Protein 6S6F (pdb70)

Nearest PDB structures (foldseek):
  6s87-assembly1_A  TM=9.960E-01  e=6.101E-48  Pseudomonas aeruginosa PAO1
  6s87-assembly2_C  TM=9.996E-01  e=1.652E-47  Pseudomonas aeruginosa PAO1
  6s87-assembly1_B  TM=9.977E-01  e=8.208E-47  Pseudomonas aeruginosa PAO1
  3tqg-assembly1_A  TM=9.787E-01  e=4.956E-36  Coxiella burnetii
  3o8j-assembly2_D  TM=9.728E-01  e=3.914E-33  Salmonella enterica subsp. enterica serovar Typhimurium

GO terms:
  GO:0036440 citrate synthase activity (F, IDA)
  GO:0006099 tricarboxylic acid cycle (P, IDA)

Secondary structure (DSSP, 8-state):
--EEESSEEES-SSSSEEETTEEHHHHHHH--HHHHHHHHHHSS---HHHHHHHHHHHHTT-SPPHHHHHHHTTS-TTS-HHHHHHHHHHHHHHHS---SGGGHHHHHHHHHHHHHHHHHHHHHHHHHS----S--S-SSHHHHHHHHHHSSPPPHHHHHHHHHHHHHTS--SS-HHHHHHHHHHTTT--HHHHHHHHHHHHTSTTTS-HHHHHHHHHTT-SSHHHHHHHHHHHHHTT---TTB--SS-SS--HHHHHHHHHHHHHHHHHT-SSHHHHHHHHHHHHHHHH---B-HHHHHHHHHHHTT--GGGHHHHHHHHHHHHHHHHHHHHHHT------EEEE-SPPPB----GGG-/--TTGGGTT-EEEEESSEEES-SSSSEEETTEEHHHHHHH--HHHHHHHHHHSS---HHHHHHHHHHHHTT-SPPHHHHHHHTTS-TTS-HHHHHHHHHHHHHHHS---SGGGHHHHHHHHHHHHHHHHHHHHHHHHH--PPPS--S-SSHHHHHHHHHHSSPPPHHHHHHHHHHHHHTS--SS-HHHHHHHHHHTTT--HHHHHHHHHHHHTSTTTS-HHHHHHHHHTT-SSHHHHHHHHHHHHHTT---TTB--SS-SS--HHHHHHHHHHHHHHHHHT-SSHHHHHHHHHHHHHHHH---B-HHHHHHHHHHHTT--GGGHHHHHHHHHHHHHHHHHHHHHHS-------EEE-SPPP-----GGG-

Solvent-accessible surface area: 26997 Å² total; per-residue (Å²): 86,11,14,49,2,23,0,0,17,19,31,108,174,70,5,16,0,2,0,45,1,12,19,0,83,60,0,0,65,63,2,44,0,1,8,0,0,35,0,0,3,80,23,99,13,0,50,106,148,76,8,78,64,10,24,163,72,3,60,69,34,6,61,8,35,109,26,0,37,45,1,0,31,64,2,40,120,128,8,71,8,2,2,0,0,2,0,0,0,0,1,0,1,4,41,63,44,14,146,49,74,140,62,22,91,76,8,0,0,25,0,0,1,0,0,0,0,0,1,0,4,0,28,24,48,24,48,95,71,86,157,14,104,0,68,32,152,12,72,13,3,0,0,0,4,1,15,6,6,59,49,130,145,6,47,151,34,27,20,57,0,2,4,0,1,2,0,0,3,0,0,23,35,27,37,29,0,0,10,0,0,7,0,0,0,0,0,53,1,7,0,1,1,0,0,1,2,0,0,1,0,3,46,0,95,118,50,8,26,28,7,37,29,0,1,102,15,1,103,134,11,83,36,50,131,60,0,41,43,46,2,74,104,21,19,150,133,169,49,158,9,62,3,12,10,64,103,94,10,186,112,56,1,5,16,16,81,22,0,51,34,48,0,109,86,0,5,113,86,65,46,40,179,58,17,16,37,0,0,46,18,1,16,124,10,0,112,121,99,90,122,63,18,9,18,1,29,0,0,0,0,0,0,0,89,18,4,43,4,36,37,78,0,0,9,0,2,28,0,5,1,6,0,0,0,0,0,2,0,0,13,34,13,27,92,84,48,114,32,8,41,0,33,16,84,68,76,22,71,146,81,96,85,45,51,44,45,137,128,69,170,32,125,11,23,4,1,88,63,58,86,3,8,46,1,24,0,0,15,9,37,102,171,69,13,18,0,1,0,47,1,13,18,0,90,56,0,0,65,62,3,44,0,1,11,0,0,25,0,1,3,75,32,97,13,0,50,97,137,66,9,59,63,9,24,158,72,3,61,62,65,8,63,8,34,113,25,0,33,45,0,0,31,66,1,44,117,125,6,69,8,1,2,1,0,1,0,0,0,0,1,0,1,6,42,62,47,14,147,48,79,137,61,20,90,80,7,0,0,22,0,0,1,0,0,0,0,0,2,0,4,0,28,32,47,29,53,93,65,100,158,16,104,1,68,32,152,18,73,12,4,0,0,1,4,2,15,5,8,70,50,137,169,10,48,157,37,30,25,55,0,1,3,0,1,2,0,0,3,0,0,13,22,2,12,0,0,0,1,0,0,4,8,1,0,16,4,53,0,6,0,1,1,0,0,1,3,0,0,1,0,2,43,0,82,91,41,9,26,16,6,30,34,0,1,99,16,0,99,123,15,93,38,35,129,82,0,41,49,35,1,66,110,21,17,133,141,191,53,164,8,63,4,11,9,64,106,60,10,190,124,61,2,8,16,19,91,21,0,64,35,49,0,113,87,0,4,106,84,66,38,36,167,55,18,14,36,0,0,74,19,0,20,134,5,2,131,90,86,108,129,63,26,11,16,1,30,0,0,0,0,0,0,0,86,20,4,42,3,36,33,75,0,0,8,0,2,23,0,4,1,5,0,0,0,0,0,3,0,0,11,35,0,30,92,57,61,151,43,44,222,22,59,19,72,70,72,24,74,156,93,77,88,45,47,63,55,141,136,71

Structure (mmCIF, N/CA/C/O backbone):
data_6S6F
#
_entry.id   6S6F
#
_cell.length_a   51.014
_cell.length_b   83.195
_cell.length_c   82.713
_cell.angle_alpha   90.000
_cell.angle_beta   101.930
_cell.angle_gamma   90.000
#
_symmetry.space_group_name_H-M   'P 1 21 1'
#
loop_
_entity.id
_entity.type
_entity.pdbx_description
1 polymer 'Citrate synthase'
2 non-polymer GLYCEROL
3 non-polymer 'CHLORIDE ION'
4 water water
#
loop_
_atom_site.group_PDB
_atom_site.id
_atom_site.type_symbol
_atom_site.label_atom_id
_atom_site.label_alt_id
_atom_site.label_comp_id
_atom_site.label_asym_id
_atom_site.label_entity_id
_atom_site.label_seq_id
_atom_site.pdbx_PDB_ins_code
_atom_site.Cartn_x
_atom_site.Cartn_y
_atom_site.Cartn_z
_atom_site.occupancy
_atom_site.B_iso_or_equiv
_atom_site.auth_seq_id
_atom_site.auth_comp_id
_atom_site.auth_asym_id
_atom_site.auth_atom_id
_atom_site.pdbx_PDB_model_num
ATOM 1 N N . VAL A 1 16 ? 11.661 20.980 -23.721 1.00 81.71 16 VAL A N 1
ATOM 2 C CA . VAL A 1 16 ? 10.507 21.914 -23.665 1.00 80.92 16 VAL A CA 1
ATOM 3 C C . VAL A 1 16 ? 9.370 21.377 -24.524 1.00 81.70 16 VAL A C 1
ATOM 4 O O . VAL A 1 16 ? 9.102 21.968 -25.544 1.00 85.13 16 VAL A O 1
ATOM 8 N N . ALA A 1 17 ? 8.709 20.320 -24.091 1.00 78.73 17 ALA A N 1
ATOM 9 C CA . ALA A 1 17 ? 7.603 19.756 -24.890 1.00 76.34 17 ALA A CA 1
ATOM 10 C C . ALA A 1 17 ? 6.555 20.819 -25.238 1.00 71.61 17 ALA A C 1
ATOM 11 O O . ALA A 1 17 ? 6.357 21.071 -26.441 1.00 78.41 17 ALA A O 1
ATOM 13 N N . GLY A 1 18 ? 5.958 21.476 -24.247 1.00 57.83 18 GLY A N 1
ATOM 14 C CA . GLY A 1 18 ? 4.851 22.366 -24.604 1.00 46.85 18 GLY A CA 1
ATOM 15 C C . GLY A 1 18 ? 4.761 23.610 -23.767 1.00 40.31 18 GLY A C 1
ATOM 16 O O . GLY A 1 18 ? 5.668 23.915 -23.053 1.00 41.10 18 GLY A O 1
ATOM 17 N N . GLN A 1 19 ? 3.666 24.314 -23.941 1.00 36.23 19 GLN A N 1
ATOM 18 C CA . GLN A 1 19 ? 3.476 25.571 -23.225 1.00 36.27 19 GLN A CA 1
ATOM 19 C C . GLN A 1 19 ? 2.294 25.382 -22.294 1.00 34.97 19 GLN A C 1
ATOM 20 O O . GLN A 1 19 ? 1.401 24.625 -22.646 1.00 32.44 19 GLN A O 1
ATOM 26 N N . THR A 1 20 ? 2.304 26.054 -21.157 1.00 28.84 20 THR A N 1
ATOM 27 C CA . THR A 1 20 ? 1.108 25.957 -20.310 1.00 26.17 20 THR A CA 1
ATOM 28 C C . THR A 1 20 ? 0.867 27.310 -19.660 1.00 25.20 20 THR A C 1
ATOM 29 O O . THR A 1 20 ? 1.797 28.005 -19.439 1.00 29.92 20 THR A O 1
ATOM 33 N N . ALA A 1 21 ? -0.385 27.603 -19.389 1.00 25.58 21 ALA A N 1
ATOM 34 C CA . ALA A 1 21 ? -0.738 28.834 -18.664 1.00 24.94 21 ALA A CA 1
ATOM 35 C C . ALA A 1 21 ? -1.354 28.408 -17.342 1.00 25.28 21 ALA A C 1
ATOM 36 O O . ALA A 1 21 ? -1.789 29.249 -16.598 1.00 26.72 21 ALA A O 1
ATOM 38 N N . LEU A 1 22 ? -1.332 27.114 -17.056 1.00 21.89 22 LEU A N 1
ATOM 39 C CA . LEU A 1 22 ? -2.146 26.672 -15.916 1.00 22.89 22 LEU A CA 1
ATOM 40 C C . LEU A 1 22 ? -1.462 26.900 -14.586 1.00 23.54 22 LEU A C 1
ATOM 41 O O . LEU A 1 22 ? -2.169 27.220 -13.668 1.00 24.23 22 LEU A O 1
ATOM 46 N N . SER A 1 23 ? -0.159 26.715 -14.549 1.00 23.27 23 SER A N 1
ATOM 47 C CA . SER A 1 23 ? 0.507 26.732 -13.232 1.00 24.37 23 SER A CA 1
ATOM 48 C C . SER A 1 23 ? 2.007 26.977 -13.333 1.00 26.85 23 SER A C 1
ATOM 49 O O . SER A 1 23 ? 2.550 26.744 -14.359 1.00 26.34 23 SER A O 1
ATOM 52 N N . THR A 1 24 ? 2.607 27.495 -12.259 1.00 25.66 24 THR A N 1
ATOM 53 C CA . THR A 1 24 ? 4.078 27.645 -12.162 1.00 27.47 24 THR A CA 1
ATOM 54 C C . THR A 1 24 ? 4.491 26.970 -10.867 1.00 29.29 24 THR A C 1
ATOM 55 O O . THR A 1 24 ? 3.752 27.067 -9.926 1.00 30.99 24 THR A O 1
ATOM 59 N N . VAL A 1 25 ? 5.641 26.325 -10.866 1.00 28.43 25 VAL A N 1
ATOM 60 C CA . VAL A 1 25 ? 6.079 25.585 -9.658 1.00 31.94 25 VAL A CA 1
ATOM 61 C C . VAL A 1 25 ? 7.494 26.012 -9.297 1.00 37.66 25 VAL A C 1
ATOM 62 O O . VAL A 1 25 ? 8.346 25.873 -10.113 1.00 38.42 25 VAL A O 1
ATOM 66 N N . GLY A 1 26 ? 7.684 26.529 -8.089 1.00 40.63 26 GLY A N 1
ATOM 67 C CA . GLY A 1 26 ? 9.026 26.876 -7.605 1.00 45.75 26 GLY A CA 1
ATOM 68 C C . GLY A 1 26 ? 9.565 28.176 -8.167 1.00 50.43 26 GLY A C 1
ATOM 69 O O . GLY A 1 26 ? 10.771 28.315 -8.224 1.00 51.27 26 GLY A O 1
ATOM 70 N N . GLN A 1 27 ? 8.697 29.053 -8.643 1.00 51.41 27 GLN A N 1
ATOM 71 C CA . GLN A 1 27 ? 9.143 30.356 -9.102 1.00 56.89 27 GLN A CA 1
ATOM 72 C C . GLN A 1 27 ? 9.155 31.331 -7.930 1.00 63.72 27 GLN A C 1
ATOM 73 O O . GLN A 1 27 ? 8.626 31.051 -6.849 1.00 63.62 27 GLN A O 1
ATOM 79 N N . GLU A 1 28 ? 9.796 32.478 -8.144 1.00 69.43 28 GLU A N 1
ATOM 80 C CA . GLU A 1 28 ? 9.927 33.464 -7.079 1.00 72.52 28 GLU A CA 1
ATOM 81 C C . GLU A 1 28 ? 8.555 33.993 -6.679 1.00 66.28 28 GLU A C 1
ATOM 82 O O . GLU A 1 28 ? 7.663 34.171 -7.517 1.00 65.42 28 GLU A O 1
ATOM 88 N N . GLY A 1 29 ? 8.384 34.228 -5.379 1.00 60.15 29 GLY A N 1
ATOM 89 C CA . GLY A 1 29 ? 7.096 34.628 -4.849 1.00 53.29 29 GLY A CA 1
ATOM 90 C C . GLY A 1 29 ? 6.316 33.443 -4.315 1.00 49.72 29 GLY A C 1
ATOM 91 O O . GLY A 1 29 ? 6.802 32.706 -3.451 1.00 52.21 29 GLY A O 1
ATOM 92 N N . ALA A 1 30 ? 5.099 33.257 -4.815 1.00 42.71 30 ALA A N 1
ATOM 93 C CA . ALA A 1 30 ? 4.311 32.079 -4.475 1.00 36.72 30 ALA A CA 1
ATOM 94 C C . ALA A 1 30 ? 4.899 30.863 -5.188 1.00 36.30 30 ALA A C 1
ATOM 95 O O . ALA A 1 30 ? 5.035 30.869 -6.418 1.00 34.69 30 ALA A O 1
ATOM 97 N N . GLY A 1 31 ? 5.245 29.821 -4.415 1.00 34.96 31 GLY A N 1
ATOM 98 C CA . GLY A 1 31 ? 5.909 28.653 -4.980 1.00 31.47 31 GLY A CA 1
ATOM 99 C C . GLY A 1 31 ? 5.013 27.793 -5.849 1.00 27.66 31 GLY A C 1
ATOM 100 O O . GLY A 1 31 ? 5.503 27.039 -6.704 1.00 32.42 31 GLY A O 1
ATOM 101 N N . LEU A 1 32 ? 3.696 27.863 -5.634 1.00 25.36 32 LEU A N 1
ATOM 102 C CA . LEU A 1 32 ? 2.747 27.154 -6.493 1.00 28.09 32 LEU A CA 1
ATOM 103 C C . LEU A 1 32 ? 1.613 28.115 -6.810 1.00 26.93 32 LEU A C 1
ATOM 104 O O . LEU A 1 32 ? 0.936 28.590 -5.891 1.00 22.39 32 LEU A O 1
ATOM 109 N N . THR A 1 33 ? 1.397 28.393 -8.110 1.00 23.98 33 THR A N 1
ATOM 110 C CA . THR A 1 33 ? 0.274 29.221 -8.518 1.00 22.76 33 THR A CA 1
ATOM 111 C C . THR A 1 33 ? -0.585 28.474 -9.506 1.00 22.34 33 THR A C 1
ATOM 112 O O . THR A 1 33 ? -0.103 27.604 -10.240 1.00 25.11 33 THR A O 1
ATOM 116 N N . TYR A 1 34 ? -1.869 28.808 -9.499 1.00 19.29 34 TYR A N 1
ATOM 117 C CA . TYR A 1 34 ? -2.815 28.318 -10.502 1.00 20.43 34 TYR A CA 1
ATOM 118 C C . TYR A 1 34 ? -3.345 29.552 -11.206 1.00 22.88 34 TYR A C 1
ATOM 119 O O . TYR A 1 34 ? -4.009 30.372 -10.567 1.00 24.78 34 TYR A O 1
ATOM 128 N N . ARG A 1 35 ? -3.076 29.675 -12.500 1.00 22.58 35 ARG A N 1
ATOM 129 C CA . ARG A 1 35 ? -3.408 30.886 -13.280 1.00 27.36 35 ARG A CA 1
ATOM 130 C C . ARG A 1 35 ? -3.104 32.175 -12.502 1.00 26.04 35 ARG A C 1
ATOM 131 O O . ARG A 1 35 ? -3.923 33.100 -12.418 1.00 27.30 35 ARG A O 1
ATOM 139 N N . GLY A 1 36 ? -1.926 32.201 -11.897 1.00 23.68 36 GLY A N 1
ATOM 140 C CA . GLY A 1 36 ? -1.431 33.367 -11.148 1.00 23.84 36 GLY A CA 1
ATOM 141 C C . GLY A 1 36 ? -1.816 33.418 -9.675 1.00 29.72 36 GLY A C 1
ATOM 142 O O . GLY A 1 36 ? -1.188 34.162 -8.969 1.00 32.39 36 GLY A O 1
ATOM 143 N N . TYR A 1 37 ? -2.836 32.689 -9.241 1.00 25.76 37 TYR A N 1
ATOM 144 C CA . TYR A 1 37 ? -3.289 32.734 -7.833 1.00 26.01 37 TYR A CA 1
ATOM 145 C C . TYR A 1 37 ? -2.463 31.794 -6.955 1.00 27.73 37 TYR A C 1
ATOM 146 O O . TYR A 1 37 ? -2.269 30.658 -7.325 1.00 25.70 37 TYR A O 1
ATOM 155 N N . ASP A 1 38 ? -2.027 32.286 -5.800 1.00 24.44 38 ASP A N 1
ATOM 156 C CA . ASP A 1 38 ? -1.244 31.492 -4.816 1.00 25.24 38 ASP A CA 1
ATOM 157 C C . ASP A 1 38 ? -2.112 30.336 -4.320 1.00 26.41 38 ASP A C 1
ATOM 158 O O . ASP A 1 38 ? -3.189 30.580 -3.823 1.00 22.82 38 ASP A O 1
ATOM 163 N N . VAL A 1 39 ? -1.632 29.107 -4.492 1.00 27.20 39 VAL A N 1
ATOM 164 C CA . VAL A 1 39 ? -2.450 27.970 -4.065 1.00 23.73 39 VAL A CA 1
ATOM 165 C C . VAL A 1 39 ? -2.798 28.060 -2.575 1.00 24.24 39 VAL A C 1
ATOM 166 O O . VAL A 1 39 ? -3.867 27.601 -2.153 1.00 27.02 39 VAL A O 1
ATOM 170 N N . ARG A 1 40 ? -1.936 28.677 -1.774 1.00 21.55 40 ARG A N 1
ATOM 171 C CA . ARG A 1 40 ? -2.225 28.815 -0.337 1.00 24.59 40 ARG A CA 1
ATOM 172 C C . ARG A 1 40 ? -3.465 29.680 -0.076 1.00 29.10 40 ARG A C 1
ATOM 173 O O . ARG A 1 40 ? -4.258 29.386 0.840 1.00 30.73 40 ARG A O 1
ATOM 181 N N . ASP A 1 41 ? -3.670 30.737 -0.879 1.00 30.16 41 ASP A N 1
ATOM 182 C CA . ASP A 1 41 ? -4.840 31.582 -0.691 1.00 26.78 41 ASP A CA 1
ATOM 183 C C . ASP A 1 41 ? -6.095 30.900 -1.216 1.00 27.00 41 ASP A C 1
ATOM 184 O O . ASP A 1 41 ? -7.192 31.091 -0.673 1.00 26.58 41 ASP A O 1
ATOM 189 N N . LEU A 1 42 ? -5.964 30.136 -2.313 1.00 24.34 42 LEU A N 1
ATOM 190 C CA . LEU A 1 42 ? -7.110 29.395 -2.824 1.00 23.38 42 LEU A CA 1
ATOM 191 C C . LEU A 1 42 ? -7.581 28.358 -1.814 1.00 24.23 42 LEU A C 1
ATOM 192 O O . LEU A 1 42 ? -8.782 28.246 -1.535 1.00 26.54 42 LEU A O 1
ATOM 197 N N . ALA A 1 43 ? -6.646 27.587 -1.254 1.00 22.19 43 ALA A N 1
ATOM 198 C CA . ALA A 1 43 ? -7.036 26.518 -0.342 1.00 24.00 43 ALA A CA 1
ATOM 199 C C . ALA A 1 43 ? -7.635 27.092 0.935 1.00 24.14 43 ALA A C 1
ATOM 200 O O . ALA A 1 43 ? -8.509 26.466 1.550 1.00 30.69 43 ALA A O 1
ATOM 202 N N . ALA A 1 44 ? -7.202 28.287 1.332 1.00 25.41 44 ALA A N 1
ATOM 203 C CA . ALA A 1 44 ? -7.742 28.887 2.556 1.00 26.39 44 ALA A CA 1
ATOM 204 C C . ALA A 1 44 ? -9.191 29.332 2.376 1.00 29.66 44 ALA A C 1
ATOM 205 O O . ALA A 1 44 ? -10.020 29.175 3.286 1.00 34.00 44 ALA A O 1
ATOM 207 N N . ALA A 1 45 ? -9.532 29.841 1.201 1.00 27.50 45 ALA A N 1
ATOM 208 C CA . ALA A 1 45 ? -10.707 30.675 1.051 1.00 30.77 45 ALA A CA 1
ATOM 209 C C . ALA A 1 45 ? -11.739 30.145 0.071 1.00 34.83 45 ALA A C 1
ATOM 210 O O . ALA A 1 45 ? -12.871 30.645 0.068 1.00 39.26 45 ALA A O 1
ATOM 212 N N . ALA A 1 46 ? -11.401 29.163 -0.752 1.00 31.20 46 ALA A N 1
ATOM 213 C CA . ALA A 1 46 ? -12.299 28.723 -1.805 1.00 30.81 46 ALA A CA 1
ATOM 214 C C . ALA A 1 46 ? -12.745 27.290 -1.568 1.00 27.12 46 ALA A C 1
ATOM 215 O O . ALA A 1 46 ? -12.091 26.529 -0.859 1.00 25.53 46 ALA A O 1
ATOM 217 N N . ILE A 1 47 ? -13.867 26.903 -2.207 1.00 26.58 47 ILE A N 1
ATOM 218 C CA . ILE A 1 47 ? -14.184 25.480 -2.343 1.00 22.19 47 ILE A CA 1
ATOM 219 C C . ILE A 1 47 ? -13.532 24.949 -3.615 1.00 23.07 47 ILE A C 1
ATOM 220 O O . ILE A 1 47 ? -13.151 25.706 -4.524 1.00 24.06 47 ILE A O 1
ATOM 225 N N . PHE A 1 48 ? -13.399 23.622 -3.689 1.00 23.56 48 PHE A N 1
ATOM 226 C CA . PHE A 1 48 ? -12.697 23.040 -4.835 1.00 21.45 48 PHE A CA 1
ATOM 227 C C . PHE A 1 48 ? -13.361 23.426 -6.158 1.00 24.92 48 PHE A C 1
ATOM 228 O O . PHE A 1 48 ? -12.670 23.681 -7.150 1.00 22.53 48 PHE A O 1
ATOM 236 N N . GLU A 1 49 ? -14.681 23.474 -6.188 1.00 23.22 49 GLU A N 1
ATOM 237 C CA . GLU A 1 49 ? -15.384 23.848 -7.437 1.00 23.93 49 GLU A CA 1
ATOM 238 C C . GLU A 1 49 ? -14.917 25.211 -7.969 1.00 25.29 49 GLU A C 1
ATOM 239 O O . GLU A 1 49 ? -14.963 25.398 -9.152 1.00 24.88 49 GLU A O 1
ATOM 245 N N . GLU A 1 50 ? -14.523 26.152 -7.114 1.00 24.57 50 GLU A N 1
ATOM 246 C CA . GLU A 1 50 ? -14.061 27.460 -7.641 1.00 24.04 50 GLU A CA 1
ATOM 247 C C . GLU A 1 50 ? -12.713 27.274 -8.336 1.00 23.91 50 GLU A C 1
ATOM 248 O O . GLU A 1 50 ? -12.449 27.939 -9.278 1.00 21.71 50 GLU A O 1
ATOM 254 N N . VAL A 1 51 ? -11.886 26.367 -7.827 1.00 21.53 51 VAL A N 1
ATOM 255 C CA . VAL A 1 51 ? -10.546 26.143 -8.428 1.00 20.30 51 VAL A CA 1
ATOM 256 C C . VAL A 1 51 ? -10.710 25.283 -9.691 1.00 21.06 51 VAL A C 1
ATOM 257 O O . VAL A 1 51 ? -10.006 25.502 -10.630 1.00 22.11 51 VAL A O 1
ATOM 261 N N . ALA A 1 52 ? -11.608 24.316 -9.657 1.00 19.40 52 ALA A N 1
ATOM 262 C CA . ALA A 1 52 ? -11.872 23.582 -10.904 1.00 20.75 52 ALA A CA 1
ATOM 263 C C . ALA A 1 52 ? -12.386 24.534 -11.973 1.00 21.57 52 ALA A C 1
ATOM 264 O O . ALA A 1 52 ? -12.009 24.428 -13.140 1.00 20.99 52 ALA A O 1
ATOM 266 N N . TYR A 1 53 ? -13.249 25.478 -11.583 1.00 21.65 53 TYR A N 1
ATOM 267 C CA . TYR A 1 53 ? -13.761 26.450 -12.549 1.00 21.48 53 TYR A CA 1
ATOM 268 C C . TYR A 1 53 ? -12.629 27.322 -13.071 1.00 21.81 53 TYR A C 1
ATOM 269 O O . TYR A 1 53 ? -12.542 27.591 -14.272 1.00 24.42 53 TYR A O 1
ATOM 278 N N . LEU A 1 54 ? -11.757 27.784 -12.180 1.00 23.19 54 LEU A N 1
ATOM 279 C CA . LEU A 1 54 ? -10.581 28.549 -12.615 1.00 25.20 54 LEU A CA 1
ATOM 280 C C . LEU A 1 54 ? -9.748 27.767 -13.620 1.00 23.40 54 LEU A C 1
ATOM 281 O O . LEU A 1 54 ? -9.310 28.308 -14.647 1.00 24.39 54 LEU A O 1
ATOM 286 N N . LEU A 1 55 ? -9.527 26.492 -13.363 1.00 20.88 55 LEU A N 1
ATOM 287 C CA . LEU A 1 55 ? -8.659 25.743 -14.302 1.00 22.09 55 LEU A CA 1
ATOM 288 C C . LEU A 1 55 ? -9.370 25.461 -15.633 1.00 22.74 55 LEU A C 1
ATOM 289 O O . LEU A 1 55 ? -8.767 25.646 -16.640 1.00 24.08 55 LEU A O 1
ATOM 294 N N . LEU A 1 56 ? -10.613 25.025 -15.577 1.00 22.96 56 LEU A N 1
ATOM 295 C CA . LEU A 1 56 ? -11.359 24.630 -16.792 1.00 23.50 56 LEU A CA 1
ATOM 296 C C . LEU A 1 56 ? -11.912 25.833 -17.548 1.00 24.75 56 LEU A C 1
ATOM 297 O O . LEU A 1 56 ? -11.907 25.774 -18.758 1.00 27.53 56 LEU A O 1
ATOM 302 N N . TYR A 1 57 ? -12.355 26.870 -16.849 1.00 23.34 57 TYR A N 1
ATOM 303 C CA . TYR A 1 57 ? -13.021 27.986 -17.562 1.00 24.06 57 TYR A CA 1
ATOM 304 C C . TYR A 1 57 ? -12.150 29.238 -17.665 1.00 29.49 57 TYR A C 1
ATOM 305 O O . TYR A 1 57 ? -12.527 30.131 -18.391 1.00 31.78 57 TYR A O 1
ATOM 314 N N . GLY A 1 58 ? -11.069 29.320 -16.905 1.00 26.42 58 GLY A N 1
ATOM 315 C CA . GLY A 1 58 ? -10.101 30.408 -17.087 1.00 25.19 58 GLY A CA 1
ATOM 316 C C . GLY A 1 58 ? -10.068 31.494 -16.030 1.00 28.74 58 GLY A C 1
ATOM 317 O O . GLY A 1 58 ? -9.114 32.217 -16.041 1.00 31.50 58 GLY A O 1
ATOM 318 N N . GLU A 1 59 ? -11.099 31.628 -15.213 1.00 29.03 59 GLU A N 1
ATOM 319 C CA . GLU A 1 59 ? -11.093 32.690 -14.175 1.00 31.51 59 GLU A CA 1
ATOM 320 C C . GLU A 1 59 ? -11.844 32.225 -12.940 1.00 28.29 59 GLU A C 1
ATOM 321 O O . GLU A 1 59 ? -12.581 31.305 -13.033 1.00 28.46 59 GLU A O 1
ATOM 327 N N . LEU A 1 60 ? -11.644 32.912 -11.829 1.00 29.54 60 LEU A N 1
ATOM 328 C CA . LEU A 1 60 ? -12.425 32.555 -10.638 1.00 27.57 60 LEU A CA 1
ATOM 329 C C . LEU A 1 60 ? -13.882 32.914 -10.915 1.00 28.21 60 LEU A C 1
ATOM 330 O O . LEU A 1 60 ? -14.139 33.958 -11.479 1.00 30.37 60 LEU A O 1
ATOM 335 N N . PRO A 1 61 ? -14.852 32.087 -10.535 1.00 25.70 61 PRO A N 1
ATOM 336 C CA . PRO A 1 61 ? -16.215 32.417 -10.814 1.00 26.74 61 PRO A CA 1
ATOM 337 C C . PRO A 1 61 ? -16.789 33.444 -9.836 1.00 30.39 61 PRO A C 1
ATOM 338 O O . PRO A 1 61 ? -16.416 33.468 -8.736 1.00 29.92 61 PRO A O 1
ATOM 342 N N . ASN A 1 62 ? -17.819 34.155 -10.282 1.00 31.96 62 ASN A N 1
ATOM 343 C CA . ASN A 1 62 ? -18.539 35.065 -9.363 1.00 33.67 62 ASN A CA 1
ATOM 344 C C . ASN A 1 62 ? -19.639 34.276 -8.651 1.00 34.93 62 ASN A C 1
ATOM 345 O O . ASN A 1 62 ? -19.804 33.110 -8.911 1.00 32.93 62 ASN A O 1
ATOM 350 N N . LYS A 1 63 ? -20.400 34.928 -7.793 1.00 37.41 63 LYS A N 1
ATOM 351 C CA . LYS A 1 63 ? -21.436 34.206 -7.022 1.00 34.07 63 LYS A CA 1
ATOM 352 C C . LYS A 1 63 ? -22.463 33.538 -7.938 1.00 35.49 63 LYS A C 1
ATOM 353 O O . LYS A 1 63 ? -22.899 32.454 -7.603 1.00 34.33 63 LYS A O 1
ATOM 359 N N . GLN A 1 64 ? -22.872 34.203 -9.001 1.00 30.40 64 GLN A N 1
ATOM 360 C CA . GLN A 1 64 ? -23.921 33.618 -9.868 1.00 33.28 64 GLN A CA 1
ATOM 361 C C . GLN A 1 64 ? -23.331 32.426 -10.621 1.00 33.84 64 GLN A C 1
ATOM 362 O O . GLN A 1 64 ? -24.028 31.442 -10.746 1.00 32.76 64 GLN A O 1
ATOM 368 N N . GLN A 1 65 ? -22.114 32.593 -11.112 1.00 31.30 65 GLN A N 1
ATOM 369 C CA . GLN A 1 65 ? -21.411 31.531 -11.875 1.00 28.37 65 GLN A CA 1
ATOM 370 C C . GLN A 1 65 ? -21.141 30.324 -10.973 1.00 30.27 65 GLN A C 1
ATOM 371 O O . GLN A 1 65 ? -21.378 29.207 -11.418 1.00 29.07 65 GLN A O 1
ATOM 377 N N . LEU A 1 66 ? -20.663 30.566 -9.758 1.00 30.31 66 LEU A N 1
ATOM 378 C CA . LEU A 1 66 ? -20.392 29.435 -8.846 1.00 28.13 66 LEU A CA 1
ATOM 379 C C . LEU A 1 66 ? -21.699 28.736 -8.475 1.00 28.70 66 LEU A C 1
ATOM 380 O O . LEU A 1 66 ? -21.728 27.537 -8.460 1.00 28.72 66 LEU A O 1
ATOM 385 N N . ASP A 1 67 ? -22.744 29.494 -8.171 1.00 30.72 67 ASP A N 1
ATOM 386 C CA . ASP A 1 67 ? -24.023 28.836 -7.823 1.00 35.51 67 ASP A CA 1
ATOM 387 C C . ASP A 1 67 ? -24.504 27.994 -9.011 1.00 32.61 67 ASP A C 1
ATOM 388 O O . ASP A 1 67 ? -24.987 26.922 -8.784 1.00 31.59 67 ASP A O 1
ATOM 393 N N . ALA A 1 68 ? -24.341 28.488 -10.223 1.00 30.33 68 ALA A N 1
ATOM 394 C CA . ALA A 1 68 ? -24.793 27.740 -11.405 1.00 30.35 68 ALA A CA 1
ATOM 395 C C . ALA A 1 68 ? -23.922 26.499 -11.635 1.00 28.88 68 ALA A C 1
ATOM 396 O O . ALA A 1 68 ? -24.452 25.483 -12.023 1.00 31.29 68 ALA A O 1
ATOM 398 N N . TYR A 1 69 ? -22.635 26.617 -11.361 1.00 26.80 69 TYR A N 1
ATOM 399 C CA . TYR A 1 69 ? -21.702 25.487 -11.587 1.00 27.52 69 TYR A CA 1
ATOM 400 C C . TYR A 1 69 ? -21.989 24.392 -10.572 1.00 28.16 69 TYR A C 1
ATOM 401 O O . TYR A 1 69 ? -22.018 23.274 -10.949 1.00 27.16 69 TYR A O 1
ATOM 410 N N . LEU A 1 70 ? -22.221 24.772 -9.318 1.00 23.69 70 LEU A N 1
ATOM 411 C CA . LEU A 1 70 ? -22.567 23.785 -8.280 1.00 22.64 70 LEU A CA 1
ATOM 412 C C . LEU A 1 70 ? -23.865 23.083 -8.671 1.00 29.39 70 LEU A C 1
ATOM 413 O O . LEU A 1 70 ? -23.939 21.887 -8.562 1.00 28.54 70 LEU A O 1
ATOM 418 N N . LYS A 1 71 ? -24.871 23.817 -9.136 1.00 27.55 71 LYS A N 1
ATOM 419 C CA . LYS A 1 71 ? -26.124 23.124 -9.510 1.00 28.30 71 LYS A CA 1
ATOM 420 C C . LYS A 1 71 ? -25.846 22.147 -10.661 1.00 28.20 71 LYS A C 1
ATOM 421 O O . LYS A 1 71 ? -26.359 21.068 -10.611 1.00 30.27 71 LYS A O 1
ATOM 427 N N . LYS A 1 72 ? -25.047 22.559 -11.639 1.00 26.92 72 LYS A N 1
ATOM 428 C CA . LYS A 1 72 ? -24.689 21.688 -12.791 1.00 28.40 72 LYS A CA 1
ATOM 429 C C . LYS A 1 72 ? -23.992 20.414 -12.292 1.00 25.76 72 LYS A C 1
ATOM 430 O O . LYS A 1 72 ? -24.448 19.329 -12.632 1.00 24.78 72 LYS A O 1
ATOM 436 N N . LEU A 1 73 ? -22.926 20.570 -11.506 1.00 26.10 73 LEU A N 1
ATOM 437 C CA . LEU A 1 73 ? -22.162 19.395 -11.001 1.00 23.73 73 LEU A CA 1
ATOM 438 C C . LEU A 1 73 ? -23.021 18.547 -10.078 1.00 24.38 73 LEU A C 1
ATOM 439 O O . LEU A 1 73 ? -22.908 17.366 -10.123 1.00 25.37 73 LEU A O 1
ATOM 444 N N . GLN A 1 74 ? -23.927 19.150 -9.312 1.00 27.37 74 GLN A N 1
ATOM 445 C CA . GLN A 1 74 ? -24.819 18.327 -8.457 1.00 27.23 74 GLN A CA 1
ATOM 446 C C . GLN A 1 74 ? -25.723 17.419 -9.298 1.00 28.03 74 GLN A C 1
ATOM 447 O O . GLN A 1 74 ? -26.084 16.391 -8.786 1.00 36.83 74 GLN A O 1
ATOM 453 N N . GLY A 1 75 ? -26.088 17.799 -10.516 1.00 23.33 75 GLY A N 1
ATOM 454 C CA . GLY A 1 75 ? -26.912 16.954 -11.385 1.00 26.16 75 GLY A CA 1
ATOM 455 C C . GLY A 1 75 ? -26.106 15.959 -12.201 1.00 27.63 75 GLY A C 1
ATOM 456 O O . GLY A 1 75 ? -26.707 15.279 -12.968 1.00 31.94 75 GLY A O 1
ATOM 457 N N . GLN A 1 76 ? -24.790 15.908 -12.028 1.00 28.63 76 GLN A N 1
ATOM 458 C CA . GLN A 1 76 ? -23.906 14.976 -12.790 1.00 27.26 76 GLN A CA 1
ATOM 459 C C . GLN A 1 76 ? -23.222 13.977 -11.837 1.00 27.06 76 GLN A C 1
ATOM 460 O O . GLN A 1 76 ? -22.244 13.399 -12.211 1.00 26.36 76 GLN A O 1
ATOM 466 N N . ARG A 1 77 ? -23.763 13.756 -10.655 1.00 25.82 77 ARG A N 1
ATOM 467 C CA . ARG A 1 77 ? -23.086 12.856 -9.702 1.00 21.59 77 ARG A CA 1
ATOM 468 C C . ARG A 1 77 ? -23.497 11.392 -9.852 1.00 23.86 77 ARG A C 1
ATOM 469 O O . ARG A 1 77 ? -22.730 10.559 -9.433 1.00 26.57 77 ARG A O 1
ATOM 477 N N . ASP A 1 78 ? -24.649 11.116 -10.448 1.00 25.51 78 ASP A N 1
ATOM 478 C CA . ASP A 1 78 ? -25.181 9.760 -10.422 1.00 26.11 78 ASP A CA 1
ATOM 479 C C . ASP A 1 78 ? -24.547 8.911 -11.517 1.00 24.27 78 ASP A C 1
ATOM 480 O O . ASP A 1 78 ? -24.104 9.418 -12.555 1.00 24.70 78 ASP A O 1
ATOM 485 N N . LEU A 1 79 ? -24.491 7.597 -11.273 1.00 20.26 79 LEU A N 1
ATOM 486 C CA . LEU A 1 79 ? -23.899 6.758 -12.312 1.00 22.98 79 LEU A CA 1
ATOM 487 C C . LEU A 1 79 ? -24.965 6.042 -13.128 1.00 26.08 79 LEU A C 1
ATOM 488 O O . LEU A 1 79 ? -25.983 5.611 -12.577 1.00 24.93 79 LEU A O 1
ATOM 493 N N . PRO A 1 80 ? -24.764 5.916 -14.440 1.00 23.40 80 PRO A N 1
ATOM 494 C CA . PRO A 1 80 ? -25.681 5.109 -15.252 1.00 23.06 80 PRO A CA 1
ATOM 495 C C . PRO A 1 80 ? -25.751 3.676 -14.743 1.00 22.50 80 PRO A C 1
ATOM 496 O O . PRO A 1 80 ? -24.779 3.136 -14.225 1.00 20.39 80 PRO A O 1
ATOM 500 N N . GLN A 1 81 ? -26.930 3.060 -14.898 1.00 24.91 81 GLN A N 1
ATOM 501 C CA . GLN A 1 81 ? -27.121 1.686 -14.430 1.00 27.55 81 GLN A CA 1
ATOM 502 C C . GLN A 1 81 ? -26.084 0.730 -15.020 1.00 25.46 81 GLN A C 1
ATOM 503 O O . GLN A 1 81 ? -25.579 -0.159 -14.319 1.00 27.74 81 GLN A O 1
ATOM 509 N N . ALA A 1 82 ? -25.749 0.884 -16.312 1.00 21.72 82 ALA A N 1
ATOM 510 C CA . ALA A 1 82 ? -24.776 -0.032 -16.915 1.00 19.78 82 ALA A CA 1
ATOM 511 C C . ALA A 1 82 ? -23.426 0.103 -16.237 1.00 24.42 82 ALA A C 1
ATOM 512 O O . ALA A 1 82 ? -22.698 -0.877 -16.088 1.00 22.60 82 ALA A O 1
ATOM 514 N N . LEU A 1 83 ? -23.061 1.326 -15.848 1.00 19.09 83 LEU A N 1
ATOM 515 C CA . LEU A 1 83 ? -21.792 1.503 -15.143 1.00 21.16 83 LEU A CA 1
ATOM 516 C C . LEU A 1 83 ? -21.851 0.868 -13.757 1.00 19.23 83 LEU A C 1
ATOM 517 O O . LEU A 1 83 ? -20.912 0.177 -13.347 1.00 19.49 83 LEU A O 1
ATOM 522 N N . LYS A 1 84 ? -22.965 1.030 -13.036 1.00 19.52 84 LYS A N 1
ATOM 523 C CA . LYS A 1 84 ? -23.042 0.388 -11.725 1.00 20.53 84 LYS A CA 1
ATOM 524 C C . LYS A 1 84 ? -22.847 -1.115 -11.881 1.00 22.43 84 LYS A C 1
ATOM 525 O O . LYS A 1 84 ? -22.112 -1.739 -11.108 1.00 20.72 84 LYS A O 1
ATOM 531 N N . GLU A 1 85 ? -23.466 -1.697 -12.918 1.00 22.02 85 GLU A N 1
ATOM 532 C CA . GLU A 1 85 ? -23.366 -3.144 -13.120 1.00 19.96 85 GLU A CA 1
ATOM 533 C C . GLU A 1 85 ? -21.938 -3.553 -13.450 1.00 21.73 85 GLU A C 1
ATOM 534 O O . GLU A 1 85 ? -21.487 -4.625 -13.020 1.00 21.09 85 GLU A O 1
ATOM 540 N N . VAL A 1 86 ? -21.206 -2.720 -14.203 1.00 18.56 86 VAL A N 1
ATOM 541 C CA . VAL A 1 86 ? -19.806 -3.025 -14.470 1.00 19.98 86 VAL A CA 1
ATOM 542 C C . VAL A 1 86 ? -18.990 -2.990 -13.179 1.00 22.58 86 VAL A C 1
ATOM 543 O O . VAL A 1 86 ? -18.216 -3.907 -12.898 1.00 19.57 86 VAL A O 1
ATOM 547 N N . LEU A 1 87 ? -19.169 -1.941 -12.363 1.00 19.72 87 LEU A N 1
ATOM 548 C CA . LEU A 1 87 ? -18.406 -1.827 -11.117 1.00 18.27 87 LEU A CA 1
ATOM 549 C C . LEU A 1 87 ? -18.644 -3.014 -10.190 1.00 19.97 87 LEU A C 1
ATOM 550 O O . LEU A 1 87 ? -17.735 -3.421 -9.459 1.00 21.75 87 LEU A O 1
ATOM 555 N N . GLU A 1 88 ? -19.854 -3.563 -10.207 1.00 20.62 88 GLU A N 1
ATOM 556 C CA . GLU A 1 88 ? -20.153 -4.732 -9.394 1.00 21.60 88 GLU A CA 1
ATOM 557 C C . GLU A 1 88 ? -19.358 -5.961 -9.806 1.00 23.00 88 GLU A C 1
ATOM 558 O O . GLU A 1 88 ? -19.288 -6.917 -9.015 1.00 25.19 88 GLU A O 1
ATOM 564 N N . ARG A 1 89 ? -18.782 -5.973 -11.009 1.00 22.37 89 ARG A N 1
ATOM 565 C CA . ARG A 1 89 ? -18.039 -7.124 -11.485 1.00 21.60 89 ARG A CA 1
ATOM 566 C C . ARG A 1 89 ? -16.546 -6.963 -11.258 1.00 22.45 89 ARG A C 1
ATOM 567 O O . ARG A 1 89 ? -15.788 -7.906 -11.522 1.00 22.71 89 ARG A O 1
ATOM 575 N N . ILE A 1 90 ? -16.117 -5.811 -10.752 1.00 21.19 90 ILE A N 1
ATOM 576 C CA . ILE A 1 90 ? -14.704 -5.631 -10.433 1.00 20.77 90 ILE A CA 1
ATOM 577 C C . ILE A 1 90 ? -14.437 -6.226 -9.057 1.00 21.89 90 ILE A C 1
ATOM 578 O O . ILE A 1 90 ? -15.103 -5.831 -8.074 1.00 20.77 90 ILE A O 1
ATOM 583 N N . PRO A 1 91 ? -13.482 -7.143 -8.948 1.00 21.57 91 PRO A N 1
ATOM 584 C CA . PRO A 1 91 ? -13.278 -7.858 -7.683 1.00 23.65 91 PRO A CA 1
ATOM 585 C C . PRO A 1 91 ? -12.977 -6.929 -6.510 1.00 22.02 91 PRO A C 1
ATOM 586 O O . PRO A 1 91 ? -12.362 -5.865 -6.654 1.00 19.43 91 PRO A O 1
ATOM 590 N N . LYS A 1 92 ? -13.343 -7.409 -5.314 1.00 21.28 92 LYS A N 1
ATOM 591 C CA . LYS A 1 92 ? -13.047 -6.682 -4.086 1.00 23.66 92 LYS A CA 1
ATOM 592 C C . LYS A 1 92 ? -11.559 -6.365 -3.968 1.00 21.70 92 LYS A C 1
ATOM 593 O O . LYS A 1 92 ? -11.180 -5.297 -3.470 1.00 20.42 92 LYS A O 1
ATOM 599 N N . ASP A 1 93 ? -10.697 -7.286 -4.398 1.00 20.90 93 ASP A N 1
ATOM 600 C CA . ASP A 1 93 ? -9.269 -7.086 -4.191 1.00 22.36 93 ASP A CA 1
ATOM 601 C C . ASP A 1 93 ? -8.590 -6.371 -5.346 1.00 20.91 93 ASP A C 1
ATOM 602 O O . ASP A 1 93 ? -7.357 -6.343 -5.395 1.00 23.41 93 ASP A O 1
ATOM 607 N N . ALA A 1 94 ? -9.347 -5.799 -6.262 1.00 18.76 94 ALA A N 1
ATOM 608 C CA . ALA A 1 94 ? -8.760 -5.035 -7.363 1.00 21.73 94 ALA A CA 1
ATOM 609 C C . ALA A 1 94 ? -8.020 -3.809 -6.828 1.00 20.50 94 ALA A C 1
ATOM 610 O O . ALA A 1 94 ? -8.372 -3.244 -5.791 1.00 21.68 94 ALA A O 1
ATOM 612 N N . HIS A 1 95 ? -6.991 -3.409 -7.540 1.00 19.75 95 HIS A N 1
ATOM 613 C CA . HIS A 1 95 ? -6.351 -2.125 -7.262 1.00 20.98 95 HIS A CA 1
ATOM 614 C C . HIS A 1 95 ? -7.370 -1.012 -7.443 1.00 22.52 95 HIS A C 1
ATOM 615 O O . HIS A 1 95 ? -7.952 -0.898 -8.525 1.00 18.58 95 HIS A O 1
ATOM 622 N N . PRO A 1 96 ? -7.608 -0.170 -6.439 1.00 19.16 96 PRO A N 1
ATOM 623 C CA . PRO A 1 96 ? -8.626 0.889 -6.594 1.00 16.21 96 PRO A CA 1
ATOM 624 C C . PRO A 1 96 ? -8.344 1.807 -7.782 1.00 14.07 96 PRO A C 1
ATOM 625 O O . PRO A 1 96 ? -9.284 2.395 -8.338 1.00 19.41 96 PRO A O 1
ATOM 629 N N . MET A 1 97 ? -7.067 1.983 -8.168 1.00 16.43 97 MET A N 1
ATOM 630 C CA . MET A 1 97 ? -6.804 2.812 -9.360 1.00 15.41 97 MET A CA 1
ATOM 631 C C . MET A 1 97 ? -7.306 2.161 -10.627 1.00 17.06 97 MET A C 1
ATOM 632 O O . MET A 1 97 ? -7.645 2.872 -11.581 1.00 19.22 97 MET A O 1
ATOM 637 N N . ASP A 1 98 ? -7.361 0.815 -10.666 1.00 17.99 98 ASP A N 1
ATOM 638 C CA . ASP A 1 98 ? -7.940 0.131 -11.823 1.00 15.99 98 ASP A CA 1
ATOM 639 C C . ASP A 1 98 ? -9.457 0.309 -11.872 1.00 17.94 98 ASP A C 1
ATOM 640 O O . ASP A 1 98 ? -10.058 0.254 -12.953 1.00 17.77 98 ASP A O 1
ATOM 645 N N . VAL A 1 99 ? -10.071 0.527 -10.717 1.00 16.48 99 VAL A N 1
ATOM 646 C CA . VAL A 1 99 ? -11.522 0.835 -10.651 1.00 18.51 99 VAL A CA 1
ATOM 647 C C . VAL A 1 99 ? -11.747 2.220 -11.274 1.00 16.52 99 VAL A C 1
ATOM 648 O O . VAL A 1 99 ? -12.682 2.401 -12.020 1.00 20.34 99 VAL A O 1
ATOM 652 N N . MET A 1 100 ? -10.891 3.162 -10.927 1.00 18.41 100 MET A N 1
ATOM 653 C CA . MET A 1 100 ? -11.015 4.532 -11.480 1.00 17.63 100 MET A CA 1
ATOM 654 C C . MET A 1 100 ? -10.774 4.472 -12.990 1.00 18.54 100 MET A C 1
ATOM 655 O O . MET A 1 100 ? -11.521 5.059 -13.711 1.00 18.48 100 MET A O 1
ATOM 660 N N . ARG A 1 101 ? -9.749 3.749 -13.401 1.00 16.47 101 ARG A N 1
ATOM 661 C CA . ARG A 1 101 ? -9.420 3.604 -14.843 1.00 17.76 101 ARG A CA 1
ATOM 662 C C . ARG A 1 101 ? -10.606 2.967 -15.565 1.00 19.52 101 ARG A C 1
ATOM 663 O O . ARG A 1 101 ? -10.961 3.432 -16.606 1.00 17.68 101 ARG A O 1
ATOM 671 N N . THR A 1 102 ? -11.150 1.902 -15.004 1.00 17.10 102 THR A N 1
ATOM 672 C CA . THR A 1 102 ? -12.243 1.207 -15.664 1.00 15.90 102 THR A CA 1
ATOM 673 C C . THR A 1 102 ? -13.489 2.055 -15.717 1.00 18.37 102 THR A C 1
ATOM 674 O O . THR A 1 102 ? -14.173 2.079 -16.745 1.00 18.21 102 THR A O 1
ATOM 678 N N . GLY A 1 103 ? -13.728 2.824 -14.665 1.00 18.61 103 GLY A N 1
ATOM 679 C CA . GLY A 1 103 ? -14.945 3.652 -14.625 1.00 17.72 103 GLY A CA 1
ATOM 680 C C . GLY A 1 103 ? -14.891 4.747 -15.670 1.00 18.24 103 GLY A C 1
ATOM 681 O O . GLY A 1 103 ? -15.856 4.978 -16.306 1.00 18.36 103 GLY A O 1
ATOM 682 N N . ALA A 1 104 ? -13.750 5.388 -15.793 1.00 16.74 104 ALA A N 1
ATOM 683 C CA . ALA A 1 104 ? -13.570 6.431 -16.816 1.00 17.91 104 ALA A CA 1
ATOM 684 C C . ALA A 1 104 ? -13.744 5.795 -18.200 1.00 16.92 104 ALA A C 1
ATOM 685 O O . ALA A 1 104 ? -14.388 6.353 -19.036 1.00 18.32 104 ALA A O 1
ATOM 687 N N . SER A 1 105 ? -13.168 4.622 -18.406 1.00 17.20 105 SER A N 1
ATOM 688 C CA . SER A 1 105 ? -13.243 3.972 -19.731 1.00 16.87 105 SER A CA 1
ATOM 689 C C . SER A 1 105 ? -14.689 3.631 -20.069 1.00 19.08 105 SER A C 1
ATOM 690 O O . SER A 1 105 ? -15.078 3.827 -21.187 1.00 17.67 105 SER A O 1
ATOM 693 N N . VAL A 1 106 ? -15.408 3.070 -19.108 1.00 17.41 106 VAL A N 1
ATOM 694 C CA . VAL A 1 106 ? -16.777 2.656 -19.407 1.00 19.55 106 VAL A CA 1
ATOM 695 C C . VAL A 1 106 ? -17.661 3.882 -19.595 1.00 20.43 106 VAL A C 1
ATOM 696 O O . VAL A 1 106 ? -18.502 3.931 -20.487 1.00 17.87 106 VAL A O 1
ATOM 700 N N . LEU A 1 107 ? -17.483 4.910 -18.757 1.00 18.63 107 LEU A N 1
ATOM 701 C CA . LEU A 1 107 ? -18.283 6.116 -18.937 1.00 22.70 107 LEU A CA 1
ATOM 702 C C . LEU A 1 107 ? -18.059 6.743 -20.314 1.00 20.92 107 LEU A C 1
ATOM 703 O O . LEU A 1 107 ? -18.983 7.339 -20.888 1.00 19.40 107 LEU A O 1
ATOM 708 N N . GLY A 1 108 ? -16.865 6.574 -20.902 1.00 18.11 108 GLY A N 1
ATOM 709 C CA . GLY A 1 108 ? -16.685 7.104 -22.246 1.00 16.18 108 GLY A CA 1
ATOM 710 C C . GLY A 1 108 ? -17.529 6.428 -23.313 1.00 21.69 108 GLY A C 1
ATOM 711 O O . GLY A 1 108 ? -17.753 7.018 -24.366 1.00 22.62 108 GLY A O 1
ATOM 712 N N . THR A 1 109 ? -17.950 5.179 -23.088 1.00 22.59 109 THR A N 1
ATOM 713 C CA . THR A 1 109 ? -18.823 4.479 -24.029 1.00 18.42 109 THR A CA 1
ATOM 714 C C . THR A 1 109 ? -20.279 4.773 -23.794 1.00 20.40 109 THR A C 1
ATOM 715 O O . THR A 1 109 ? -21.081 4.571 -24.708 1.00 23.85 109 THR A O 1
ATOM 719 N N . LEU A 1 110 ? -20.632 5.284 -22.623 1.00 17.89 110 LEU A N 1
ATOM 720 C CA . LEU A 1 110 ? -22.028 5.575 -22.321 1.00 19.30 110 LEU A CA 1
ATOM 721 C C . LEU A 1 110 ? -22.394 7.014 -22.644 1.00 23.00 110 LEU A C 1
ATOM 722 O O . LEU A 1 110 ? -23.535 7.306 -23.037 1.00 23.65 110 LEU A O 1
ATOM 727 N N . GLU A 1 111 ? -21.469 7.927 -22.419 1.00 19.54 111 GLU A N 1
ATOM 728 C CA . GLU A 1 111 ? -21.699 9.359 -22.584 1.00 19.31 111 GLU A CA 1
ATOM 729 C C . GLU A 1 111 ? -20.528 9.912 -23.384 1.00 24.32 111 GLU A C 1
ATOM 730 O O . GLU A 1 111 ? -19.707 10.671 -22.864 1.00 21.42 111 GLU A O 1
ATOM 736 N N . PRO A 1 112 ? -20.407 9.536 -24.656 1.00 23.63 112 PRO A N 1
ATOM 737 C CA . PRO A 1 112 ? -19.184 9.878 -25.383 1.00 19.31 112 PRO A CA 1
ATOM 738 C C . PRO A 1 112 ? -18.982 11.369 -25.610 1.00 23.07 112 PRO A C 1
ATOM 739 O O . PRO A 1 112 ? -19.920 12.183 -25.692 1.00 23.16 112 PRO A O 1
ATOM 743 N N . GLU A 1 113 ? -17.712 11.711 -25.735 1.00 18.77 113 GLU A N 1
ATOM 744 C CA . GLU A 1 113 ? -17.290 13.029 -26.206 1.00 20.37 113 GLU A CA 1
ATOM 745 C C . GLU A 1 113 ? -17.333 13.001 -27.724 1.00 22.11 113 GLU A C 1
ATOM 746 O O . GLU A 1 113 ? -16.381 12.567 -28.377 1.00 24.83 113 GLU A O 1
ATOM 752 N N . LEU A 1 114 ? -18.457 13.411 -28.296 1.00 27.75 114 LEU A N 1
ATOM 753 C CA . LEU A 1 114 ? -18.594 13.285 -29.746 1.00 31.68 114 LEU A CA 1
ATOM 754 C C . LEU A 1 114 ? -17.980 14.464 -30.487 1.00 30.79 114 LEU A C 1
ATOM 755 O O . LEU A 1 114 ? -17.745 14.357 -31.694 1.00 34.34 114 LEU A O 1
ATOM 760 N N . SER A 1 115 ? -17.720 15.572 -29.802 1.00 25.53 115 SER A N 1
ATOM 761 C CA . SER A 1 115 ? -16.986 16.684 -30.388 1.00 25.39 115 SER A CA 1
ATOM 762 C C . SER A 1 115 ? -16.198 17.386 -29.286 1.00 27.52 115 SER A C 1
ATOM 763 O O . SER A 1 115 ? -16.576 17.319 -28.108 1.00 25.32 115 SER A O 1
ATOM 766 N N . PHE A 1 116 ? -15.091 18.048 -29.662 1.00 20.31 116 PHE A N 1
ATOM 767 C CA . PHE A 1 116 ? -14.380 18.836 -28.655 1.00 21.80 116 PHE A CA 1
ATOM 768 C C . PHE A 1 116 ? -15.235 19.982 -28.111 1.00 24.76 116 PHE A C 1
ATOM 769 O O . PHE A 1 116 ? -14.887 20.542 -27.075 1.00 22.81 116 PHE A O 1
ATOM 777 N N . ASP A 1 117 ? -16.332 20.350 -28.789 1.00 22.83 117 ASP A N 1
ATOM 778 C CA . ASP A 1 117 ? -17.249 21.338 -28.230 1.00 27.05 117 ASP A CA 1
ATOM 779 C C . ASP A 1 117 ? -17.786 20.901 -26.880 1.00 26.75 117 ASP A C 1
ATOM 780 O O . ASP A 1 117 ? -18.170 21.746 -26.071 1.00 27.98 117 ASP A O 1
ATOM 785 N N . GLN A 1 118 ? -17.887 19.594 -26.651 1.00 27.82 118 GLN A N 1
ATOM 786 C CA . GLN A 1 118 ? -18.344 19.055 -25.374 1.00 27.46 118 GLN A CA 1
ATOM 787 C C . GLN A 1 118 ? -17.260 18.980 -24.290 1.00 22.99 118 GLN A C 1
ATOM 788 O O . GLN A 1 118 ? -17.572 18.503 -23.196 1.00 24.85 118 GLN A O 1
ATOM 794 N N . GLN A 1 119 ? -16.019 19.328 -24.600 1.00 19.73 119 GLN A N 1
ATOM 795 C CA . GLN A 1 119 ? -14.884 19.015 -23.693 1.00 20.78 119 GLN A CA 1
ATOM 796 C C . GLN A 1 119 ? -15.077 19.454 -22.233 1.00 22.15 119 GLN A C 1
ATOM 797 O O . GLN A 1 119 ? -14.785 18.678 -21.365 1.00 20.03 119 GLN A O 1
ATOM 803 N N . ARG A 1 120 ? -15.511 20.677 -21.982 1.00 20.99 120 ARG A N 1
ATOM 804 C CA . ARG A 1 120 ? -15.637 21.131 -20.583 1.00 19.92 120 ARG A CA 1
ATOM 805 C C . ARG A 1 120 ? -16.801 20.407 -19.910 1.00 22.74 120 ARG A C 1
ATOM 806 O O . ARG A 1 120 ? -16.712 20.149 -18.739 1.00 22.50 120 ARG A O 1
ATOM 814 N N . ASP A 1 121 ? -17.849 20.078 -20.654 1.00 23.57 121 ASP A N 1
ATOM 815 C CA . ASP A 1 121 ? -18.989 19.343 -20.060 1.00 21.31 121 ASP A CA 1
ATOM 816 C C . ASP A 1 121 ? -18.521 17.949 -19.617 1.00 19.60 121 ASP A C 1
ATOM 817 O O . ASP A 1 121 ? -18.960 17.483 -18.621 1.00 20.55 121 ASP A O 1
ATOM 822 N N . VAL A 1 122 ? -17.695 17.313 -20.428 1.00 18.96 122 VAL A N 1
ATOM 823 C CA . VAL A 1 122 ? -17.175 15.959 -20.098 1.00 20.21 122 VAL A CA 1
ATOM 824 C C . VAL A 1 122 ? -16.244 16.065 -18.890 1.00 21.44 122 VAL A C 1
ATOM 825 O O . VAL A 1 122 ? -16.323 15.244 -18.056 1.00 18.91 122 VAL A O 1
ATOM 829 N N . ALA A 1 123 ? -15.432 17.106 -18.825 1.00 19.91 123 ALA A N 1
ATOM 830 C CA . ALA A 1 123 ? -14.524 17.255 -17.664 1.00 20.38 123 ALA A CA 1
ATOM 831 C C . ALA A 1 123 ? -15.353 17.412 -16.386 1.00 17.64 123 ALA A C 1
ATOM 832 O O . ALA A 1 123 ? -15.035 16.809 -15.400 1.00 18.74 123 ALA A O 1
ATOM 834 N N . ASP A 1 124 ? -16.413 18.206 -16.470 1.00 20.07 124 ASP A N 1
ATOM 835 C CA . ASP A 1 124 ? -17.316 18.417 -15.324 1.00 20.63 124 ASP A CA 1
ATOM 836 C C . ASP A 1 124 ? -17.953 17.088 -14.926 1.00 20.05 124 ASP A C 1
ATOM 837 O O . ASP A 1 124 ? -18.058 16.820 -13.780 1.00 20.62 124 ASP A O 1
ATOM 842 N N . ARG A 1 125 ? -18.361 16.291 -15.902 1.00 18.37 125 ARG A N 1
ATOM 843 C CA . ARG A 1 125 ? -18.998 15.001 -15.583 1.00 22.61 125 ARG A CA 1
ATOM 844 C C . ARG A 1 125 ? -17.997 14.105 -14.842 1.00 20.25 125 ARG A C 1
ATOM 845 O O . ARG A 1 125 ? -18.395 13.438 -13.931 1.00 20.13 125 ARG A O 1
ATOM 853 N N . LEU A 1 126 ? -16.746 14.091 -15.275 1.00 18.67 126 LEU A N 1
ATOM 854 C CA . LEU A 1 126 ? -15.774 13.206 -14.600 1.00 20.77 126 LEU A CA 1
ATOM 855 C C . LEU A 1 126 ? -15.523 13.719 -13.186 1.00 20.60 126 LEU A C 1
ATOM 856 O O . LEU A 1 126 ? -15.481 12.923 -12.301 1.00 19.74 126 LEU A O 1
ATOM 861 N N . LEU A 1 127 ? -15.450 15.031 -13.017 1.00 19.09 127 LEU A N 1
ATOM 862 C CA . LEU A 1 127 ? -15.218 15.582 -11.658 1.00 20.49 127 LEU A CA 1
ATOM 863 C C . LEU A 1 127 ? -16.392 15.237 -10.755 1.00 22.45 127 LEU A C 1
ATOM 864 O O . LEU A 1 127 ? -16.173 14.946 -9.617 1.00 22.47 127 LEU A O 1
ATOM 869 N N . ALA A 1 128 ? -17.601 15.300 -11.281 1.00 24.52 128 ALA A N 1
ATOM 870 C CA . ALA A 1 128 ? -18.789 15.022 -10.451 1.00 24.76 128 ALA A CA 1
ATOM 871 C C . ALA A 1 128 ? -19.011 13.527 -10.209 1.00 24.16 128 ALA A C 1
ATOM 872 O O . ALA A 1 128 ? -19.473 13.197 -9.144 1.00 23.86 128 ALA A O 1
ATOM 874 N N . ALA A 1 129 ? -18.654 12.678 -11.172 1.00 20.08 129 ALA A N 1
ATOM 875 C CA . ALA A 1 129 ? -18.917 11.230 -11.066 1.00 18.47 129 ALA A CA 1
ATOM 876 C C . ALA A 1 129 ? -17.795 10.432 -10.386 1.00 21.17 129 ALA A C 1
ATOM 877 O O . ALA A 1 129 ? -18.106 9.415 -9.861 1.00 20.46 129 ALA A O 1
ATOM 879 N N . PHE A 1 130 ? -16.554 10.886 -10.444 1.00 20.52 130 PHE A N 1
ATOM 880 C CA . PHE A 1 130 ? -15.433 10.086 -9.885 1.00 18.82 130 PHE A CA 1
ATOM 881 C C . PHE A 1 130 ? -15.704 9.665 -8.437 1.00 21.08 130 PHE A C 1
ATOM 882 O O . PHE A 1 130 ? -15.431 8.553 -8.108 1.00 20.80 130 PHE A O 1
ATOM 890 N N . PRO A 1 131 ? -16.177 10.539 -7.536 1.00 18.83 131 PRO A N 1
ATOM 891 C CA . PRO A 1 131 ? -16.437 10.103 -6.175 1.00 18.84 131 PRO A CA 1
ATOM 892 C C . PRO A 1 131 ? -17.389 8.906 -6.088 1.00 16.72 131 PRO A C 1
ATOM 893 O O . PRO A 1 131 ? -17.166 8.091 -5.278 1.00 19.03 131 PRO A O 1
ATOM 897 N N . ALA A 1 132 ? -18.436 8.888 -6.918 1.00 20.17 132 ALA A N 1
ATOM 898 C CA . ALA A 1 132 ? -19.375 7.753 -6.902 1.00 19.71 132 ALA A CA 1
ATOM 899 C C . ALA A 1 132 ? -18.741 6.527 -7.550 1.00 17.74 132 ALA A C 1
ATOM 900 O O . ALA A 1 132 ? -18.994 5.495 -7.082 1.00 21.91 132 ALA A O 1
ATOM 902 N N . ILE A 1 133 ? -17.949 6.689 -8.598 1.00 18.16 133 ILE A N 1
ATOM 903 C CA . ILE A 1 133 ? -17.276 5.492 -9.184 1.00 19.52 133 ILE A CA 1
ATOM 904 C C . ILE A 1 133 ? -16.463 4.805 -8.077 1.00 20.99 133 ILE A C 1
ATOM 905 O O . ILE A 1 133 ? -16.645 3.641 -7.864 1.00 22.16 133 ILE A O 1
ATOM 910 N N . MET A 1 134 ? -15.672 5.567 -7.343 1.00 19.27 134 MET A N 1
ATOM 911 C CA . MET A 1 134 ? -14.848 4.999 -6.266 1.00 19.29 134 MET A CA 1
ATOM 912 C C . MET A 1 134 ? -15.688 4.367 -5.149 1.00 21.54 134 MET A C 1
ATOM 913 O O . MET A 1 134 ? -15.445 3.236 -4.818 1.00 23.06 134 MET A O 1
ATOM 918 N N . THR A 1 135 ? -16.669 5.092 -4.631 1.00 21.25 135 THR A N 1
ATOM 919 C CA . THR A 1 135 ? -17.396 4.628 -3.430 1.00 19.67 135 THR A CA 1
ATOM 920 C C . THR A 1 135 ? -18.461 3.589 -3.765 1.00 22.66 135 THR A C 1
ATOM 921 O O . THR A 1 135 ? -18.681 2.752 -2.927 1.00 21.82 135 THR A O 1
ATOM 925 N N . TYR A 1 136 ? -19.110 3.697 -4.922 1.00 19.47 136 TYR A N 1
ATOM 926 C CA . TYR A 1 136 ? -20.061 2.647 -5.273 1.00 21.03 136 TYR A CA 1
ATOM 927 C C . TYR A 1 136 ? -19.356 1.304 -5.353 1.00 20.23 136 TYR A C 1
ATOM 928 O O . TYR A 1 136 ? -19.804 0.318 -4.744 1.00 18.55 136 TYR A O 1
ATOM 937 N N . TRP A 1 137 ? -18.213 1.244 -6.049 1.00 18.24 137 TRP A N 1
ATOM 938 C CA . TRP A 1 137 ? -17.435 0.006 -6.075 1.00 16.91 137 TRP A CA 1
ATOM 939 C C . TRP A 1 137 ? -17.016 -0.400 -4.669 1.00 19.76 137 TRP A C 1
ATOM 940 O O . TRP A 1 137 ? -17.148 -1.571 -4.260 1.00 20.66 137 TRP A O 1
ATOM 951 N N . TYR A 1 138 ? -16.507 0.558 -3.908 1.00 18.62 138 TYR A N 1
ATOM 952 C CA . TYR A 1 138 ? -15.900 0.213 -2.630 1.00 22.27 138 TYR A CA 1
ATOM 953 C C . TYR A 1 138 ? -16.940 -0.343 -1.676 1.00 23.54 138 TYR A C 1
ATOM 954 O O . TYR A 1 138 ? -16.733 -1.396 -1.041 1.00 24.36 138 TYR A O 1
ATOM 963 N N A ARG A 1 139 ? -18.060 0.359 -1.535 0.65 22.82 139 ARG A N 1
ATOM 964 N N B ARG A 1 139 ? -18.074 0.344 -1.554 0.35 22.70 139 ARG A N 1
ATOM 965 C CA A ARG A 1 139 ? -19.059 -0.088 -0.579 0.65 22.13 139 ARG A CA 1
ATOM 966 C CA B ARG A 1 139 ? -19.072 -0.085 -0.585 0.35 22.64 139 ARG A CA 1
ATOM 967 C C A ARG A 1 139 ? -19.789 -1.343 -1.063 0.65 25.33 139 ARG A C 1
ATOM 968 C C B ARG A 1 139 ? -19.849 -1.310 -1.065 0.35 24.74 139 ARG A C 1
ATOM 969 O O A ARG A 1 139 ? -20.154 -2.187 -0.242 0.65 26.54 139 ARG A O 1
ATOM 970 O O B ARG A 1 139 ? -20.337 -2.085 -0.239 0.35 26.49 139 ARG A O 1
ATOM 985 N N . PHE A 1 140 ? -19.939 -1.535 -2.381 1.00 21.48 140 PHE A N 1
ATOM 986 C CA . PHE A 1 140 ? -20.545 -2.786 -2.854 1.00 22.73 140 PHE A CA 1
ATOM 987 C C . PHE A 1 140 ? -19.683 -3.979 -2.491 1.00 24.30 140 PHE A C 1
ATOM 988 O O . PHE A 1 140 ? -20.186 -5.004 -1.985 1.00 26.63 140 PHE A O 1
ATOM 996 N N . THR A 1 141 ? -18.361 -3.856 -2.710 1.00 20.27 141 THR A N 1
ATOM 997 C CA . THR A 1 141 ? -17.480 -5.004 -2.569 1.00 26.15 141 THR A CA 1
ATOM 998 C C . THR A 1 141 ? -16.956 -5.154 -1.160 1.00 25.93 141 THR A C 1
ATOM 999 O O . THR A 1 141 ? -16.551 -6.262 -0.774 1.00 30.39 141 THR A O 1
ATOM 1003 N N . HIS A 1 142 ? -16.900 -4.067 -0.401 1.00 23.48 142 HIS A N 1
ATOM 1004 C CA . HIS A 1 142 ? -16.382 -4.177 0.958 1.00 28.45 142 HIS A CA 1
ATOM 1005 C C . HIS A 1 142 ? -17.456 -4.132 2.041 1.00 33.01 142 HIS A C 1
ATOM 1006 O O . HIS A 1 142 ? -17.165 -4.488 3.187 1.00 36.31 142 HIS A O 1
ATOM 1013 N N . GLU A 1 143 ? -18.671 -3.707 1.723 1.00 30.66 143 GLU A N 1
ATOM 1014 C CA . GLU A 1 143 ? -19.727 -3.623 2.725 1.00 28.93 143 GLU A CA 1
ATOM 1015 C C . GLU A 1 143 ? -21.033 -4.235 2.233 1.00 37.08 143 GLU A C 1
ATOM 1016 O O . GLU A 1 143 ? -22.066 -4.075 2.889 1.00 45.51 143 GLU A O 1
ATOM 1022 N N . GLY A 1 144 ? -21.013 -4.951 1.118 1.00 31.45 144 GLY A N 1
ATOM 1023 C CA . GLY A 1 144 ? -22.198 -5.572 0.555 1.00 30.36 144 GLY A CA 1
ATOM 1024 C C . GLY A 1 144 ? -23.411 -4.687 0.338 1.00 32.99 144 GLY A C 1
ATOM 1025 O O . GLY A 1 144 ? -24.544 -5.171 0.398 1.00 36.00 144 GLY A O 1
ATOM 1026 N N . GLN A 1 145 ? -23.206 -3.409 0.047 1.00 29.58 145 GLN A N 1
ATOM 1027 C CA . GLN A 1 145 ? -24.300 -2.457 -0.094 1.00 30.88 145 GLN A CA 1
ATOM 1028 C C . GLN A 1 145 ? -24.242 -1.777 -1.459 1.00 29.19 145 GLN A C 1
ATOM 1029 O O . GLN A 1 145 ? -23.173 -1.370 -1.898 1.00 30.91 145 GLN A O 1
ATOM 1035 N N . ARG A 1 146 ? -25.391 -1.643 -2.125 1.00 26.53 146 ARG A N 1
ATOM 1036 C CA . ARG A 1 146 ? -25.504 -0.804 -3.323 1.00 29.28 146 ARG A CA 1
ATOM 1037 C C . ARG A 1 146 ? -25.947 0.588 -2.907 1.00 30.36 146 ARG A C 1
ATOM 1038 O O . ARG A 1 146 ? -27.076 0.761 -2.448 1.00 33.22 146 ARG A O 1
ATOM 1046 N N . ILE A 1 147 ? -25.087 1.593 -3.058 1.00 24.74 147 ILE A N 1
ATOM 1047 C CA . ILE A 1 147 ? -25.379 2.888 -2.450 1.00 24.12 147 ILE A CA 1
ATOM 1048 C C . ILE A 1 147 ? -26.062 3.808 -3.461 1.00 25.68 147 ILE A C 1
ATOM 1049 O O . ILE A 1 147 ? -25.955 3.647 -4.680 1.00 28.46 147 ILE A O 1
ATOM 1054 N N . ASP A 1 148 ? -26.838 4.753 -2.926 1.00 25.01 148 ASP A N 1
ATOM 1055 C CA . ASP A 1 148 ? -27.304 5.908 -3.676 1.00 28.94 148 ASP A CA 1
ATOM 1056 C C . ASP A 1 148 ? -26.114 6.810 -3.998 1.00 27.92 148 ASP A C 1
ATOM 1057 O O . ASP A 1 148 ? -25.294 7.130 -3.122 1.00 30.41 148 ASP A O 1
ATOM 1062 N N . CYS A 1 149 ? -25.985 7.185 -5.265 1.00 23.77 149 CYS A N 1
ATOM 1063 C CA . CYS A 1 149 ? -24.814 7.944 -5.685 1.00 23.54 149 CYS A CA 1
ATOM 1064 C C . CYS A 1 149 ? -24.998 9.449 -5.544 1.00 24.62 149 CYS A C 1
ATOM 1065 O O . CYS A 1 149 ? -24.061 10.204 -5.822 1.00 24.24 149 CYS A O 1
ATOM 1068 N N . ASN A 1 150 ? -26.166 9.902 -5.110 1.00 26.87 150 ASN A N 1
ATOM 1069 C CA . ASN A 1 150 ? -26.411 11.298 -4.793 1.00 27.18 150 ASN A CA 1
ATOM 1070 C C . ASN A 1 150 ? -26.298 11.515 -3.286 1.00 28.48 150 ASN A C 1
ATOM 1071 O O . ASN A 1 150 ? -26.381 10.573 -2.483 1.00 29.99 150 ASN A O 1
ATOM 1076 N N . SER A 1 151 ? -26.075 12.767 -2.903 1.00 28.00 151 SER A N 1
ATOM 1077 C CA . SER A 1 151 ? -25.990 13.131 -1.494 1.00 30.28 151 SER A CA 1
ATOM 1078 C C . SER A 1 151 ? -26.525 14.542 -1.349 1.00 32.03 151 SER A C 1
ATOM 1079 O O . SER A 1 151 ? -26.703 15.260 -2.334 1.00 30.89 151 SER A O 1
ATOM 1082 N N . ASP A 1 152 ? -26.709 14.957 -0.095 1.00 34.06 152 ASP A N 1
ATOM 1083 C CA . ASP A 1 152 ? -27.166 16.308 0.204 1.00 36.72 152 ASP A CA 1
ATOM 1084 C C . ASP A 1 152 ? -26.031 17.311 0.308 1.00 35.46 152 ASP A C 1
ATOM 1085 O O . ASP A 1 152 ? -26.289 18.496 0.568 1.00 35.48 152 ASP A O 1
ATOM 1090 N N . GLU A 1 153 ? -24.785 16.873 0.128 1.00 28.75 153 GLU A N 1
ATOM 1091 C CA . GLU A 1 153 ? -23.662 17.784 0.267 1.00 28.11 153 GLU A CA 1
ATOM 1092 C C . GLU A 1 153 ? -23.543 18.657 -0.972 1.00 28.20 153 GLU A C 1
ATOM 1093 O O . GLU A 1 153 ? -23.564 18.145 -2.102 1.00 31.30 153 GLU A O 1
ATOM 1099 N N . PRO A 1 154 ? -23.412 19.961 -0.808 1.00 23.43 154 PRO A N 1
ATOM 1100 C CA . PRO A 1 154 ? -23.281 20.820 -1.979 1.00 24.16 154 PRO A CA 1
ATOM 1101 C C . PRO A 1 154 ? -21.942 20.690 -2.690 1.00 23.48 154 PRO A C 1
ATOM 1102 O O . PRO A 1 154 ? -21.904 20.895 -3.915 1.00 25.46 154 PRO A O 1
ATOM 1106 N N . THR A 1 155 ? -20.854 20.351 -1.978 1.00 24.43 155 THR A N 1
ATOM 1107 C CA . THR A 1 155 ? -19.525 20.313 -2.590 1.00 26.35 155 THR A CA 1
ATOM 1108 C C . THR A 1 155 ? -19.050 18.888 -2.878 1.00 24.01 155 THR A C 1
ATOM 1109 O O . THR A 1 155 ? -19.393 17.936 -2.172 1.00 25.39 155 THR A O 1
ATOM 1113 N N . ILE A 1 156 ? -18.219 18.770 -3.915 1.00 22.95 156 ILE A N 1
ATOM 1114 C CA . ILE A 1 156 ? -17.569 17.503 -4.253 1.00 22.52 156 ILE A CA 1
ATOM 1115 C C . ILE A 1 156 ? -16.881 16.890 -3.027 1.00 24.46 156 ILE A C 1
ATOM 1116 O O . ILE A 1 156 ? -17.010 15.689 -2.757 1.00 23.93 156 ILE A O 1
ATOM 1121 N N . GLY A 1 157 ? -16.164 17.714 -2.249 1.00 23.77 157 GLY A N 1
ATOM 1122 C CA . GLY A 1 157 ? -15.415 17.191 -1.122 1.00 24.71 157 GLY A CA 1
ATOM 1123 C C . GLY A 1 157 ? -16.326 16.615 -0.051 1.00 24.49 157 GLY A C 1
ATOM 1124 O O . GLY A 1 157 ? -16.052 15.545 0.512 1.00 26.64 157 GLY A O 1
ATOM 1125 N N . GLY A 1 158 ? -17.438 17.298 0.221 1.00 23.63 158 GLY A N 1
ATOM 1126 C CA . GLY A 1 158 ? -18.402 16.777 1.180 1.00 26.70 158 GLY A CA 1
ATOM 1127 C C . GLY A 1 158 ? -19.126 15.567 0.631 1.00 25.79 158 GLY A C 1
ATOM 1128 O O . GLY A 1 158 ? -19.338 14.574 1.344 1.00 24.46 158 GLY A O 1
ATOM 1129 N N . HIS A 1 159 ? -19.474 15.623 -0.656 1.00 24.33 159 HIS A N 1
ATOM 1130 C CA . HIS A 1 159 ? -20.175 14.525 -1.320 1.00 23.90 159 HIS A CA 1
ATOM 1131 C C . HIS A 1 159 ? -19.370 13.238 -1.220 1.00 23.23 159 HIS A C 1
ATOM 1132 O O . HIS A 1 159 ? -19.920 12.164 -0.924 1.00 22.15 159 HIS A O 1
ATOM 1139 N N . PHE A 1 160 ? -18.053 13.334 -1.442 1.00 23.75 160 PHE A N 1
ATOM 1140 C CA . PHE A 1 160 ? -17.223 12.149 -1.366 1.00 23.58 160 PHE A CA 1
ATOM 1141 C C . PHE A 1 160 ? -17.330 11.512 0.010 1.00 24.97 160 PHE A C 1
ATOM 1142 O O . PHE A 1 160 ? -17.499 10.294 0.127 1.00 19.38 160 PHE A O 1
ATOM 1150 N N . LEU A 1 161 ? -17.212 12.321 1.069 1.00 22.24 161 LEU A N 1
ATOM 1151 C CA . LEU A 1 161 ? -17.271 11.770 2.422 1.00 23.08 161 LEU A CA 1
ATOM 1152 C C . LEU A 1 161 ? -18.656 11.199 2.752 1.00 26.94 161 LEU A C 1
ATOM 1153 O O . LEU A 1 161 ? -18.760 10.151 3.431 1.00 26.18 161 LEU A O 1
ATOM 1158 N N . ALA A 1 162 ? -19.717 11.874 2.286 1.00 24.95 162 ALA A N 1
ATOM 1159 C CA . ALA A 1 162 ? -21.083 11.386 2.481 1.00 25.19 162 ALA A CA 1
ATOM 1160 C C . ALA A 1 162 ? -21.255 10.004 1.845 1.00 26.20 162 ALA A C 1
ATOM 1161 O O . ALA A 1 162 ? -21.835 9.097 2.459 1.00 28.26 162 ALA A O 1
ATOM 1163 N N . LEU A 1 163 ? -20.719 9.814 0.629 1.00 22.98 163 LEU A N 1
ATOM 1164 C CA . LEU A 1 163 ? -20.842 8.519 -0.040 1.00 22.60 163 LEU A CA 1
ATOM 1165 C C . LEU A 1 163 ? -19.967 7.454 0.613 1.00 24.14 163 LEU A C 1
ATOM 1166 O O . LEU A 1 163 ? -20.388 6.294 0.741 1.00 22.63 163 LEU A O 1
ATOM 1171 N N . LEU A 1 164 ? -18.733 7.816 1.012 1.00 21.83 164 LEU A N 1
ATOM 1172 C CA . LEU A 1 164 ? -17.791 6.831 1.538 1.00 22.37 164 LEU A CA 1
ATOM 1173 C C . LEU A 1 164 ? -18.283 6.241 2.854 1.00 23.87 164 LEU A C 1
ATOM 1174 O O . LEU A 1 164 ? -18.230 5.017 3.065 1.00 26.55 164 LEU A O 1
ATOM 1179 N N . HIS A 1 165 ? -18.799 7.096 3.728 1.00 25.00 165 HIS A N 1
ATOM 1180 C CA . HIS A 1 165 ? -19.170 6.691 5.075 1.00 24.05 165 HIS A CA 1
ATOM 1181 C C . HIS A 1 165 ? -20.665 6.480 5.255 1.00 28.13 165 HIS A C 1
ATOM 1182 O O . HIS A 1 165 ? -21.081 5.943 6.299 1.00 29.66 165 HIS A O 1
ATOM 1189 N N . GLY A 1 166 ? -21.472 6.941 4.310 1.00 28.51 166 GLY A N 1
ATOM 1190 C CA . GLY A 1 166 ? -22.922 6.891 4.411 1.00 31.45 166 GLY A CA 1
ATOM 1191 C C . GLY A 1 166 ? -23.508 7.708 5.538 1.00 34.43 166 GLY A C 1
ATOM 1192 O O . GLY A 1 166 ? -24.543 7.324 6.102 1.00 36.52 166 GLY A O 1
ATOM 1193 N N . LYS A 1 167 ? -22.876 8.827 5.890 1.00 33.93 167 LYS A N 1
ATOM 1194 C CA . LYS A 1 167 ? -23.364 9.697 6.957 1.00 37.98 167 LYS A CA 1
ATOM 1195 C C . LYS A 1 167 ? -23.000 11.134 6.603 1.00 33.93 167 LYS A C 1
ATOM 1196 O O . LYS A 1 167 ? -22.094 11.378 5.812 1.00 30.79 167 LYS A O 1
ATOM 1202 N N . LYS A 1 168 ? -23.694 12.084 7.208 1.00 35.24 168 LYS A N 1
ATOM 1203 C CA . LYS A 1 168 ? -23.357 13.495 7.013 1.00 31.99 168 LYS A CA 1
ATOM 1204 C C . LYS A 1 168 ? -21.985 13.769 7.625 1.00 31.73 168 LYS A C 1
ATOM 1205 O O . LYS A 1 168 ? -21.804 13.562 8.842 1.00 32.95 168 LYS A O 1
ATOM 1211 N N . PRO A 1 169 ? -20.987 14.205 6.845 1.00 28.93 169 PRO A N 1
ATOM 1212 C CA . PRO A 1 169 ? -19.688 14.537 7.436 1.00 28.93 169 PRO A CA 1
ATOM 1213 C C . PRO A 1 169 ? -19.708 15.857 8.203 1.00 29.67 169 PRO A C 1
ATOM 1214 O O . PRO A 1 169 ? -20.470 16.781 7.903 1.00 30.55 169 PRO A O 1
ATOM 1218 N N . SER A 1 170 ? -18.822 15.947 9.192 1.00 34.87 170 SER A N 1
ATOM 1219 C CA . SER A 1 170 ? -18.681 17.178 9.954 1.00 33.63 170 SER A CA 1
ATOM 1220 C C . SER A 1 170 ? -18.174 18.307 9.063 1.00 33.79 170 SER A C 1
ATOM 1221 O O . SER A 1 170 ? -17.534 18.077 8.025 1.00 32.59 170 SER A O 1
ATOM 1224 N N . GLU A 1 171 ? -18.473 19.540 9.477 1.00 31.24 171 GLU A N 1
ATOM 1225 C CA . GLU A 1 171 ? -18.061 20.709 8.712 1.00 34.95 171 GLU A CA 1
ATOM 1226 C C . GLU A 1 171 ? -16.545 20.756 8.560 1.00 31.44 171 GLU A C 1
ATOM 1227 O O . GLU A 1 171 ? -16.036 21.152 7.508 1.00 27.35 171 GLU A O 1
ATOM 1233 N N . LEU A 1 172 ? -15.806 20.329 9.593 1.00 29.21 172 LEU A N 1
ATOM 1234 C CA . LEU A 1 172 ? -14.348 20.343 9.518 1.00 23.37 172 LEU A CA 1
ATOM 1235 C C . LEU A 1 172 ? -13.866 19.378 8.435 1.00 25.23 172 LEU A C 1
ATOM 1236 O O . LEU A 1 172 ? -13.000 19.717 7.617 1.00 25.29 172 LEU A O 1
ATOM 1241 N N . HIS A 1 173 ? -14.421 18.168 8.422 1.00 25.39 173 HIS A N 1
ATOM 1242 C CA . HIS A 1 173 ? -14.018 17.186 7.417 1.00 25.36 173 HIS A CA 1
ATOM 1243 C C . HIS A 1 173 ? -14.346 17.678 6.015 1.00 26.26 173 HIS A C 1
ATOM 1244 O O . HIS A 1 173 ? -13.547 17.514 5.093 1.00 26.11 173 HIS A O 1
ATOM 1251 N N . VAL A 1 174 ? -15.501 18.323 5.843 1.00 23.73 174 VAL A N 1
ATOM 1252 C CA . VAL A 1 174 ? -15.858 18.862 4.525 1.00 22.72 174 VAL A CA 1
ATOM 1253 C C . VAL A 1 174 ? -14.851 19.915 4.100 1.00 24.10 174 VAL A C 1
ATOM 1254 O O . VAL A 1 174 ? -14.442 19.974 2.942 1.00 24.81 174 VAL A O 1
ATOM 1258 N N . LYS A 1 175 ? -14.439 20.768 5.038 1.00 25.25 175 LYS A N 1
ATOM 1259 C CA . LYS A 1 175 ? -13.438 21.784 4.748 1.00 22.48 175 LYS A CA 1
ATOM 1260 C C . LYS A 1 175 ? -12.111 21.159 4.334 1.00 21.51 175 LYS A C 1
ATOM 1261 O O . LYS A 1 175 ? -11.485 21.591 3.353 1.00 22.56 175 LYS A O 1
ATOM 1267 N N . VAL A 1 176 ? -11.637 20.158 5.092 1.00 22.21 176 VAL A N 1
ATOM 1268 C CA . VAL A 1 176 ? -10.305 19.638 4.782 1.00 21.08 176 VAL A CA 1
ATOM 1269 C C . VAL A 1 176 ? -10.323 18.854 3.469 1.00 21.89 176 VAL A C 1
ATOM 1270 O O . VAL A 1 176 ? -9.318 18.830 2.748 1.00 19.77 176 VAL A O 1
ATOM 1274 N N . MET A 1 177 ? -11.431 18.188 3.146 1.00 21.39 177 MET A N 1
ATOM 1275 C CA . MET A 1 177 ? -11.545 17.585 1.811 1.00 22.88 177 MET A CA 1
ATOM 1276 C C . MET A 1 177 ? -11.434 18.652 0.736 1.00 23.12 177 MET A C 1
ATOM 1277 O O . MET A 1 177 ? -10.780 18.441 -0.304 1.00 24.99 177 MET A O 1
ATOM 1282 N N . ASN A 1 178 ? -12.153 19.770 0.904 1.00 24.01 178 ASN A N 1
ATOM 1283 C CA . ASN A 1 178 ? -12.025 20.844 -0.074 1.00 22.85 178 ASN A CA 1
ATOM 1284 C C . ASN A 1 178 ? -10.592 21.371 -0.159 1.00 20.84 178 ASN A C 1
ATOM 1285 O O . ASN A 1 178 ? -10.066 21.582 -1.257 1.00 21.64 178 ASN A O 1
ATOM 1290 N N . VAL A 1 179 ? -9.933 21.532 0.972 1.00 18.84 179 VAL A N 1
ATOM 1291 C CA . VAL A 1 179 ? -8.523 21.981 0.951 1.00 17.95 179 VAL A CA 1
ATOM 1292 C C . VAL A 1 179 ? -7.654 20.980 0.165 1.00 19.23 179 VAL A C 1
ATOM 1293 O O . VAL A 1 179 ? -6.867 21.397 -0.615 1.00 20.18 179 VAL A O 1
ATOM 1297 N N . SER A 1 180 ? -7.820 19.703 0.452 1.00 20.32 180 SER A N 1
ATOM 1298 C CA . SER A 1 180 ? -6.978 18.673 -0.193 1.00 18.54 180 SER A CA 1
ATOM 1299 C C . SER A 1 180 ? -7.194 18.692 -1.711 1.00 23.04 180 SER A C 1
ATOM 1300 O O . SER A 1 180 ? -6.223 18.679 -2.434 1.00 21.34 180 SER A O 1
ATOM 1303 N N . LEU A 1 181 ? -8.446 18.715 -2.134 1.00 20.19 181 LEU A N 1
ATOM 1304 C CA . LEU A 1 181 ? -8.723 18.708 -3.591 1.00 19.56 181 LEU A CA 1
ATOM 1305 C C . LEU A 1 181 ? -8.062 19.908 -4.256 1.00 19.28 181 LEU A C 1
ATOM 1306 O O . LEU A 1 181 ? -7.614 19.778 -5.361 1.00 20.76 181 LEU A O 1
ATOM 1311 N N . ILE A 1 182 ? -8.092 21.057 -3.606 1.00 19.07 182 ILE A N 1
ATOM 1312 C CA . ILE A 1 182 ? -7.441 22.228 -4.179 1.00 20.10 182 ILE A CA 1
ATOM 1313 C C . ILE A 1 182 ? -5.920 22.022 -4.233 1.00 18.68 182 ILE A C 1
ATOM 1314 O O . ILE A 1 182 ? -5.272 22.334 -5.241 1.00 19.94 182 ILE A O 1
A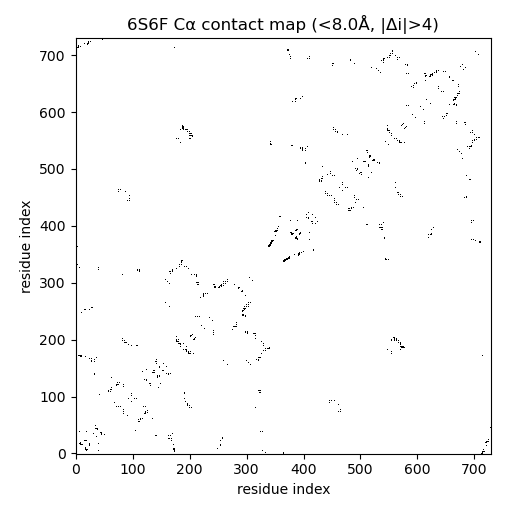TOM 1319 N N . LEU A 1 183 ? -5.321 21.552 -3.143 1.00 19.15 183 LEU A N 1
ATOM 1320 C CA . LEU A 1 183 ? -3.843 21.448 -3.070 1.00 17.55 183 LEU A CA 1
ATOM 1321 C C . LEU A 1 183 ? -3.292 20.499 -4.127 1.00 17.94 183 LEU A C 1
ATOM 1322 O O . LEU A 1 183 ? -2.204 20.716 -4.568 1.00 20.97 183 LEU A O 1
ATOM 1327 N N . TYR A 1 184 ? -4.061 19.493 -4.501 1.00 16.54 184 TYR A N 1
ATOM 1328 C CA . TYR A 1 184 ? -3.493 18.508 -5.454 1.00 20.07 184 TYR A CA 1
ATOM 1329 C C . TYR A 1 184 ? -3.941 18.747 -6.899 1.00 20.55 184 TYR A C 1
ATOM 1330 O O . TYR A 1 184 ? -3.705 17.894 -7.730 1.00 18.93 184 TYR A O 1
ATOM 1339 N N . ALA A 1 185 ? -4.805 19.737 -7.088 1.00 17.97 185 ALA A N 1
ATOM 1340 C CA . ALA A 1 185 ? -5.520 19.945 -8.374 1.00 17.40 185 ALA A CA 1
ATOM 1341 C C . ALA A 1 185 ? -4.610 19.994 -9.593 1.00 18.69 185 ALA A C 1
ATOM 1342 O O . ALA A 1 185 ? -4.993 19.501 -10.589 1.00 18.26 185 ALA A O 1
ATOM 1344 N N . GLU A 1 186 ? -3.441 20.585 -9.461 1.00 20.68 186 GLU A N 1
ATOM 1345 C CA . GLU A 1 186 ? -2.597 20.794 -10.641 1.00 18.08 186 GLU A CA 1
ATOM 1346 C C . GLU A 1 186 ? -1.139 20.944 -10.229 1.00 16.16 186 GLU A C 1
ATOM 1347 O O . GLU A 1 186 ? -0.886 21.480 -9.184 1.00 19.26 186 GLU A O 1
ATOM 1353 N N . HIS A 1 187 ? -0.237 20.424 -11.034 1.00 17.44 187 HIS A N 1
ATOM 1354 C CA . HIS A 1 187 ? 1.195 20.548 -10.700 1.00 17.38 187 HIS A CA 1
ATOM 1355 C C . HIS A 1 187 ? 2.069 20.555 -11.957 1.00 24.50 187 HIS A C 1
ATOM 1356 O O . HIS A 1 187 ? 2.983 19.818 -12.021 1.00 24.50 187 HIS A O 1
ATOM 1363 N N . GLU A 1 188 ? 1.713 21.383 -12.923 1.00 23.45 188 GLU A N 1
ATOM 1364 C CA . GLU A 1 188 ? 2.512 21.554 -14.154 1.00 25.38 188 GLU A CA 1
ATOM 1365 C C . GLU A 1 188 ? 2.761 20.262 -14.940 1.00 26.65 188 GLU A C 1
ATOM 1366 O O . GLU A 1 188 ? 1.832 19.562 -15.224 1.00 26.63 188 GLU A O 1
ATOM 1372 N N . PHE A 1 189 ? 4.005 20.006 -15.294 1.00 23.09 189 PHE A N 1
ATOM 1373 C CA . PHE A 1 189 ? 4.304 18.808 -16.090 1.00 22.29 189 PHE A CA 1
ATOM 1374 C C . PHE A 1 189 ? 4.810 17.781 -15.095 1.00 23.89 189 PHE A C 1
ATOM 1375 O O . PHE A 1 189 ? 5.499 18.130 -14.166 1.00 30.09 189 PHE A O 1
ATOM 1383 N N . ASN A 1 190 ? 4.434 16.551 -15.368 1.00 20.00 190 ASN A N 1
ATOM 1384 C CA . ASN A 1 190 ? 4.759 15.334 -14.594 1.00 21.82 190 ASN A CA 1
ATOM 1385 C C . ASN A 1 190 ? 4.339 14.118 -15.424 1.00 21.60 190 ASN A C 1
ATOM 1386 O O . ASN A 1 190 ? 3.764 14.305 -16.460 1.00 22.00 190 ASN A O 1
ATOM 1391 N N . ALA A 1 191 ? 4.621 12.915 -14.951 1.00 20.29 191 ALA A N 1
ATOM 1392 C CA . ALA A 1 191 ? 4.331 11.717 -15.761 1.00 22.77 191 ALA A CA 1
ATOM 1393 C C . ALA A 1 191 ? 2.872 11.631 -16.224 1.00 19.22 191 ALA A C 1
ATOM 1394 O O . ALA A 1 191 ? 2.666 11.365 -17.373 1.00 20.00 191 ALA A O 1
ATOM 1396 N N . SER A 1 192 ? 1.917 11.804 -15.325 1.00 18.45 192 SER A N 1
ATOM 1397 C CA . SER A 1 192 ? 0.493 11.627 -15.712 1.00 16.13 192 SER A CA 1
ATOM 1398 C C . SER A 1 192 ? -0.012 12.790 -16.574 1.00 16.97 192 SER A C 1
ATOM 1399 O O . SER A 1 192 ? -0.744 12.559 -17.469 1.00 17.03 192 SER A O 1
ATOM 1402 N N . THR A 1 193 ? 0.360 14.005 -16.232 1.00 15.86 193 THR A N 1
ATOM 1403 C CA . THR A 1 193 ? -0.056 15.135 -17.084 1.00 16.61 193 THR A CA 1
ATOM 1404 C C . THR A 1 193 ? 0.556 14.968 -18.478 1.00 21.81 193 THR A C 1
ATOM 1405 O O . THR A 1 193 ? -0.108 15.234 -19.444 1.00 20.09 193 THR A O 1
ATOM 1409 N N . PHE A 1 194 ? 1.807 14.543 -18.539 1.00 21.79 194 PHE A N 1
ATOM 1410 C CA . PHE A 1 194 ? 2.456 14.329 -19.851 1.00 21.80 194 PHE A CA 1
ATOM 1411 C C . PHE A 1 194 ? 1.725 13.238 -20.634 1.00 21.46 194 PHE A C 1
ATOM 1412 O O . PHE A 1 194 ? 1.538 13.401 -21.804 1.00 22.09 194 PHE A O 1
ATOM 1420 N N . THR A 1 195 ? 1.400 12.137 -19.969 1.00 18.76 195 THR A N 1
ATOM 1421 C CA . THR A 1 195 ? 0.655 11.050 -20.637 1.00 17.04 195 THR A CA 1
ATOM 1422 C C . THR A 1 195 ? -0.648 11.617 -21.191 1.00 15.54 195 THR A C 1
ATOM 1423 O O . THR A 1 195 ? -0.999 11.285 -22.266 1.00 16.87 195 THR A O 1
ATOM 1427 N N . ALA A 1 196 ? -1.343 12.443 -20.417 1.00 18.07 196 ALA A N 1
ATOM 1428 C CA . ALA A 1 196 ? -2.633 12.984 -20.895 1.00 14.14 196 ALA A CA 1
ATOM 1429 C C . ALA A 1 196 ? -2.401 13.841 -22.142 1.00 17.05 196 ALA A C 1
ATOM 1430 O O . ALA A 1 196 ? -3.168 13.743 -23.034 1.00 18.17 196 ALA A O 1
ATOM 1432 N N . ARG A 1 197 ? -1.311 14.588 -22.156 1.00 13.99 197 ARG A N 1
ATOM 1433 C CA . ARG A 1 197 ? -0.987 15.482 -23.290 1.00 18.05 197 ARG A CA 1
ATOM 1434 C C . ARG A 1 197 ? -0.520 14.673 -24.508 1.00 19.81 197 ARG A C 1
ATOM 1435 O O . ARG A 1 197 ? -0.820 15.063 -25.578 1.00 16.83 197 ARG A O 1
ATOM 1443 N N . VAL A 1 198 ? 0.214 13.589 -24.317 1.00 18.24 198 VAL A N 1
ATOM 1444 C CA . VAL A 1 198 ? 0.634 12.783 -25.497 1.00 18.75 198 VAL A CA 1
ATOM 1445 C C . VAL A 1 198 ? -0.629 12.214 -26.146 1.00 20.12 198 VAL A C 1
ATOM 1446 O O . VAL A 1 198 ? -0.759 12.242 -27.344 1.00 16.08 198 VAL A O 1
ATOM 1450 N N . CYS A 1 199 ? -1.505 11.674 -25.323 1.00 18.11 199 CYS A N 1
ATOM 1451 C CA . CYS A 1 199 ? -2.781 11.139 -25.838 1.00 16.79 199 CYS A CA 1
ATOM 1452 C C . CYS A 1 199 ? -3.576 12.262 -26.517 1.00 16.30 199 CYS A C 1
ATOM 1453 O O . CYS A 1 199 ? -4.108 12.064 -27.591 1.00 17.76 199 CYS A O 1
ATOM 1456 N N . ALA A 1 200 ? -3.632 13.425 -25.886 1.00 15.73 200 ALA A N 1
ATOM 1457 C CA . ALA A 1 200 ? -4.402 14.534 -26.473 1.00 16.88 200 ALA A CA 1
ATOM 1458 C C . ALA A 1 200 ? -3.807 14.941 -27.827 1.00 16.47 200 ALA A C 1
ATOM 1459 O O . ALA A 1 200 ? -4.556 15.343 -28.678 1.00 18.50 200 ALA A O 1
ATOM 1461 N N . SER A 1 201 ? -2.497 14.798 -27.974 1.00 15.83 201 SER A N 1
ATOM 1462 C CA . SER A 1 201 ? -1.770 15.232 -29.194 1.00 14.91 201 SER A CA 1
ATOM 1463 C C . SER A 1 201 ? -2.176 14.410 -30.430 1.00 18.58 201 SER A C 1
ATOM 1464 O O . SER A 1 201 ? -1.949 14.853 -31.521 1.00 18.01 201 SER A O 1
ATOM 1467 N N . THR A 1 202 ? -2.799 13.256 -30.237 1.00 17.24 202 THR A N 1
ATOM 1468 C CA . THR A 1 202 ? -3.264 12.467 -31.403 1.00 18.11 202 THR A CA 1
ATOM 1469 C C . THR A 1 202 ? -4.705 12.850 -31.760 1.00 16.24 202 THR A C 1
ATOM 1470 O O . THR A 1 202 ? -5.168 12.340 -32.688 1.00 15.72 202 THR A O 1
ATOM 1474 N N . LEU A 1 203 ? -5.296 13.784 -31.028 1.00 16.98 203 LEU A N 1
ATOM 1475 C CA . LEU A 1 203 ? -6.704 14.228 -31.131 1.00 16.22 203 LEU A CA 1
ATOM 1476 C C . LEU A 1 203 ? -7.640 13.121 -30.650 1.00 18.77 203 LEU A C 1
ATOM 1477 O O . LEU A 1 203 ? -8.757 13.050 -31.065 1.00 17.83 203 LEU A O 1
ATOM 1482 N N . SER A 1 204 ? -7.188 12.381 -29.642 1.00 17.55 204 SER A N 1
ATOM 1483 C CA . SER A 1 204 ? -8.048 11.360 -29.006 1.00 17.87 204 SER A CA 1
ATOM 1484 C C . SER A 1 204 ? -9.085 12.020 -28.095 1.00 18.36 204 SER A C 1
ATOM 1485 O O . SER A 1 204 ? -8.985 13.176 -27.798 1.00 17.58 204 SER A O 1
ATOM 1488 N N . ASP A 1 205 ? -10.021 11.236 -27.617 1.00 17.38 205 ASP A N 1
ATOM 1489 C CA . ASP A 1 205 ? -11.084 11.839 -26.821 1.00 18.54 205 ASP A CA 1
ATOM 1490 C C . ASP A 1 205 ? -10.664 12.015 -25.362 1.00 16.70 205 ASP A C 1
ATOM 1491 O O . ASP A 1 205 ? -9.606 11.547 -24.915 1.00 18.22 205 ASP A O 1
ATOM 1496 N N . LEU A 1 206 ? -11.506 12.737 -24.617 1.00 13.36 206 LEU A N 1
ATOM 1497 C CA . LEU A 1 206 ? -11.050 13.166 -23.306 1.00 15.05 206 LEU A CA 1
ATOM 1498 C C . LEU A 1 206 ? -10.972 11.992 -22.346 1.00 15.70 206 LEU A C 1
ATOM 1499 O O . LEU A 1 206 ? -10.078 11.936 -21.457 1.00 14.86 206 LEU A O 1
ATOM 1504 N N . TYR A 1 207 ? -11.902 11.039 -22.502 1.00 15.82 207 TYR A N 1
ATOM 1505 C CA . TYR A 1 207 ? -11.883 9.865 -21.639 1.00 17.35 207 TYR A CA 1
ATOM 1506 C C . TYR A 1 207 ? -10.594 9.083 -21.821 1.00 17.08 207 TYR A C 1
ATOM 1507 O O . TYR A 1 207 ? -10.003 8.610 -20.842 1.00 18.33 207 TYR A O 1
ATOM 1516 N N . SER A 1 208 ? -10.113 8.964 -23.076 1.00 14.72 208 SER A N 1
ATOM 1517 C CA . SER A 1 208 ? -8.847 8.276 -23.302 1.00 15.51 208 SER A CA 1
ATOM 1518 C C . SER A 1 208 ? -7.686 8.984 -22.590 1.00 17.66 208 SER A C 1
ATOM 1519 O O . SER A 1 208 ? -6.777 8.332 -22.066 1.00 16.01 208 SER A O 1
ATOM 1522 N N . CYS A 1 209 ? -7.658 10.308 -22.622 1.00 16.53 209 CYS A N 1
ATOM 1523 C CA . CYS A 1 209 ? -6.515 11.019 -22.011 1.00 12.97 209 CYS A CA 1
ATOM 1524 C C . CYS A 1 209 ? -6.507 10.826 -20.482 1.00 12.84 209 CYS A C 1
ATOM 1525 O O . CYS A 1 209 ? -5.467 10.681 -19.913 1.00 14.02 209 CYS A O 1
ATOM 1528 N N . VAL A 1 210 ? -7.685 10.831 -19.877 1.00 16.86 210 VAL A N 1
ATOM 1529 C CA . VAL A 1 210 ? -7.784 10.633 -18.407 1.00 16.29 210 VAL A CA 1
ATOM 1530 C C . VAL A 1 210 ? -7.493 9.167 -18.060 1.00 16.75 210 VAL A C 1
ATOM 1531 O O . VAL A 1 210 ? -6.837 8.926 -17.085 1.00 18.07 210 VAL A O 1
ATOM 1535 N N . THR A 1 211 ? -7.996 8.235 -18.858 1.00 13.77 211 THR A N 1
ATOM 1536 C CA . THR A 1 211 ? -7.726 6.799 -18.602 1.00 14.61 211 THR A CA 1
ATOM 1537 C C . THR A 1 211 ? -6.218 6.584 -18.655 1.00 13.94 211 THR A C 1
ATOM 1538 O O . THR A 1 211 ? -5.716 5.854 -17.842 1.00 16.40 211 THR A O 1
ATOM 1542 N N . GLY A 1 212 ? -5.560 7.177 -19.634 1.00 13.77 212 GLY A N 1
ATOM 1543 C CA . GLY A 1 212 ? -4.125 7.007 -19.735 1.00 14.84 212 GLY A CA 1
ATOM 1544 C C . GLY A 1 212 ? -3.391 7.625 -18.556 1.00 14.77 212 GLY A C 1
ATOM 1545 O O . GLY A 1 212 ? -2.439 7.048 -18.034 1.00 16.05 212 GLY A O 1
ATOM 1546 N N . ALA A 1 213 ? -3.800 8.820 -18.156 1.00 14.66 213 ALA A N 1
ATOM 1547 C CA . ALA A 1 213 ? -3.153 9.523 -17.027 1.00 12.68 213 ALA A CA 1
ATOM 1548 C C . ALA A 1 213 ? -3.297 8.704 -15.736 1.00 13.96 213 ALA A C 1
ATOM 1549 O O . ALA A 1 213 ? -2.397 8.702 -14.962 1.00 15.09 213 ALA A O 1
ATOM 1551 N N . ILE A 1 214 ? -4.456 8.115 -15.511 1.00 13.55 214 ILE A N 1
ATOM 1552 C CA . ILE A 1 214 ? -4.683 7.263 -14.308 1.00 15.18 214 ILE A CA 1
ATOM 1553 C C . ILE A 1 214 ? -3.703 6.081 -14.325 1.00 17.19 214 ILE A C 1
ATOM 1554 O O . ILE A 1 214 ? -3.166 5.747 -13.304 1.00 15.63 214 ILE A O 1
ATOM 1559 N N . GLY A 1 215 ? -3.529 5.472 -15.486 1.00 18.36 215 GLY A N 1
ATOM 1560 C CA . GLY A 1 215 ? -2.595 4.352 -15.598 1.00 15.40 215 GLY A CA 1
ATOM 1561 C C . GLY A 1 215 ? -1.181 4.767 -15.239 1.00 18.67 215 GLY A C 1
ATOM 1562 O O . GLY A 1 215 ? -0.496 3.991 -14.593 1.00 16.98 215 GLY A O 1
ATOM 1563 N N . SER A 1 216 ? -0.753 5.949 -15.681 1.00 16.22 216 SER A N 1
ATOM 1564 C CA . SER A 1 216 ? 0.613 6.344 -15.307 1.00 15.69 216 SER A CA 1
ATOM 1565 C C . SER A 1 216 ? 0.709 6.685 -13.822 1.00 16.91 216 SER A C 1
ATOM 1566 O O . SER A 1 216 ? 1.708 6.335 -13.180 1.00 20.72 216 SER A O 1
ATOM 1569 N N . LEU A 1 217 ? -0.349 7.279 -13.253 1.00 14.81 217 LEU A N 1
ATOM 1570 C CA . LEU A 1 217 ? -0.366 7.598 -11.822 1.00 17.41 217 LEU A CA 1
ATOM 1571 C C . LEU A 1 217 ? -0.381 6.340 -10.956 1.00 19.04 217 LEU A C 1
ATOM 1572 O O . LEU A 1 217 ? 0.121 6.358 -9.816 1.00 20.71 217 LEU A O 1
ATOM 1577 N N . ARG A 1 218 ? -0.885 5.232 -11.488 1.00 17.27 218 ARG A N 1
ATOM 1578 C CA . ARG A 1 218 ? -0.864 3.955 -10.762 1.00 19.62 218 ARG A CA 1
ATOM 1579 C C . ARG A 1 218 ? 0.564 3.455 -10.464 1.00 20.38 218 ARG A C 1
ATOM 1580 O O . ARG A 1 218 ? 0.774 2.698 -9.494 1.00 22.44 218 ARG A O 1
ATOM 158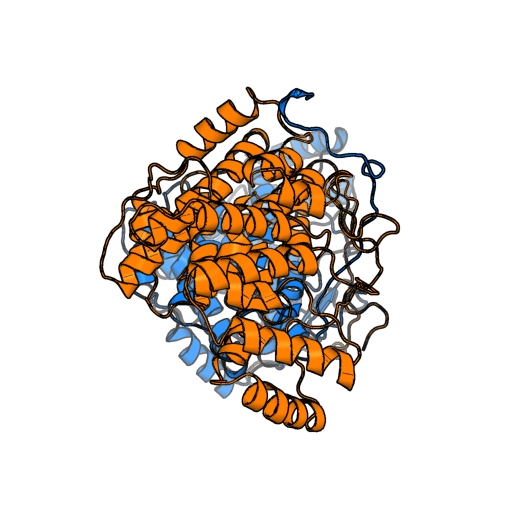8 N N . GLY A 1 219 ? 1.560 3.841 -11.277 1.00 17.26 219 GLY A N 1
ATOM 1589 C CA . GLY A 1 219 ? 2.929 3.383 -11.106 1.00 17.94 219 GLY A CA 1
ATOM 1590 C C . GLY A 1 219 ? 3.527 3.969 -9.843 1.00 20.17 219 GLY A C 1
ATOM 1591 O O . GLY A 1 219 ? 3.430 5.171 -9.609 1.00 18.84 219 GLY A O 1
ATOM 1592 N N . PRO A 1 220 ? 4.210 3.138 -9.056 1.00 18.79 220 PRO A N 1
ATOM 1593 C CA . PRO A 1 220 ? 4.700 3.594 -7.728 1.00 22.02 220 PRO A CA 1
ATOM 1594 C C . PRO A 1 220 ? 5.813 4.649 -7.780 1.00 22.28 220 PRO A C 1
ATOM 1595 O O . PRO A 1 220 ? 6.074 5.296 -6.745 1.00 24.30 220 PRO A O 1
ATOM 1599 N N . LEU A 1 221 ? 6.463 4.894 -8.925 1.00 20.63 221 LEU A N 1
ATOM 1600 C CA . LEU A 1 221 ? 7.393 6.018 -9.012 1.00 23.90 221 LEU A CA 1
ATOM 1601 C C . LEU A 1 221 ? 6.699 7.366 -9.217 1.00 23.35 221 LEU A C 1
ATOM 1602 O O . LEU A 1 221 ? 7.378 8.406 -9.254 1.00 25.71 221 LEU A O 1
ATOM 1607 N N . HIS A 1 222 ? 5.381 7.375 -9.403 1.00 20.51 222 HIS A N 1
ATOM 1608 C CA . HIS A 1 222 ? 4.625 8.610 -9.610 1.00 21.23 222 HIS A CA 1
ATOM 1609 C C . HIS A 1 222 ? 3.509 8.754 -8.589 1.00 22.78 222 HIS A C 1
ATOM 1610 O O . HIS A 1 222 ? 3.448 9.774 -7.873 1.00 26.23 222 HIS A O 1
ATOM 1617 N N . GLY A 1 223 ? 2.622 7.774 -8.500 1.00 20.64 223 GLY A N 1
ATOM 1618 C CA . GLY A 1 223 ? 1.515 7.788 -7.568 1.00 19.08 223 GLY A CA 1
ATOM 1619 C C . GLY A 1 223 ? 1.858 7.026 -6.262 1.00 20.89 223 GLY A C 1
ATOM 1620 O O . GLY A 1 223 ? 2.818 6.287 -6.165 1.00 26.49 223 GLY A O 1
ATOM 1621 N N . GLY A 1 224 ? 1.026 7.239 -5.237 1.00 22.26 224 GLY A N 1
ATOM 1622 C CA . GLY A 1 224 ? 1.103 6.452 -4.015 1.00 24.12 224 GLY A CA 1
ATOM 1623 C C . GLY A 1 224 ? 1.986 7.006 -2.904 1.00 23.41 224 GLY A C 1
ATOM 1624 O O . GLY A 1 224 ? 2.138 6.336 -1.867 1.00 21.80 224 GLY A O 1
ATOM 1625 N N . ALA A 1 225 ? 2.567 8.189 -3.058 1.00 22.68 225 ALA A N 1
ATOM 1626 C CA . ALA A 1 225 ? 3.502 8.681 -2.023 1.00 22.34 225 ALA A CA 1
ATOM 1627 C C . ALA A 1 225 ? 2.784 8.960 -0.705 1.00 20.69 225 ALA A C 1
ATOM 1628 O O . ALA A 1 225 ? 3.333 8.671 0.318 1.00 21.30 225 ALA A O 1
ATOM 1630 N N . ASN A 1 226 ? 1.564 9.473 -0.747 1.00 21.71 226 ASN A N 1
ATOM 1631 C CA . ASN A 1 226 ? 0.880 9.698 0.549 1.00 19.56 226 ASN A CA 1
ATOM 1632 C C . ASN A 1 226 ? 0.496 8.363 1.219 1.00 21.23 226 ASN A C 1
ATOM 1633 O O . ASN A 1 226 ? 0.339 8.354 2.410 1.00 19.90 226 ASN A O 1
ATOM 1638 N N . GLU A 1 227 ? 0.302 7.296 0.450 1.00 16.93 227 GLU A N 1
ATOM 1639 C CA . GLU A 1 227 ? 0.056 5.965 1.050 1.00 19.66 227 GLU A CA 1
ATOM 1640 C C . GLU A 1 227 ? 1.345 5.447 1.687 1.00 20.87 227 GLU A C 1
ATOM 1641 O O . GLU A 1 227 ? 1.268 4.814 2.715 1.00 22.88 227 GLU A O 1
ATOM 1647 N N . ALA A 1 228 ? 2.468 5.647 1.024 1.00 19.01 228 ALA A N 1
ATOM 1648 C CA . ALA A 1 228 ? 3.733 5.224 1.618 1.00 21.21 228 ALA A CA 1
ATOM 1649 C C . ALA A 1 228 ? 4.048 6.027 2.874 1.00 21.49 228 ALA A C 1
ATOM 1650 O O . ALA A 1 228 ? 4.640 5.502 3.841 1.00 22.15 228 ALA A O 1
ATOM 1652 N N . ALA A 1 229 ? 3.694 7.320 2.870 1.00 19.05 229 ALA A N 1
ATOM 1653 C CA . ALA A 1 229 ? 3.846 8.099 4.096 1.00 20.73 229 ALA A CA 1
ATOM 1654 C C . ALA A 1 229 ? 2.990 7.522 5.232 1.00 22.89 229 ALA A C 1
ATOM 1655 O O . ALA A 1 229 ? 3.434 7.450 6.392 1.00 22.78 229 ALA A O 1
ATOM 1657 N N . MET A 1 230 ? 1.752 7.120 4.922 1.00 22.60 230 MET A N 1
ATOM 1658 C CA . MET A 1 230 ? 0.881 6.478 5.903 1.00 22.78 230 MET A CA 1
ATOM 1659 C C . MET A 1 230 ? 1.513 5.217 6.465 1.00 22.11 230 MET A C 1
ATOM 1660 O O . MET A 1 230 ? 1.471 4.973 7.676 1.00 22.74 230 MET A O 1
ATOM 1665 N N . GLU A 1 231 ? 2.105 4.404 5.599 1.00 20.79 231 GLU A N 1
ATOM 1666 C CA . GLU A 1 231 ? 2.738 3.167 6.060 1.00 22.49 231 GLU A CA 1
ATOM 1667 C C . GLU A 1 231 ? 3.951 3.428 6.945 1.00 24.51 231 GLU A C 1
ATOM 1668 O O . GLU A 1 231 ? 4.280 2.575 7.792 1.00 30.23 231 GLU A O 1
ATOM 1674 N N . LEU A 1 232 ? 4.599 4.596 6.796 1.00 19.37 232 LEU A N 1
ATOM 1675 C CA . LEU A 1 232 ? 5.680 4.974 7.708 1.00 22.70 232 LEU A CA 1
ATOM 1676 C C . LEU A 1 232 ? 5.133 5.421 9.060 1.00 22.68 232 LEU A C 1
ATOM 1677 O O . LEU A 1 232 ? 5.533 4.884 10.103 1.00 25.39 232 LEU A O 1
ATOM 1682 N N . ILE A 1 233 ? 4.201 6.379 9.074 1.00 19.64 233 ILE A N 1
ATOM 1683 C CA . ILE A 1 233 ? 3.817 6.964 10.364 1.00 23.45 233 ILE A CA 1
ATOM 1684 C C . ILE A 1 233 ? 2.996 5.997 11.210 1.00 23.46 233 ILE A C 1
ATOM 1685 O O . ILE A 1 233 ? 3.005 6.106 12.446 1.00 27.60 233 ILE A O 1
ATOM 1690 N N . GLU A 1 234 ? 2.291 5.039 10.590 1.00 26.74 234 GLU A N 1
ATOM 1691 C CA . GLU A 1 234 ? 1.424 4.126 11.335 1.00 24.19 234 GLU A CA 1
ATOM 1692 C C . GLU A 1 234 ? 2.212 3.110 12.140 1.00 26.37 234 GLU A C 1
ATOM 1693 O O . GLU A 1 234 ? 1.625 2.459 13.014 1.00 31.51 234 GLU A O 1
ATOM 1699 N N . ARG A 1 235 ? 3.513 2.976 11.864 1.00 26.65 235 ARG A N 1
ATOM 1700 C CA . ARG A 1 235 ? 4.363 1.996 12.536 1.00 30.35 235 ARG A CA 1
ATOM 1701 C C . ARG A 1 235 ? 4.527 2.293 14.009 1.00 32.92 235 ARG A C 1
ATOM 1702 O O . ARG A 1 235 ? 4.745 1.365 14.793 1.00 34.67 235 ARG A O 1
ATOM 1710 N N . PHE A 1 236 ? 4.465 3.561 14.406 1.00 25.62 236 PHE A N 1
ATOM 1711 C CA . PHE A 1 236 ? 5.069 3.985 15.674 1.00 30.56 236 PHE A CA 1
ATOM 1712 C C . PHE A 1 236 ? 4.024 4.272 16.740 1.00 34.35 236 PHE A C 1
ATOM 1713 O O . PHE A 1 236 ? 3.016 4.930 16.480 1.00 33.55 236 PHE A O 1
ATOM 1721 N N . SER A 1 237 ? 4.271 3.760 17.950 1.00 34.17 237 SER A N 1
ATOM 1722 C CA . SER A 1 237 ? 3.344 3.926 19.054 1.00 36.83 237 SER A CA 1
ATOM 1723 C C . SER A 1 237 ? 3.540 5.226 19.812 1.00 35.87 237 SER A C 1
ATOM 1724 O O . SER A 1 237 ? 2.674 5.582 20.618 1.00 40.97 237 SER A O 1
ATOM 1727 N N . SER A 1 238 ? 4.648 5.933 19.597 1.00 32.87 238 SER A N 1
ATOM 1728 C CA . SER A 1 238 ? 4.885 7.198 20.283 1.00 30.89 238 SER A CA 1
ATOM 1729 C C . SER A 1 238 ? 5.846 8.047 19.456 1.00 31.27 238 SER A C 1
ATOM 1730 O O . SER A 1 238 ? 6.585 7.513 18.600 1.00 31.48 238 SER A O 1
ATOM 1733 N N . PRO A 1 239 ? 5.864 9.367 19.686 1.00 30.51 239 PRO A N 1
ATOM 1734 C CA . PRO A 1 239 ? 6.856 10.214 19.006 1.00 34.89 239 PRO A CA 1
ATOM 1735 C C . PRO A 1 239 ? 8.293 9.875 19.401 1.00 34.04 239 PRO A C 1
ATOM 1736 O O . PRO A 1 239 ? 9.200 9.932 18.561 1.00 30.30 239 PRO A O 1
ATOM 1740 N N . GLN A 1 240 ? 8.530 9.457 20.640 1.00 32.76 240 GLN A N 1
ATOM 1741 C CA . GLN A 1 240 ? 9.878 9.037 20.999 1.00 30.27 240 GLN A CA 1
ATOM 1742 C C . GLN A 1 240 ? 10.321 7.829 20.182 1.00 29.64 240 GLN A C 1
ATOM 1743 O O . GLN A 1 240 ? 11.467 7.767 19.714 1.00 27.15 240 GLN A O 1
ATOM 1749 N N . GLU A 1 241 ? 9.449 6.831 20.037 1.00 29.63 241 GLU A N 1
ATOM 1750 C CA . GLU A 1 241 ? 9.821 5.668 19.241 1.00 32.46 241 GLU A CA 1
ATOM 1751 C C . GLU A 1 241 ? 10.053 6.049 17.781 1.00 32.32 241 GLU A C 1
ATOM 1752 O O . GLU A 1 241 ? 11.007 5.567 17.145 1.00 29.13 241 GLU A O 1
ATOM 1758 N N . ALA A 1 242 ? 9.186 6.906 17.232 1.00 31.19 242 ALA A N 1
ATOM 1759 C CA . ALA A 1 242 ? 9.345 7.356 15.843 1.00 28.41 242 ALA A CA 1
ATOM 1760 C C . ALA A 1 242 ? 10.697 8.040 15.644 1.00 28.18 242 ALA A C 1
ATOM 1761 O O . ALA A 1 242 ? 11.404 7.787 14.655 1.00 26.90 242 ALA A O 1
ATOM 1763 N N . THR A 1 243 ? 11.061 8.930 16.574 1.00 28.29 243 THR A N 1
ATOM 1764 C CA . THR A 1 243 ? 12.334 9.632 16.496 1.00 28.84 243 THR A CA 1
ATOM 1765 C C . THR A 1 243 ? 13.498 8.643 16.550 1.00 28.33 243 THR A C 1
ATOM 1766 O O . THR A 1 243 ? 14.416 8.699 15.720 1.00 25.74 243 THR A O 1
ATOM 1770 N N . ALA A 1 244 ? 13.446 7.697 17.501 1.00 28.14 244 ALA A N 1
ATOM 1771 C CA . ALA A 1 244 ? 14.519 6.708 17.635 1.00 26.48 244 ALA A CA 1
ATOM 1772 C C . ALA A 1 244 ? 14.666 5.863 16.385 1.00 29.24 244 ALA A C 1
ATOM 1773 O O . ALA A 1 244 ? 15.788 5.619 15.935 1.00 29.39 244 ALA A O 1
ATOM 1775 N N . GLU A 1 245 ? 13.540 5.440 15.779 1.00 25.52 245 GLU A N 1
ATOM 1776 C CA . GLU A 1 245 ? 13.645 4.600 14.590 1.00 27.58 245 GLU A CA 1
ATOM 1777 C C . GLU A 1 245 ? 14.038 5.422 13.364 1.00 28.74 245 GLU A C 1
ATOM 1778 O O . GLU A 1 245 ? 14.830 4.953 12.539 1.00 30.25 245 GLU A O 1
ATOM 1784 N N . LEU A 1 246 ? 13.560 6.670 13.274 1.00 27.53 246 LEU A N 1
ATOM 1785 C CA . LEU A 1 246 ? 13.946 7.535 12.158 1.00 27.33 246 LEU A CA 1
ATOM 1786 C C . LEU A 1 246 ? 15.441 7.835 12.157 1.00 28.69 246 LEU A C 1
ATOM 1787 O O . LEU A 1 246 ? 16.074 7.822 11.098 1.00 31.33 246 LEU A O 1
ATOM 1792 N N . LEU A 1 247 ? 16.032 8.097 13.334 1.00 29.44 247 LEU A N 1
ATOM 1793 C CA . LEU A 1 247 ? 17.476 8.321 13.356 1.00 28.56 247 LEU A CA 1
ATOM 1794 C C . LEU A 1 247 ? 18.220 7.060 12.927 1.00 31.72 247 LEU A C 1
ATOM 1795 O O . LEU A 1 247 ? 19.265 7.151 12.289 1.00 34.24 247 LEU A O 1
ATOM 1800 N N . LYS A 1 248 ? 17.686 5.876 13.243 1.00 30.79 248 LYS A N 1
ATOM 1801 C CA . LYS A 1 248 ? 18.258 4.645 12.710 1.00 29.44 248 LYS A CA 1
ATOM 1802 C C . LYS A 1 248 ? 18.144 4.580 11.190 1.00 31.74 248 LYS A C 1
ATOM 1803 O O . LYS A 1 248 ? 19.112 4.238 10.506 1.00 36.23 248 LYS A O 1
ATOM 1809 N N . MET A 1 249 ? 16.959 4.885 10.642 1.00 32.15 249 MET A N 1
ATOM 1810 C CA . MET A 1 249 ? 16.803 4.845 9.192 1.00 28.72 249 MET A CA 1
ATOM 1811 C C . MET A 1 249 ? 17.705 5.872 8.514 1.00 32.74 249 MET A C 1
ATOM 1812 O O . MET A 1 249 ? 18.276 5.605 7.449 1.00 32.75 249 MET A O 1
ATOM 1817 N N . LEU A 1 250 ? 17.851 7.059 9.117 1.00 31.89 250 LEU A N 1
ATOM 1818 C CA . LEU A 1 250 ? 18.687 8.089 8.512 1.00 35.03 250 LEU A CA 1
ATOM 1819 C C . LEU A 1 250 ? 20.146 7.662 8.467 1.00 40.27 250 LEU A C 1
ATOM 1820 O O . LEU A 1 250 ? 20.858 7.988 7.508 1.00 38.53 250 LEU A O 1
ATOM 1825 N N . GLU A 1 251 ? 20.609 6.936 9.494 1.00 41.46 251 GLU A N 1
ATOM 1826 C CA . GLU A 1 251 ? 21.978 6.433 9.468 1.00 42.62 251 GLU A CA 1
ATOM 1827 C C . GLU A 1 251 ? 22.190 5.465 8.311 1.00 45.44 251 GLU A C 1
ATOM 1828 O O . GLU A 1 251 ? 23.248 5.487 7.667 1.00 48.86 251 GLU A O 1
ATOM 1834 N N . ARG A 1 252 ? 21.197 4.619 8.017 1.00 44.97 252 ARG A N 1
ATOM 1835 C CA . ARG A 1 252 ? 21.258 3.727 6.860 1.00 50.68 252 ARG A CA 1
ATOM 1836 C C . ARG A 1 252 ? 20.927 4.417 5.541 1.00 52.41 252 ARG A C 1
ATOM 1837 O O . ARG A 1 252 ? 20.814 3.736 4.509 1.00 52.29 252 ARG A O 1
ATOM 1845 N N . LYS A 1 253 ? 20.776 5.743 5.552 1.00 50.44 253 LYS A N 1
ATOM 1846 C CA . LYS A 1 253 ? 20.441 6.510 4.348 1.00 51.18 253 LYS A CA 1
ATOM 1847 C C . LYS A 1 253 ? 19.183 5.971 3.659 1.00 53.24 253 LYS A C 1
ATOM 1848 O O . LYS A 1 253 ? 19.047 6.060 2.434 1.00 57.00 253 LYS A O 1
ATOM 1854 N N . ASP A 1 254 ? 18.257 5.410 4.443 1.00 44.37 254 ASP A N 1
ATOM 1855 C CA . ASP A 1 254 ? 16.930 5.087 3.928 1.00 46.63 254 ASP A CA 1
ATOM 1856 C C . ASP A 1 254 ? 16.271 6.336 3.359 1.00 45.43 254 ASP A C 1
ATOM 1857 O O . ASP A 1 254 ? 16.450 7.441 3.881 1.00 47.45 254 ASP A O 1
ATOM 1862 N N . LYS A 1 255 ? 15.509 6.163 2.278 1.00 44.17 255 LYS A N 1
ATOM 1863 C CA . LYS A 1 255 ? 14.687 7.254 1.769 1.00 48.84 255 LYS A CA 1
ATOM 1864 C C . LYS A 1 255 ? 13.466 7.402 2.668 1.00 45.97 255 LYS A C 1
ATOM 1865 O O . LYS A 1 255 ? 12.825 6.407 3.026 1.00 44.39 255 LYS A O 1
ATOM 1871 N N . ILE A 1 256 ? 13.184 8.637 3.078 1.00 41.95 256 ILE A N 1
ATOM 1872 C CA . ILE A 1 256 ? 12.070 8.936 3.972 1.00 34.50 256 ILE A CA 1
ATOM 1873 C C . ILE A 1 256 ? 10.908 9.411 3.100 1.00 33.14 256 ILE A C 1
ATOM 1874 O O . ILE A 1 256 ? 10.964 10.485 2.478 1.00 30.60 256 ILE A O 1
ATOM 1879 N N . MET A 1 257 ? 9.852 8.602 3.044 1.00 33.64 257 MET A N 1
ATOM 1880 C CA . MET A 1 257 ? 8.709 8.958 2.220 1.00 35.66 257 MET A CA 1
ATOM 1881 C C . MET A 1 257 ? 8.074 10.239 2.742 1.00 35.26 257 MET A C 1
ATOM 1882 O O . MET A 1 257 ? 7.887 10.401 3.957 1.00 36.27 257 MET A O 1
ATOM 1887 N N . GLY A 1 258 ? 7.776 11.150 1.822 1.00 32.55 258 GLY A N 1
ATOM 1888 C CA . GLY A 1 258 ? 7.060 12.381 2.123 1.00 29.86 258 GLY A CA 1
ATOM 1889 C C . GLY A 1 258 ? 7.938 13.579 2.365 1.00 28.21 258 GLY A C 1
ATOM 1890 O O . GLY A 1 258 ? 7.424 14.635 2.770 1.00 25.45 258 GLY A O 1
ATOM 1891 N N . PHE A 1 259 ? 9.240 13.448 2.151 1.00 26.35 259 PHE A N 1
ATOM 1892 C CA . PHE A 1 259 ? 10.196 14.517 2.383 1.00 27.10 259 PHE A CA 1
ATOM 1893 C C . PHE A 1 259 ? 10.959 14.861 1.115 1.00 29.76 259 PHE A C 1
ATOM 1894 O O . PHE A 1 259 ? 11.289 13.984 0.309 1.00 28.33 259 PHE A O 1
ATOM 1902 N N . GLY A 1 260 ? 11.217 16.152 0.947 1.00 30.80 260 GLY A N 1
ATOM 1903 C CA . GLY A 1 260 ? 11.999 16.639 -0.163 1.00 30.83 260 GLY A CA 1
ATOM 1904 C C . GLY A 1 260 ? 11.149 16.849 -1.395 1.00 33.84 260 GLY A C 1
ATOM 1905 O O . GLY A 1 260 ? 9.957 16.510 -1.456 1.00 29.65 260 GLY A O 1
ATOM 1906 N N . HIS A 1 261 ? 11.796 17.421 -2.400 1.00 34.50 261 HIS A N 1
ATOM 1907 C CA . HIS A 1 261 ? 11.113 17.666 -3.652 1.00 35.67 261 HIS A CA 1
ATOM 1908 C C . HIS A 1 261 ? 12.149 17.915 -4.727 1.00 38.72 261 HIS A C 1
ATOM 1909 O O . HIS A 1 261 ? 13.219 18.465 -4.463 1.00 41.47 261 HIS A O 1
ATOM 1916 N N . ALA A 1 262 ? 11.822 17.487 -5.939 1.00 37.52 262 ALA A N 1
ATOM 1917 C CA . ALA A 1 262 ? 12.738 17.691 -7.048 1.00 38.39 262 ALA A CA 1
ATOM 1918 C C . ALA A 1 262 ? 12.812 19.154 -7.479 1.00 43.47 262 ALA A C 1
ATOM 1919 O O . ALA A 1 262 ? 13.779 19.537 -8.150 1.00 43.68 262 ALA A O 1
ATOM 1921 N N . ILE A 1 263 ? 11.829 19.987 -7.102 1.00 38.18 263 ILE A N 1
ATOM 1922 C CA . ILE A 1 263 ? 11.742 21.360 -7.578 1.00 38.33 263 ILE A CA 1
ATOM 1923 C C . ILE A 1 263 ? 11.772 22.361 -6.435 1.00 37.21 263 ILE A C 1
ATOM 1924 O O . ILE A 1 263 ? 12.528 23.336 -6.483 1.00 39.15 263 ILE A O 1
ATOM 1929 N N . TYR A 1 264 ? 10.882 22.193 -5.464 1.00 34.97 264 TYR A N 1
ATOM 1930 C CA . TYR A 1 264 ? 10.833 23.167 -4.344 1.00 33.71 264 TYR A CA 1
ATOM 1931 C C . TYR A 1 264 ? 12.182 23.185 -3.620 1.00 39.45 264 TYR A C 1
ATOM 1932 O O . TYR A 1 264 ? 12.736 22.147 -3.329 1.00 39.02 264 TYR A O 1
ATOM 1941 N N . LYS A 1 265 ? 12.637 24.394 -3.328 1.00 51.76 265 LYS A N 1
ATOM 1942 C CA . LYS A 1 265 ? 13.946 24.643 -2.685 1.00 63.31 265 LYS A CA 1
ATOM 1943 C C . LYS A 1 265 ? 13.893 24.645 -1.154 1.00 64.75 265 LYS A C 1
ATOM 1944 O O . LYS A 1 265 ? 14.797 24.055 -0.586 1.00 68.83 265 LYS A O 1
ATOM 1950 N N . ASP A 1 266 ? 12.953 25.332 -0.505 1.00 61.21 266 ASP A N 1
ATOM 1951 C CA . ASP A 1 266 ? 13.000 25.344 0.985 1.00 59.67 266 ASP A CA 1
ATOM 1952 C C . ASP A 1 266 ? 11.693 24.867 1.605 1.00 50.30 266 ASP A C 1
ATOM 1953 O O . ASP A 1 266 ? 11.702 24.509 2.761 1.00 45.95 266 ASP A O 1
ATOM 1958 N N . SER A 1 267 ? 10.605 24.914 0.855 1.00 42.75 267 SER A N 1
ATOM 1959 C CA . SER A 1 267 ? 9.318 24.444 1.395 1.00 35.90 267 SER A CA 1
ATOM 1960 C C . SER A 1 267 ? 8.384 24.091 0.247 1.00 29.90 267 SER A C 1
ATOM 1961 O O . SER A 1 267 ? 8.504 24.674 -0.802 1.00 29.35 267 SER A O 1
ATOM 1964 N N . ASP A 1 268 ? 7.580 23.069 0.469 1.00 26.38 268 ASP A N 1
ATOM 1965 C CA . ASP A 1 268 ? 6.480 22.783 -0.446 1.00 21.11 268 ASP A CA 1
ATOM 1966 C C . ASP A 1 268 ? 5.287 23.597 0.044 1.00 26.89 268 ASP A C 1
ATOM 1967 O O . ASP A 1 268 ? 4.808 23.360 1.166 1.00 24.41 268 ASP A O 1
ATOM 1972 N N . PRO A 1 269 ? 4.776 24.563 -0.725 1.00 25.61 269 PRO A N 1
ATOM 1973 C CA . PRO A 1 269 ? 3.684 25.393 -0.192 1.00 28.34 269 PRO A CA 1
ATOM 1974 C C . PRO A 1 269 ? 2.458 24.593 0.221 1.00 26.24 269 PRO A C 1
ATOM 1975 O O . PRO A 1 269 ? 1.654 25.049 1.050 1.00 26.38 269 PRO A O 1
ATOM 1979 N N . ARG A 1 270 ? 2.274 23.410 -0.333 1.00 22.73 270 ARG A N 1
ATOM 1980 C CA . ARG A 1 270 ? 1.084 22.642 -0.003 1.00 21.05 270 ARG A CA 1
ATOM 1981 C C . ARG A 1 270 ? 1.209 22.029 1.384 1.00 26.79 270 ARG A C 1
ATOM 1982 O O . ARG A 1 270 ? 0.202 21.874 2.079 1.00 23.78 270 ARG A O 1
ATOM 1990 N N . ASN A 1 271 ? 2.446 21.763 1.806 1.00 24.29 271 ASN A N 1
ATOM 1991 C CA . ASN A 1 271 ? 2.687 21.195 3.127 1.00 22.89 271 ASN A CA 1
ATOM 1992 C C . ASN A 1 271 ? 2.219 22.140 4.226 1.00 24.70 271 ASN A C 1
ATOM 1993 O O . ASN A 1 271 ? 1.568 21.714 5.190 1.00 23.60 271 ASN A O 1
ATOM 1998 N N . GLU A 1 272 ? 2.551 23.429 4.115 1.00 29.01 272 GLU A N 1
ATOM 1999 C CA . GLU A 1 272 ? 2.183 24.309 5.221 1.00 34.75 272 GLU A CA 1
ATOM 2000 C C . GLU A 1 272 ? 0.672 24.353 5.399 1.00 30.75 272 GLU A C 1
ATOM 2001 O O . GLU A 1 272 ? 0.175 24.382 6.529 1.00 30.99 272 GLU A O 1
ATOM 2007 N N . VAL A 1 273 ? -0.077 24.260 4.301 1.00 24.19 273 VAL A N 1
ATOM 2008 C CA . VAL A 1 273 ? -1.532 24.292 4.412 1.00 20.80 273 VAL A CA 1
ATOM 2009 C C . VAL A 1 273 ? -2.038 23.006 5.062 1.00 22.42 273 VAL A C 1
ATOM 2010 O O . VAL A 1 273 ? -2.790 23.036 6.049 1.00 25.49 273 VAL A O 1
ATOM 2014 N N . ILE A 1 274 ? -1.659 21.846 4.502 1.00 20.15 274 ILE A N 1
ATOM 2015 C CA . ILE A 1 274 ? -2.328 20.629 4.973 1.00 21.03 274 ILE A CA 1
ATOM 2016 C C . ILE A 1 274 ? -1.896 20.293 6.397 1.00 25.09 274 ILE A C 1
ATOM 2017 O O . ILE A 1 274 ? -2.681 19.710 7.145 1.00 24.25 274 ILE A O 1
ATOM 2022 N N . LYS A 1 275 ? -0.653 20.614 6.782 1.00 23.20 275 LYS A N 1
ATOM 2023 C CA . LYS A 1 275 ? -0.204 20.368 8.166 1.00 24.60 275 LYS A CA 1
ATOM 2024 C C . LYS A 1 275 ? -1.151 20.997 9.204 1.00 27.39 275 LYS A C 1
ATOM 2025 O O . LYS A 1 275 ? -1.540 20.346 10.178 1.00 26.59 275 LYS A O 1
ATOM 2031 N N . GLY A 1 276 ? -1.546 22.260 9.002 1.00 27.82 276 GLY A N 1
ATOM 2032 C CA . GLY A 1 276 ? -2.452 22.898 9.944 1.00 28.06 276 GLY A CA 1
ATOM 2033 C C . GLY A 1 276 ? -3.839 22.285 9.991 1.00 27.48 276 GLY A C 1
ATOM 2034 O O . GLY A 1 276 ? -4.448 22.194 11.060 1.00 26.58 276 GLY A O 1
ATOM 2035 N N . TRP A 1 277 ? -4.336 21.802 8.848 1.00 26.13 277 TRP A N 1
ATOM 2036 C CA . TRP A 1 277 ? -5.633 21.123 8.822 1.00 22.21 277 TRP A CA 1
ATOM 2037 C C . TRP A 1 277 ? -5.537 19.724 9.424 1.00 25.61 277 TRP A C 1
ATOM 2038 O O . TRP A 1 277 ? -6.460 19.273 10.115 1.00 25.13 277 TRP A O 1
ATOM 2049 N N . SER A 1 278 ? -4.417 19.029 9.207 1.00 24.60 278 SER A N 1
ATOM 2050 C CA . SER A 1 278 ? -4.223 17.757 9.895 1.00 25.31 278 SER A CA 1
ATOM 2051 C C . SER A 1 278 ? -4.249 17.941 11.409 1.00 26.36 278 SER A C 1
ATOM 2052 O O . SER A 1 278 ? -4.754 17.083 12.133 1.00 25.95 278 SER A O 1
ATOM 2055 N N . LYS A 1 279 ? -3.617 19.010 11.900 1.00 25.83 279 LYS A N 1
ATOM 2056 C CA . LYS A 1 279 ? -3.558 19.250 13.338 1.00 27.34 279 LYS A CA 1
ATOM 2057 C C . LYS A 1 279 ? -4.950 19.484 13.916 1.00 29.82 279 LYS A C 1
ATOM 2058 O O . LYS A 1 279 ? -5.256 18.996 15.018 1.00 29.32 279 LYS A O 1
ATOM 2064 N N . GLN A 1 280 ? -5.795 20.234 13.191 1.00 29.87 280 GLN A N 1
ATOM 2065 C CA . GLN A 1 280 ? -7.191 20.423 13.606 1.00 33.15 280 GLN A CA 1
ATOM 2066 C C . GLN A 1 280 ? -7.965 19.107 13.596 1.00 29.15 280 GLN A C 1
ATOM 2067 O O . GLN A 1 280 ? -8.732 18.839 14.518 1.00 29.53 280 GLN A O 1
ATOM 2073 N N . LEU A 1 281 ? -7.794 18.271 12.558 1.00 26.07 281 LEU A N 1
ATOM 2074 C CA . LEU A 1 281 ? -8.485 16.979 12.549 1.00 23.01 281 LEU A CA 1
ATOM 2075 C C . LEU A 1 281 ? -8.059 16.099 13.726 1.00 29.99 281 LEU A C 1
ATOM 2076 O O . LEU A 1 281 ? -8.890 15.411 14.331 1.00 28.86 281 LEU A O 1
ATOM 2081 N N . ALA A 1 282 ? -6.760 16.062 14.028 1.00 27.92 282 ALA A N 1
ATOM 2082 C CA . ALA A 1 282 ? -6.272 15.259 15.145 1.00 24.43 282 ALA A CA 1
ATOM 2083 C C . ALA A 1 282 ? -6.949 15.661 16.458 1.00 30.31 282 ALA A C 1
ATOM 2084 O O . ALA A 1 282 ? -7.309 14.798 17.275 1.00 31.67 282 ALA A O 1
ATOM 2086 N N . ASP A 1 283 ? -7.150 16.957 16.655 1.00 28.16 283 ASP A N 1
ATOM 2087 C CA . ASP A 1 283 ? -7.879 17.441 17.834 1.00 33.21 283 ASP A CA 1
ATOM 2088 C C . ASP A 1 283 ? -9.338 16.992 17.811 1.00 32.89 283 ASP A C 1
ATOM 2089 O O . ASP A 1 283 ? -9.876 16.538 18.823 1.00 34.21 283 ASP A O 1
ATOM 2094 N N . GLU A 1 284 ? -10.008 17.138 16.668 1.00 32.21 284 GLU A N 1
ATOM 2095 C CA . GLU A 1 284 ? -11.428 16.810 16.613 1.00 33.36 284 GLU A CA 1
ATOM 2096 C C . GLU A 1 284 ? -11.672 15.324 16.888 1.00 35.99 284 GLU A C 1
ATOM 2097 O O . GLU A 1 284 ? -12.613 14.971 17.605 1.00 37.44 284 GLU A O 1
ATOM 2103 N N . VAL A 1 285 ? -10.790 14.456 16.403 1.00 32.91 285 VAL A N 1
ATOM 2104 C CA . VAL A 1 285 ? -10.973 12.989 16.568 1.00 32.29 285 VAL A CA 1
ATOM 2105 C C . VAL A 1 285 ? -10.319 12.464 17.853 1.00 35.32 285 VAL A C 1
ATOM 2106 O O . VAL A 1 285 ? -10.488 11.287 18.130 1.00 40.95 285 VAL A O 1
ATOM 2110 N N . GLY A 1 286 ? -9.587 13.298 18.577 1.00 28.94 286 GLY A N 1
ATOM 2111 C CA . GLY A 1 286 ? -8.982 12.878 19.852 1.00 36.39 286 GLY A CA 1
ATOM 2112 C C . GLY A 1 286 ? -7.778 11.984 19.660 1.00 39.86 286 GLY A C 1
ATOM 2113 O O . GLY A 1 286 ? -7.582 11.056 20.436 1.00 42.73 286 GLY A O 1
ATOM 2114 N N . ASP A 1 287 ? -7.048 12.233 18.583 1.00 35.61 287 ASP A N 1
ATOM 2115 C CA . ASP A 1 287 ? -5.827 11.461 18.293 1.00 33.49 287 ASP A CA 1
ATOM 2116 C C . ASP A 1 287 ? -4.776 11.795 19.349 1.00 38.66 287 ASP A C 1
ATOM 2117 O O . ASP A 1 287 ? -4.630 12.973 19.686 1.00 36.83 287 ASP A O 1
ATOM 2122 N N . LYS A 1 288 ? -4.066 10.789 19.841 1.00 39.94 288 LYS A N 1
ATOM 2123 C CA . LYS A 1 288 ? -2.991 11.108 20.807 1.00 45.26 288 LYS A CA 1
ATOM 2124 C C . LYS A 1 288 ? -1.625 10.682 20.249 1.00 42.08 288 LYS A C 1
ATOM 2125 O O . LYS A 1 288 ? -0.617 10.977 20.889 1.00 42.23 288 LYS A O 1
ATOM 2131 N N . VAL A 1 289 ? -1.583 10.083 19.062 1.00 36.45 289 VAL A N 1
ATOM 2132 C CA . VAL A 1 289 ? -0.301 9.492 18.588 1.00 35.04 289 VAL A CA 1
ATOM 2133 C C . VAL A 1 289 ? 0.093 9.899 17.158 1.00 32.97 289 VAL A C 1
ATOM 2134 O O . VAL A 1 289 ? 1.215 10.256 16.963 1.00 29.79 289 VAL A O 1
ATOM 2138 N N . LEU A 1 290 ? -0.847 9.861 16.222 1.00 32.51 290 LEU A N 1
ATOM 2139 C CA . LEU A 1 290 ? -0.476 10.005 14.790 1.00 29.53 290 LEU A CA 1
ATOM 2140 C C . LEU A 1 290 ? 0.071 11.378 14.421 1.00 28.53 290 LEU A C 1
ATOM 2141 O O . LEU A 1 290 ? 1.025 11.431 13.681 1.00 27.76 290 LEU A O 1
ATOM 2146 N N . PHE A 1 291 ? -0.556 12.434 14.899 1.00 26.26 291 PHE A N 1
ATOM 2147 C CA . PHE A 1 291 ? -0.039 13.761 14.535 1.00 25.42 291 PHE A CA 1
ATOM 2148 C C . PHE A 1 291 ? 1.299 14.000 15.236 1.00 28.33 291 PHE A C 1
ATOM 2149 O O . PHE A 1 291 ? 2.187 14.538 14.637 1.00 30.87 291 PHE A O 1
ATOM 2157 N N . ALA A 1 292 ? 1.383 13.637 16.510 1.00 30.87 292 ALA A N 1
ATOM 2158 C CA . ALA A 1 292 ? 2.626 13.842 17.290 1.00 30.01 292 ALA A CA 1
ATOM 2159 C C . ALA A 1 292 ? 3.777 13.075 16.641 1.00 27.70 292 ALA A C 1
ATOM 2160 O O . ALA A 1 292 ? 4.857 13.571 16.604 1.00 27.13 292 ALA A O 1
ATOM 2162 N N . VAL A 1 293 ? 3.497 11.863 16.199 1.00 28.89 293 VAL A N 1
ATOM 2163 C CA . VAL A 1 293 ? 4.509 11.054 15.480 1.00 24.69 293 VAL A CA 1
ATOM 2164 C C . VAL A 1 293 ? 4.885 11.797 14.193 1.00 23.49 293 VAL A C 1
ATOM 2165 O O . VAL A 1 293 ? 6.027 11.940 13.925 1.00 24.07 293 VAL A O 1
ATOM 2169 N N . SER A 1 294 ? 3.895 12.314 13.469 1.00 23.48 294 SER A N 1
ATOM 2170 C CA . SER A 1 294 ? 4.232 13.008 12.222 1.00 24.44 294 SER A CA 1
ATOM 2171 C C . SER A 1 294 ? 5.108 14.231 12.490 1.00 24.78 294 SER A C 1
ATOM 2172 O O . SER A 1 294 ? 6.096 14.469 11.783 1.00 23.96 294 SER A O 1
ATOM 2175 N N . GLU A 1 295 ? 4.782 14.999 13.547 1.00 24.29 295 GLU A N 1
ATOM 2176 C CA . GLU A 1 295 ? 5.545 16.192 13.874 1.00 27.05 295 GLU A CA 1
ATOM 2177 C C . GLU A 1 295 ? 6.957 15.848 14.341 1.00 25.67 295 GLU A C 1
ATOM 2178 O O . GLU A 1 295 ? 7.904 16.551 14.000 1.00 26.43 295 GLU A O 1
ATOM 2184 N N . ALA A 1 296 ? 7.123 14.770 15.110 1.00 25.26 296 ALA A N 1
ATOM 2185 C CA . ALA A 1 296 ? 8.471 14.344 15.491 1.00 25.62 296 ALA A CA 1
ATOM 2186 C C . ALA A 1 296 ? 9.317 14.010 14.269 1.00 27.83 296 ALA A C 1
ATOM 2187 O O . ALA A 1 296 ? 10.510 14.344 14.225 1.00 30.33 296 ALA A O 1
ATOM 2189 N N . ILE A 1 297 ? 8.737 13.310 13.287 1.00 25.78 297 ILE A N 1
ATOM 2190 C CA . ILE A 1 297 ? 9.501 12.952 12.096 1.00 25.48 297 ILE A CA 1
ATOM 2191 C C . ILE A 1 297 ? 9.866 14.214 11.320 1.00 26.25 297 ILE A C 1
ATOM 2192 O O . ILE A 1 297 ? 11.023 14.421 10.927 1.00 28.45 297 ILE A O 1
ATOM 2197 N N . ASP A 1 298 ? 8.887 15.102 11.166 1.00 24.02 298 ASP A N 1
ATOM 2198 C CA . ASP A 1 298 ? 9.079 16.418 10.559 1.00 28.75 298 ASP A CA 1
ATOM 2199 C C . ASP A 1 298 ? 10.244 17.164 11.207 1.00 26.53 298 ASP A C 1
ATOM 2200 O O . ASP A 1 298 ? 11.206 17.551 10.528 1.00 27.49 298 ASP A O 1
ATOM 2205 N N . LYS A 1 299 ? 10.189 17.325 12.546 1.00 24.70 299 LYS A N 1
ATOM 2206 C CA . LYS A 1 299 ? 11.210 18.063 13.282 1.00 30.48 299 LYS A CA 1
ATOM 2207 C C . LYS A 1 299 ? 12.576 17.399 13.152 1.00 27.06 299 LYS A C 1
ATOM 2208 O O . LYS A 1 299 ? 13.591 18.089 13.015 1.00 32.39 299 LYS A O 1
ATOM 2214 N N . THR A 1 300 ? 12.618 16.064 13.200 1.00 26.82 300 THR A N 1
ATOM 2215 C CA . THR A 1 300 ? 13.885 15.343 13.103 1.00 31.64 300 THR A CA 1
ATOM 2216 C C . THR A 1 300 ? 14.498 15.477 11.712 1.00 30.56 300 THR A C 1
ATOM 2217 O O . THR A 1 300 ? 15.715 15.682 11.575 1.00 32.66 300 THR A O 1
ATOM 2221 N N . MET A 1 301 ? 13.661 15.399 10.686 1.00 27.12 301 MET A N 1
ATOM 2222 C CA . MET A 1 301 ? 14.139 15.550 9.310 1.00 28.17 301 MET A CA 1
ATOM 2223 C C . MET A 1 301 ? 14.743 16.928 9.081 1.00 26.82 301 MET A C 1
ATOM 2224 O O . MET A 1 301 ? 15.738 17.062 8.363 1.00 34.85 301 MET A O 1
ATOM 2229 N N . TRP A 1 302 ? 14.149 17.971 9.655 1.00 27.18 302 TRP A N 1
ATOM 2230 C CA . TRP A 1 302 ? 14.740 19.289 9.484 1.00 32.36 302 TRP A CA 1
ATOM 2231 C C . TRP A 1 302 ? 16.037 19.416 10.270 1.00 34.31 302 TRP A C 1
ATOM 2232 O O . TRP A 1 302 ? 17.029 19.920 9.739 1.00 31.67 302 TRP A O 1
ATOM 2243 N N . GLU A 1 303 ? 16.053 18.959 11.526 1.00 32.69 303 GLU A N 1
ATOM 2244 C CA . GLU A 1 303 ? 17.270 19.053 12.340 1.00 37.07 303 GLU A CA 1
ATOM 2245 C C . GLU A 1 303 ? 18.421 18.290 11.708 1.00 34.83 303 GLU A C 1
ATOM 2246 O O . GLU A 1 303 ? 19.546 18.793 11.637 1.00 37.13 303 GLU A O 1
ATOM 2252 N N . GLN A 1 304 ? 18.159 17.062 11.267 1.00 31.64 304 GLN A N 1
ATOM 2253 C CA . GLN A 1 304 ? 19.205 16.149 10.820 1.00 34.12 304 GLN A CA 1
ATOM 2254 C C . GLN A 1 304 ? 19.611 16.385 9.376 1.00 37.46 304 GLN A C 1
ATOM 2255 O O . GLN A 1 304 ? 20.794 16.244 9.037 1.00 39.04 304 GLN A O 1
ATOM 2261 N N . LYS A 1 305 ? 18.653 16.712 8.513 1.00 34.60 305 LYS A N 1
ATOM 2262 C CA . LYS A 1 305 ? 18.895 16.708 7.076 1.00 39.69 305 LYS A CA 1
ATOM 2263 C C . LYS A 1 305 ? 18.531 18.002 6.366 1.00 39.24 305 LYS A C 1
ATOM 2264 O O . LYS A 1 305 ? 18.800 18.110 5.163 1.00 39.21 305 LYS A O 1
ATOM 2270 N N . LYS A 1 306 ? 17.946 18.978 7.067 1.00 39.89 306 LYS A N 1
ATOM 2271 C CA . LYS A 1 306 ? 17.389 20.177 6.435 1.00 42.32 306 LYS A CA 1
ATOM 2272 C C . LYS A 1 306 ? 16.503 19.811 5.242 1.00 38.76 306 LYS A C 1
ATOM 2273 O O . LYS A 1 306 ? 16.521 20.466 4.191 1.00 39.60 306 LYS A O 1
ATOM 2279 N N . LEU A 1 307 ? 15.731 18.733 5.401 1.00 33.50 307 LEU A N 1
ATOM 2280 C CA . LEU A 1 307 ? 14.680 18.356 4.458 1.00 31.03 307 LEU A CA 1
ATOM 2281 C C . LEU A 1 307 ? 13.320 18.705 5.043 1.00 30.38 307 LEU A C 1
ATOM 2282 O O . LEU A 1 307 ? 13.038 18.383 6.205 1.00 31.46 307 LEU A O 1
ATOM 2287 N N . PHE A 1 308 ? 12.481 19.337 4.244 1.00 28.29 308 PHE A N 1
ATOM 2288 C CA . PHE A 1 308 ? 11.111 19.691 4.573 1.00 27.89 308 PHE A CA 1
ATOM 2289 C C . PHE A 1 308 ? 10.142 18.588 4.146 1.00 23.21 308 PHE A C 1
ATOM 2290 O O . PHE A 1 308 ? 10.427 17.811 3.231 1.00 23.34 308 PHE A O 1
ATOM 2298 N N . PRO A 1 309 ? 8.958 18.503 4.773 1.00 25.09 309 PRO A N 1
ATOM 2299 C CA . PRO A 1 309 ? 7.920 17.606 4.252 1.00 25.03 309 PRO A CA 1
ATOM 2300 C C . PRO A 1 309 ? 7.309 18.153 2.975 1.00 23.24 309 PRO A C 1
ATOM 2301 O O . PRO A 1 309 ? 7.066 19.357 2.854 1.00 26.93 309 PRO A O 1
ATOM 2305 N N . ASN A 1 310 ? 7.009 17.268 2.041 1.00 23.19 310 ASN A N 1
ATOM 2306 C CA . ASN A 1 310 ? 6.267 17.742 0.889 1.00 21.85 310 ASN A CA 1
ATOM 2307 C C . ASN A 1 310 ? 4.783 17.495 1.135 1.00 19.55 310 ASN A C 1
ATOM 2308 O O . ASN A 1 310 ? 4.368 17.068 2.209 1.00 21.76 310 ASN A O 1
ATOM 2313 N N . ALA A 1 311 ? 3.973 17.804 0.122 1.00 21.39 311 ALA A N 1
ATOM 2314 C CA . ALA A 1 311 ? 2.517 17.709 0.219 1.00 21.36 311 ALA A CA 1
ATOM 2315 C C . ALA A 1 311 ? 2.008 16.379 0.758 1.00 20.68 311 ALA A C 1
ATOM 2316 O O . ALA A 1 311 ? 0.937 16.322 1.384 1.00 22.56 311 ALA A O 1
ATOM 2318 N N . ASP A 1 312 ? 2.707 15.286 0.458 1.00 19.48 312 ASP A N 1
ATOM 2319 C CA . ASP A 1 312 ? 2.182 13.955 0.753 1.00 18.78 312 ASP A CA 1
ATOM 2320 C C . ASP A 1 312 ? 2.225 13.618 2.248 1.00 22.39 312 ASP A C 1
ATOM 2321 O O . ASP A 1 312 ? 1.402 12.814 2.714 1.00 22.78 312 ASP A O 1
ATOM 2326 N N . PHE A 1 313 ? 3.140 14.228 3.020 1.00 21.34 313 PHE A N 1
ATOM 2327 C CA . PHE A 1 313 ? 3.372 13.773 4.388 1.00 23.38 313 PHE A CA 1
ATOM 2328 C C . PHE A 1 313 ? 2.182 13.999 5.325 1.00 22.95 313 PHE A C 1
ATOM 2329 O O . PHE A 1 313 ? 1.702 13.056 5.963 1.00 22.78 313 PHE A O 1
ATOM 2337 N N . TYR A 1 314 ? 1.703 15.224 5.466 1.00 19.95 314 TYR A N 1
ATOM 2338 C CA . TYR A 1 314 ? 0.585 15.444 6.412 1.00 20.10 314 TYR A CA 1
ATOM 2339 C C . TYR A 1 314 ? -0.758 15.073 5.793 1.00 21.73 314 TYR A C 1
ATOM 2340 O O . TYR A 1 314 ? -1.721 14.986 6.476 1.00 22.47 314 TYR A O 1
ATOM 2349 N N . HIS A 1 315 ? -0.770 14.830 4.486 1.00 21.73 315 HIS A N 1
ATOM 2350 C CA . HIS A 1 315 ? -2.024 14.349 3.869 1.00 22.02 315 HIS A CA 1
ATOM 2351 C C . HIS A 1 315 ? -2.347 12.950 4.403 1.00 21.86 315 HIS A C 1
ATOM 2352 O O . HIS A 1 315 ? -3.484 12.656 4.565 1.00 20.32 315 HIS A O 1
ATOM 2359 N N . ALA A 1 316 ? -1.325 12.150 4.691 1.00 18.87 316 ALA A N 1
ATOM 2360 C CA . ALA A 1 316 ? -1.601 10.793 5.193 1.00 21.57 316 ALA A CA 1
ATOM 2361 C C . ALA A 1 316 ? -2.415 10.860 6.489 1.00 23.52 316 ALA A C 1
ATOM 2362 O O . ALA A 1 316 ? -3.435 10.236 6.558 1.00 22.68 316 ALA A O 1
ATOM 2364 N N . SER A 1 317 ? -1.958 11.643 7.458 1.00 22.13 317 SER A N 1
ATOM 2365 C CA . SER A 1 317 ? -2.714 11.725 8.732 1.00 22.45 317 SER A CA 1
ATOM 2366 C C . SER A 1 317 ? -4.087 12.375 8.523 1.00 24.34 317 SER A C 1
ATOM 2367 O O . SER A 1 317 ? -5.028 11.877 9.051 1.00 23.81 317 SER A O 1
ATOM 2370 N N . ALA A 1 318 ? -4.162 13.433 7.732 1.00 21.94 318 ALA A N 1
ATOM 2371 C CA . ALA A 1 318 ? -5.453 14.119 7.510 1.00 23.74 318 ALA A CA 1
ATOM 2372 C C . ALA A 1 318 ? -6.469 13.132 6.953 1.00 24.49 318 ALA A C 1
ATOM 2373 O O . ALA A 1 318 ? -7.560 13.072 7.429 1.00 25.12 318 ALA A O 1
ATOM 2375 N N . TYR A 1 319 ? -6.093 12.390 5.923 1.00 20.90 319 TYR A N 1
ATOM 2376 C CA . TYR A 1 319 ? -7.058 11.420 5.363 1.00 21.03 319 TYR A CA 1
ATOM 2377 C C . TYR A 1 319 ? -7.390 10.325 6.394 1.00 22.57 319 TYR A C 1
ATOM 2378 O O . TYR A 1 319 ? -8.497 9.911 6.456 1.00 22.77 319 TYR A O 1
ATOM 2387 N N . HIS A 1 320 ? -6.405 9.867 7.159 1.00 23.90 320 HIS A N 1
ATOM 2388 C CA . HIS A 1 320 ? -6.643 8.793 8.163 1.00 23.85 320 HIS A CA 1
ATOM 2389 C C . HIS A 1 320 ? -7.615 9.251 9.261 1.00 25.43 320 HIS A C 1
ATOM 2390 O O . HIS A 1 320 ? -8.449 8.478 9.671 1.00 24.19 320 HIS A O 1
ATOM 2397 N N . PHE A 1 321 ? -7.530 10.512 9.644 1.00 24.70 321 PHE A N 1
ATOM 2398 C CA . PHE A 1 321 ? -8.403 11.082 10.696 1.00 23.03 321 PHE A CA 1
ATOM 2399 C C . PHE A 1 321 ? -9.821 11.226 10.158 1.00 27.60 321 PHE A C 1
ATOM 2400 O O . PHE A 1 321 ? -10.754 11.212 10.917 1.00 29.70 321 PHE A O 1
ATOM 2408 N N . MET A 1 322 ? -9.945 11.307 8.838 1.00 22.44 322 MET A N 1
ATOM 2409 C CA . MET A 1 322 ? -11.269 11.411 8.182 1.00 24.25 322 MET A CA 1
ATOM 2410 C C . MET A 1 322 ? -11.847 10.017 7.906 1.00 24.73 322 MET A C 1
ATOM 2411 O O . MET A 1 322 ? -12.871 9.957 7.325 1.00 26.82 322 MET A O 1
ATOM 2416 N N . GLY A 1 323 ? -11.172 8.957 8.330 1.00 24.21 323 GLY A N 1
ATOM 2417 C CA . GLY A 1 323 ? -11.649 7.573 8.207 1.00 23.83 323 GLY A CA 1
ATOM 2418 C C . GLY A 1 323 ? -11.462 6.996 6.820 1.00 26.66 323 GLY A C 1
ATOM 2419 O O . GLY A 1 323 ? -12.144 6.044 6.519 1.00 25.14 323 GLY A O 1
ATOM 2420 N N . ILE A 1 324 ? -10.546 7.563 6.039 1.00 23.71 324 ILE A N 1
ATOM 2421 C CA . ILE A 1 324 ? -10.316 7.142 4.627 1.00 20.16 324 ILE A CA 1
ATOM 2422 C C . ILE A 1 324 ? -9.333 5.968 4.579 1.00 22.19 324 ILE A C 1
ATOM 2423 O O . ILE A 1 324 ? -8.233 6.111 5.039 1.00 22.39 324 ILE A O 1
ATOM 2428 N N . PRO A 1 325 ? -9.727 4.811 4.030 1.00 21.00 325 PRO A N 1
ATOM 2429 C CA . PRO A 1 325 ? -8.823 3.696 3.877 1.00 22.08 325 PRO A CA 1
ATOM 2430 C C . PRO A 1 325 ? -7.617 4.148 3.045 1.00 22.25 325 PRO A C 1
ATOM 2431 O O . PRO A 1 325 ? -7.768 4.832 2.084 1.00 21.57 325 PRO A O 1
ATOM 2435 N N . THR A 1 326 ? -6.456 3.648 3.414 1.00 20.03 326 THR A N 1
ATOM 2436 C CA . THR A 1 326 ? -5.226 4.060 2.753 1.00 17.86 326 THR A CA 1
ATOM 2437 C C . THR A 1 326 ? -5.274 3.780 1.254 1.00 21.17 326 THR A C 1
ATOM 2438 O O . THR A 1 326 ? -4.752 4.573 0.461 1.00 20.31 326 THR A O 1
ATOM 2442 N N . LYS A 1 327 ? -5.858 2.641 0.848 1.00 22.43 327 LYS A N 1
ATOM 2443 C CA . LYS A 1 327 ? -5.833 2.352 -0.591 1.00 19.23 327 LYS A CA 1
ATOM 2444 C C . LYS A 1 327 ? -6.745 3.273 -1.400 1.00 18.74 327 LYS A C 1
ATOM 2445 O O . LYS A 1 327 ? -6.714 3.166 -2.646 1.00 18.18 327 LYS A O 1
ATOM 2451 N N . LEU A 1 328 ? -7.480 4.188 -0.764 1.00 16.71 328 LEU A N 1
ATOM 2452 C CA . LEU A 1 328 ? -8.295 5.158 -1.545 1.00 17.49 328 LEU A CA 1
ATOM 2453 C C . LEU A 1 328 ? -7.589 6.520 -1.636 1.00 18.86 328 LEU A C 1
ATOM 2454 O O . LEU A 1 328 ? -8.153 7.410 -2.194 1.00 16.88 328 LEU A O 1
ATOM 2459 N N . PHE A 1 329 ? -6.362 6.643 -1.156 1.00 18.40 329 PHE A N 1
ATOM 2460 C CA . PHE A 1 329 ? -5.710 7.967 -1.198 1.00 19.01 329 PHE A CA 1
ATOM 2461 C C . PHE A 1 329 ? -5.408 8.369 -2.654 1.00 19.00 329 PHE A C 1
ATOM 2462 O O . PHE A 1 329 ? -5.677 9.475 -3.006 1.00 18.08 329 PHE A O 1
ATOM 2470 N N . THR A 1 330 ? -4.822 7.467 -3.436 1.00 16.78 330 THR A N 1
ATOM 2471 C CA . THR A 1 330 ? -4.493 7.834 -4.839 1.00 15.71 330 THR A CA 1
ATOM 2472 C C . THR A 1 330 ? -5.777 8.069 -5.638 1.00 19.12 330 THR A C 1
ATOM 2473 O O . THR A 1 330 ? -5.802 8.968 -6.426 1.00 19.76 330 THR A O 1
ATOM 2477 N N . PRO A 1 331 ? -6.841 7.273 -5.478 1.00 18.85 331 PRO A N 1
ATOM 2478 C CA . PRO A 1 331 ? -8.113 7.583 -6.103 1.00 17.47 331 PRO A CA 1
ATOM 2479 C C . PRO A 1 331 ? -8.623 8.989 -5.741 1.00 17.13 331 PRO A C 1
ATOM 2480 O O . PRO A 1 331 ? -9.130 9.616 -6.567 1.00 18.59 331 PRO A O 1
ATOM 2484 N N . ILE A 1 332 ? -8.456 9.424 -4.496 1.00 15.68 332 ILE A N 1
ATOM 2485 C CA . ILE A 1 332 ? -8.837 10.821 -4.161 1.00 16.99 332 ILE A CA 1
ATOM 2486 C C . ILE A 1 332 ? -8.007 11.804 -4.991 1.00 16.47 332 ILE A C 1
ATOM 2487 O O . ILE A 1 332 ? -8.537 12.783 -5.410 1.00 20.45 332 ILE A O 1
ATOM 2492 N N . PHE A 1 333 ? -6.725 11.525 -5.180 1.00 16.51 333 PHE A N 1
ATOM 2493 C CA . PHE A 1 333 ? -5.846 12.399 -5.983 1.00 16.13 333 PHE A CA 1
ATOM 2494 C C . PHE A 1 333 ? -6.381 12.454 -7.418 1.00 16.82 333 PHE A C 1
ATOM 2495 O O . PHE A 1 333 ? -6.339 13.482 -8.025 1.00 19.54 333 PHE A O 1
ATOM 2503 N N . VAL A 1 334 ? -6.904 11.330 -7.895 1.00 17.96 334 VAL A N 1
ATOM 2504 C CA . VAL A 1 334 ? -7.516 11.317 -9.253 1.00 15.98 334 VAL A CA 1
ATOM 2505 C C . VAL A 1 334 ? -8.722 12.265 -9.283 1.00 20.35 334 VAL A C 1
ATOM 2506 O O . VAL A 1 334 ? -8.844 13.003 -10.212 1.00 17.56 334 VAL A O 1
ATOM 2510 N N . CYS A 1 335 ? -9.514 12.300 -8.217 1.00 21.76 335 CYS A N 1
ATOM 2511 C CA . CYS A 1 335 ? -10.712 13.175 -8.173 1.00 19.77 335 CYS A CA 1
ATOM 2512 C C . CYS A 1 335 ? -10.294 14.658 -8.228 1.00 23.16 335 CYS A C 1
ATOM 2513 O O . CYS A 1 335 ? -11.019 15.441 -8.780 1.00 21.16 335 CYS A O 1
ATOM 2516 N N . SER A 1 336 ? -9.139 14.989 -7.663 1.00 18.26 336 SER A N 1
ATOM 2517 C CA . SER A 1 336 ? -8.612 16.359 -7.640 1.00 17.60 336 SER A CA 1
ATOM 2518 C C . SER A 1 336 ? -7.865 16.694 -8.929 1.00 20.59 336 SER A C 1
ATOM 2519 O O . SER A 1 336 ? -8.231 17.616 -9.613 1.00 19.01 336 SER A O 1
ATOM 2522 N N . ARG A 1 337 ? -6.911 15.847 -9.295 1.00 19.36 337 ARG A N 1
ATOM 2523 C CA . ARG A 1 337 ? -5.986 16.089 -10.432 1.00 15.57 337 ARG A CA 1
ATOM 2524 C C . ARG A 1 337 ? -6.670 15.951 -11.797 1.00 16.62 337 ARG A C 1
ATOM 2525 O O . ARG A 1 337 ? -6.154 16.501 -12.724 1.00 18.17 337 ARG A O 1
ATOM 2533 N N . THR A 1 338 ? -7.879 15.406 -11.845 1.00 16.07 338 THR A N 1
ATOM 2534 C CA . THR A 1 338 ? -8.683 15.388 -13.088 1.00 15.59 338 THR A CA 1
ATOM 2535 C C . THR A 1 338 ? -8.871 16.830 -13.589 1.00 15.43 338 THR A C 1
ATOM 2536 O O . THR A 1 338 ? -8.874 17.009 -14.762 1.00 19.71 338 THR A O 1
ATOM 2540 N N . SER A 1 339 ? -9.073 17.796 -12.696 1.00 17.33 339 SER A N 1
ATOM 2541 C CA . SER A 1 339 ? -9.167 19.220 -13.070 1.00 17.01 339 SER A CA 1
ATOM 2542 C C . SER A 1 339 ? -7.927 19.656 -13.849 1.00 18.96 339 SER A C 1
ATOM 2543 O O . SER A 1 339 ? -8.087 20.093 -14.956 1.00 18.67 339 SER A O 1
ATOM 2546 N N . GLY A 1 340 ? -6.738 19.535 -13.275 1.00 18.80 340 GLY A N 1
ATOM 2547 C CA . GLY A 1 340 ? -5.523 19.850 -14.024 1.00 20.45 340 GLY A CA 1
ATOM 2548 C C . GLY A 1 340 ? -5.361 19.033 -15.308 1.00 19.47 340 GLY A C 1
ATOM 2549 O O . GLY A 1 340 ? -5.028 19.582 -16.367 1.00 19.04 340 GLY A O 1
ATOM 2550 N N . TRP A 1 341 ? -5.562 17.703 -15.243 1.00 16.13 341 TRP A N 1
ATOM 2551 C CA . TRP A 1 341 ? -5.366 16.905 -16.454 1.00 14.70 341 TRP A CA 1
ATOM 2552 C C . TRP A 1 341 ? -6.231 17.404 -17.602 1.00 18.98 341 TRP A C 1
ATOM 2553 O O . TRP A 1 341 ? -5.735 17.560 -18.717 1.00 18.70 341 TRP A O 1
ATOM 2564 N N . THR A 1 342 ? -7.541 17.591 -17.362 1.00 16.36 342 THR A N 1
ATOM 2565 C CA . THR A 1 342 ? -8.419 17.994 -18.447 1.00 15.84 342 THR A CA 1
ATOM 2566 C C . THR A 1 342 ? -8.058 19.390 -18.929 1.00 19.52 342 THR A C 1
ATOM 2567 O O . THR A 1 342 ? -8.054 19.638 -20.136 1.00 18.18 342 THR A O 1
ATOM 2571 N N . ALA A 1 343 ? -7.667 20.265 -18.017 1.00 18.18 343 ALA A N 1
ATOM 2572 C CA . ALA A 1 343 ? -7.271 21.611 -18.460 1.00 18.27 343 ALA A CA 1
ATOM 2573 C C . ALA A 1 343 ? -6.036 21.511 -19.345 1.00 18.32 343 ALA A C 1
ATOM 2574 O O . ALA A 1 343 ? -5.942 22.268 -20.270 1.00 20.44 343 ALA A O 1
ATOM 2576 N N . HIS A 1 344 ? -5.129 20.591 -19.041 1.00 18.43 344 HIS A N 1
ATOM 2577 C CA . HIS A 1 344 ? -3.910 20.420 -19.869 1.00 17.34 344 HIS A CA 1
ATOM 2578 C C . HIS A 1 344 ? -4.301 19.878 -21.251 1.00 18.29 344 HIS A C 1
ATOM 2579 O O . HIS A 1 344 ? -3.690 20.254 -22.212 1.00 19.49 344 HIS A O 1
ATOM 2586 N N . VAL A 1 345 ? -5.302 19.012 -21.290 1.00 17.01 345 VAL A N 1
ATOM 2587 C CA . VAL A 1 345 ? -5.747 18.457 -22.597 1.00 16.11 345 VAL A CA 1
ATOM 2588 C C . VAL A 1 345 ? -6.332 19.602 -23.433 1.00 20.64 345 VAL A C 1
ATOM 2589 O O . VAL A 1 345 ? -6.053 19.647 -24.605 1.00 17.35 345 VAL A O 1
ATOM 2593 N N . PHE A 1 346 ? -7.097 20.494 -22.802 1.00 19.86 346 PHE A N 1
ATOM 2594 C CA . PHE A 1 346 ? -7.634 21.609 -23.595 1.00 20.35 346 PHE A CA 1
ATOM 2595 C C . PHE A 1 346 ? -6.503 22.454 -24.167 1.00 20.45 346 PHE A C 1
ATOM 2596 O O . PHE A 1 346 ? -6.594 22.933 -25.317 1.00 19.07 346 PHE A O 1
ATOM 2604 N N . GLU A 1 347 ? -5.435 22.621 -23.407 1.00 20.37 347 GLU A N 1
ATOM 2605 C CA . GLU A 1 347 ? -4.318 23.429 -23.935 1.00 19.64 347 GLU A CA 1
ATOM 2606 C C . GLU A 1 347 ? -3.639 22.705 -25.090 1.00 25.08 347 GLU A C 1
ATOM 2607 O O . GLU A 1 347 ? -3.229 23.340 -26.032 1.00 21.65 347 GLU A O 1
ATOM 2613 N N . GLN A 1 348 ? -3.498 21.403 -24.964 1.00 19.82 348 GLN A N 1
ATOM 2614 C CA . GLN A 1 348 ? -2.830 20.659 -26.038 1.00 18.43 348 GLN A CA 1
ATOM 2615 C C . GLN A 1 348 ? -3.679 20.747 -27.311 1.00 18.07 348 GLN A C 1
ATOM 2616 O O . GLN A 1 348 ? -3.128 20.917 -28.343 1.00 20.00 348 GLN A O 1
ATOM 2622 N N . ARG A 1 349 ? -4.984 20.598 -27.182 1.00 17.56 349 ARG A N 1
ATOM 2623 C CA . ARG A 1 349 ? -5.871 20.625 -28.370 1.00 15.20 349 ARG A CA 1
ATOM 2624 C C . ARG A 1 349 ? -5.828 21.986 -29.075 1.00 19.12 349 ARG A C 1
ATOM 2625 O O . ARG A 1 349 ? -5.878 22.013 -30.279 1.00 19.62 349 ARG A O 1
ATOM 2633 N N . ALA A 1 350 ? -5.771 23.051 -28.300 1.00 19.75 350 ALA A N 1
ATOM 2634 C CA . ALA A 1 350 ? -5.774 24.419 -28.867 1.00 20.98 350 ALA A CA 1
ATOM 2635 C C . ALA A 1 350 ? -4.448 24.761 -29.545 1.00 25.03 350 ALA A C 1
ATOM 2636 O O . ALA A 1 350 ? -4.446 25.651 -30.365 1.00 24.61 350 ALA A O 1
ATOM 2638 N N . ASN A 1 351 ? -3.380 24.084 -29.190 1.00 24.99 351 ASN A N 1
ATOM 2639 C CA . ASN A 1 351 ? -2.076 24.387 -29.803 1.00 27.59 351 ASN A CA 1
ATOM 2640 C C . ASN A 1 351 ? -1.342 23.050 -29.884 1.00 25.98 351 ASN A C 1
ATOM 2641 O O . ASN A 1 351 ? -0.466 22.801 -29.079 1.00 29.91 351 ASN A O 1
ATOM 2646 N N . ASN A 1 352 ? -1.669 22.276 -30.900 1.00 21.96 352 ASN A N 1
ATOM 2647 C CA . ASN A 1 352 ? -1.229 20.867 -30.964 1.00 22.12 352 ASN A CA 1
ATOM 2648 C C . ASN A 1 352 ? -0.230 20.469 -32.060 1.00 27.40 352 ASN A C 1
ATOM 2649 O O . ASN A 1 352 ? -0.349 20.935 -33.155 1.00 28.24 352 ASN A O 1
ATOM 2654 N N . ARG A 1 353 ? 0.711 19.589 -31.716 1.00 27.29 353 ARG A N 1
ATOM 2655 C CA . ARG A 1 353 ? 1.513 18.810 -32.683 1.00 29.86 353 ARG A CA 1
ATOM 2656 C C . ARG A 1 353 ? 1.594 17.381 -32.119 1.00 26.23 353 ARG A C 1
ATOM 2657 O O . ARG A 1 353 ? 1.822 17.268 -30.949 1.00 28.18 353 ARG A O 1
ATOM 2665 N N . ILE A 1 354 ? 1.393 16.332 -32.923 1.00 21.35 354 ILE A N 1
ATOM 2666 C CA . ILE A 1 354 ? 1.484 14.946 -32.371 1.00 22.92 354 ILE A CA 1
ATOM 2667 C C . ILE A 1 354 ? 2.869 14.751 -31.749 1.00 26.79 354 ILE A C 1
ATOM 2668 O O . ILE A 1 354 ? 3.836 15.074 -32.384 1.00 29.51 354 ILE A O 1
ATOM 2673 N N . ILE A 1 355 ? 2.908 14.223 -30.537 1.00 24.86 355 ILE A N 1
ATOM 2674 C CA . ILE A 1 355 ? 4.197 14.033 -29.830 1.00 23.86 355 ILE A CA 1
ATOM 2675 C C . ILE A 1 355 ? 4.783 12.714 -30.283 1.00 29.51 355 ILE A C 1
ATOM 2676 O O . ILE A 1 355 ? 4.221 11.693 -29.975 1.00 33.71 355 ILE A O 1
ATOM 2681 N N . ARG A 1 356 ? 5.888 12.798 -30.986 1.00 26.14 356 ARG A N 1
ATOM 2682 C CA . ARG A 1 356 ? 6.521 11.605 -31.561 1.00 30.49 356 ARG A CA 1
ATOM 2683 C C . ARG A 1 356 ? 8.032 11.782 -31.455 1.00 28.68 356 ARG A C 1
ATOM 2684 O O . ARG A 1 356 ? 8.637 12.274 -32.396 1.00 28.74 356 ARG A O 1
ATOM 2692 N N . PRO A 1 357 ? 8.643 11.276 -30.378 1.00 25.47 357 PRO A N 1
ATOM 2693 C CA . PRO A 1 357 ? 10.068 11.425 -30.163 1.00 26.01 357 PRO A CA 1
ATOM 2694 C C . PRO A 1 357 ? 10.871 10.382 -30.931 1.00 27.32 357 PRO A C 1
ATOM 2695 O O . PRO A 1 357 ? 10.317 9.563 -31.563 1.00 27.37 357 PRO A O 1
ATOM 2699 N N . SER A 1 358 ? 12.188 10.501 -30.856 1.00 33.15 358 SER A N 1
ATOM 2700 C CA . SER A 1 358 ? 13.054 9.523 -31.551 1.00 31.63 358 SER A CA 1
ATOM 2701 C C . SER A 1 358 ? 13.635 8.523 -30.556 1.00 24.91 358 SER A C 1
ATOM 2702 O O . SER A 1 358 ? 13.604 8.763 -29.374 1.00 23.84 358 SER A O 1
ATOM 2705 N N . ALA A 1 359 ? 14.113 7.412 -31.091 1.00 27.71 359 ALA A N 1
ATOM 2706 C CA . ALA A 1 359 ? 14.761 6.385 -30.263 1.00 25.19 359 ALA A CA 1
ATOM 2707 C C . ALA A 1 359 ? 16.213 6.239 -30.694 1.00 26.46 359 ALA A C 1
ATOM 2708 O O . ALA A 1 359 ? 16.511 6.507 -31.834 1.00 28.30 359 ALA A O 1
ATOM 2710 N N . GLU A 1 360 ? 17.056 5.860 -29.754 1.00 23.19 360 GLU A N 1
ATOM 2711 C CA . GLU A 1 360 ? 18.420 5.470 -30.126 1.00 24.52 360 GLU A CA 1
ATOM 2712 C C . GLU A 1 360 ? 18.336 3.953 -30.339 1.00 22.97 360 GLU A C 1
ATOM 2713 O O . GLU A 1 360 ? 17.853 3.313 -29.469 1.00 23.83 360 GLU A O 1
ATOM 2719 N N . TYR A 1 361 ? 18.733 3.459 -31.507 1.00 24.72 361 TYR A N 1
ATOM 2720 C CA . TYR A 1 361 ? 18.705 2.028 -31.807 1.00 20.14 361 TYR A CA 1
ATOM 2721 C C . TYR A 1 361 ? 19.943 1.328 -31.245 1.00 17.96 361 TYR A C 1
ATOM 2722 O O . TYR A 1 361 ? 21.080 1.679 -31.564 1.00 23.17 361 TYR A O 1
ATOM 2731 N N . THR A 1 362 ? 19.710 0.316 -30.435 1.00 18.78 362 THR A N 1
ATOM 2732 C CA . THR A 1 362 ? 20.798 -0.428 -29.804 1.00 17.50 362 THR A CA 1
ATOM 2733 C C . THR A 1 362 ? 20.748 -1.909 -30.184 1.00 19.94 362 THR A C 1
ATOM 2734 O O . THR A 1 362 ? 21.392 -2.742 -29.521 1.00 23.80 362 THR A O 1
ATOM 2738 N N . GLY A 1 363 ? 19.951 -2.270 -31.193 1.00 18.73 363 GLY A N 1
ATOM 2739 C CA . GLY A 1 363 ? 19.745 -3.651 -31.552 1.00 18.08 363 GLY A CA 1
ATOM 2740 C C . GLY A 1 363 ? 20.755 -4.122 -32.580 1.00 17.15 363 GLY A C 1
ATOM 2741 O O . GLY A 1 363 ? 21.775 -3.488 -32.830 1.00 18.64 363 GLY A O 1
ATOM 2742 N N . VAL A 1 364 ? 20.459 -5.278 -33.175 1.00 19.74 364 VAL A N 1
ATOM 2743 C CA . VAL A 1 364 ? 21.433 -5.924 -34.039 1.00 14.95 364 VAL A CA 1
ATOM 2744 C C . VAL A 1 364 ? 21.415 -5.316 -35.441 1.00 18.64 364 VAL A C 1
ATOM 2745 O O . VAL A 1 364 ? 20.454 -4.674 -35.856 1.00 20.01 364 VAL A O 1
ATOM 2749 N N . GLU A 1 365 ? 22.498 -5.550 -36.182 1.00 17.84 365 GLU A N 1
ATOM 2750 C CA . GLU A 1 365 ? 22.579 -5.160 -37.575 1.00 18.66 365 GLU A CA 1
ATOM 2751 C C . GLU A 1 365 ? 21.607 -5.984 -38.416 1.00 21.21 365 GLU A C 1
ATOM 2752 O O . GLU A 1 365 ? 21.184 -7.075 -38.026 1.00 21.18 365 GLU A O 1
ATOM 2758 N N . GLN A 1 366 ? 21.247 -5.457 -39.587 1.00 20.61 366 GLN A N 1
ATOM 2759 C CA . GLN A 1 366 ? 20.320 -6.197 -40.445 1.00 22.76 366 GLN A CA 1
ATOM 2760 C C . GLN A 1 366 ? 20.876 -7.583 -40.760 1.00 24.93 366 GLN A C 1
ATOM 2761 O O . GLN A 1 366 ? 22.086 -7.754 -40.954 1.00 21.63 366 GLN A O 1
ATOM 2767 N N . ARG A 1 367 ? 19.983 -8.571 -40.834 1.00 21.69 367 ARG A N 1
ATOM 2768 C CA . ARG A 1 367 ? 20.412 -9.955 -40.986 1.00 22.35 367 ARG A CA 1
ATOM 2769 C C . ARG A 1 367 ? 19.411 -10.735 -41.824 1.00 20.37 367 ARG A C 1
ATOM 2770 O O . ARG A 1 367 ? 18.216 -10.388 -41.901 1.00 19.68 367 ARG A O 1
ATOM 2778 N N . ALA A 1 368 ? 19.926 -11.777 -42.482 1.00 22.10 368 ALA A N 1
ATOM 2779 C CA . ALA A 1 368 ? 19.082 -12.578 -43.353 1.00 23.82 368 ALA A CA 1
ATOM 2780 C C . ALA A 1 368 ? 18.071 -13.409 -42.552 1.00 21.15 368 ALA A C 1
ATOM 2781 O O . ALA A 1 368 ? 18.355 -13.911 -41.461 1.00 22.76 368 ALA A O 1
ATOM 2783 N N . PHE A 1 369 ? 16.906 -13.600 -43.151 1.00 19.98 369 PHE A N 1
ATOM 2784 C CA . PHE A 1 369 ? 15.870 -14.415 -42.549 1.00 18.60 369 PHE A CA 1
ATOM 2785 C C . PHE A 1 369 ? 16.334 -15.855 -42.413 1.00 20.86 369 PHE A C 1
ATOM 2786 O O . PHE A 1 369 ? 17.032 -16.367 -43.280 1.00 23.10 369 PHE A O 1
ATOM 2794 N N . VAL A 1 370 ? 16.009 -16.488 -41.290 1.00 19.67 370 VAL A N 1
ATOM 2795 C CA . VAL A 1 370 ? 16.408 -17.875 -41.064 1.00 19.71 370 VAL A CA 1
ATOM 2796 C C . VAL A 1 370 ? 15.139 -18.715 -41.117 1.00 19.19 370 VAL A C 1
ATOM 2797 O O . VAL A 1 370 ? 14.218 -18.463 -40.335 1.00 18.24 370 VAL A O 1
ATOM 2801 N N . PRO A 1 371 ? 15.022 -19.691 -42.017 1.00 22.41 371 PRO A N 1
ATOM 2802 C CA . PRO A 1 371 ? 13.785 -20.475 -42.060 1.00 21.45 371 PRO A CA 1
ATOM 2803 C C . PRO A 1 371 ? 13.674 -21.385 -40.843 1.00 21.22 371 PRO A C 1
ATOM 2804 O O . PRO A 1 371 ? 14.652 -21.680 -40.166 1.00 23.08 371 PRO A O 1
ATOM 2808 N N . LEU A 1 372 ? 12.424 -21.739 -40.539 1.00 22.57 372 LEU A N 1
ATOM 2809 C CA . LEU A 1 372 ? 12.078 -22.427 -39.301 1.00 23.81 372 LEU A CA 1
ATOM 2810 C C . LEU A 1 372 ? 12.993 -23.619 -39.048 1.00 27.78 372 LEU A C 1
ATOM 2811 O O . LEU A 1 372 ? 13.504 -23.782 -37.942 1.00 26.70 372 LEU A O 1
ATOM 2816 N N . GLU A 1 373 ? 13.267 -24.426 -40.083 1.00 33.05 373 GLU A N 1
ATOM 2817 C CA . GLU A 1 373 ? 14.009 -25.678 -39.895 1.00 31.38 373 GLU A CA 1
ATOM 2818 C C . GLU A 1 373 ? 15.494 -25.486 -39.627 1.00 30.99 373 GLU A C 1
ATOM 2819 O O . GLU A 1 373 ? 16.162 -26.450 -39.220 1.00 32.93 373 GLU A O 1
ATOM 2825 N N . GLN A 1 374 ? 16.044 -24.285 -39.831 1.00 27.43 374 GLN A N 1
ATOM 2826 C CA . GLN A 1 374 ? 17.447 -24.035 -39.555 1.00 25.66 374 GLN A CA 1
ATOM 2827 C C . GLN A 1 374 ? 17.662 -23.284 -38.252 1.00 25.85 374 GLN A C 1
ATOM 2828 O O . GLN A 1 374 ? 18.807 -22.941 -37.926 1.00 27.86 374 GLN A O 1
ATOM 2834 N N . ARG A 1 375 ? 16.597 -22.997 -37.509 1.00 24.52 375 ARG A N 1
ATOM 2835 C CA . ARG A 1 375 ? 16.743 -22.348 -36.192 1.00 23.87 375 ARG A CA 1
ATOM 2836 C C . ARG A 1 375 ? 17.158 -23.284 -35.031 1.00 32.81 375 ARG A C 1
ATOM 2837 O O . ARG A 1 375 ? 17.064 -24.500 -35.156 1.00 41.05 375 ARG A O 1
ATOM 2845 N N . VAL B 1 6 ? 4.281 28.682 -31.317 1.00 46.41 6 VAL B N 1
ATOM 2846 C CA . VAL B 1 6 ? 4.967 27.441 -31.789 1.00 45.79 6 VAL B CA 1
ATOM 2847 C C . VAL B 1 6 ? 6.377 27.397 -31.180 1.00 44.00 6 VAL B C 1
ATOM 2848 O O . VAL B 1 6 ? 7.115 28.356 -31.330 1.00 38.51 6 VAL B O 1
ATOM 2852 N N . LEU B 1 7 ? 6.669 26.307 -30.471 1.00 42.80 7 LEU B N 1
ATOM 2853 C CA . LEU B 1 7 ? 7.972 26.100 -29.801 1.00 44.01 7 LEU B CA 1
ATOM 2854 C C . LEU B 1 7 ? 8.869 25.277 -30.704 1.00 41.93 7 LEU B C 1
ATOM 2855 O O . LEU B 1 7 ? 8.406 24.301 -31.278 1.00 39.04 7 LEU B O 1
ATOM 2860 N N . SER B 1 8 ? 10.145 25.594 -30.666 1.00 42.17 8 SER B N 1
ATOM 2861 C CA . SER B 1 8 ? 11.127 24.859 -31.478 1.00 42.46 8 SER B CA 1
ATOM 2862 C C . SER B 1 8 ? 11.092 23.350 -31.162 1.00 45.19 8 SER B C 1
ATOM 2863 O O . SER B 1 8 ? 11.208 22.547 -32.081 1.00 46.87 8 SER B O 1
ATOM 2866 N N . GLY B 1 9 ? 10.896 22.966 -29.905 1.00 40.45 9 GLY B N 1
ATOM 2867 C CA . GLY B 1 9 ? 10.920 21.530 -29.594 1.00 42.18 9 GLY B CA 1
ATOM 2868 C C . GLY B 1 9 ? 9.542 20.897 -29.574 1.00 44.61 9 GLY B C 1
ATOM 2869 O O . GLY B 1 9 ? 9.427 19.829 -29.004 1.00 45.17 9 GLY B O 1
ATOM 2870 N N . ALA B 1 10 ? 8.549 21.536 -30.186 1.00 43.84 10 ALA B N 1
ATOM 2871 C CA . ALA B 1 10 ? 7.169 20.995 -30.203 1.00 41.33 10 ALA B CA 1
ATOM 2872 C C . ALA B 1 10 ? 7.127 19.597 -30.828 1.00 38.65 10 ALA B C 1
ATOM 2873 O O . ALA B 1 10 ? 7.733 19.386 -31.848 1.00 39.01 10 ALA B O 1
ATOM 2875 N N . GLY B 1 11 ? 6.447 18.670 -30.159 1.00 31.58 11 GLY B N 1
ATOM 2876 C CA . GLY B 1 11 ? 6.274 17.287 -30.630 1.00 32.46 11 GLY B CA 1
ATOM 2877 C C . GLY B 1 11 ? 7.442 16.365 -30.327 1.00 33.48 11 GLY B C 1
ATOM 2878 O O . GLY B 1 11 ? 7.341 15.212 -30.696 1.00 30.39 11 GLY B O 1
ATOM 2879 N N . LEU B 1 12 ? 8.547 16.917 -29.819 1.00 32.69 12 LEU B N 1
ATOM 2880 C CA . LEU B 1 12 ? 9.777 16.143 -29.502 1.00 31.30 12 LEU B CA 1
ATOM 2881 C C . LEU B 1 12 ? 10.371 15.544 -30.773 1.00 33.19 12 LEU B C 1
ATOM 2882 O O . LEU B 1 12 ? 11.018 14.530 -30.686 1.00 30.80 12 LEU B O 1
ATOM 2887 N N . ARG B 1 13 ? 10.151 16.182 -31.911 1.00 37.68 13 ARG B N 1
ATOM 2888 C CA . ARG B 1 13 ? 10.649 15.642 -33.194 1.00 42.52 13 ARG B CA 1
ATOM 2889 C C . ARG B 1 13 ? 12.172 15.618 -33.187 1.00 47.07 13 ARG B C 1
ATOM 2890 O O . ARG B 1 13 ? 12.768 16.668 -32.974 1.00 48.34 13 ARG B O 1
ATOM 2898 N N . GLY B 1 14 ? 12.737 14.432 -33.391 1.00 46.60 14 GLY B N 1
ATOM 2899 C CA . GLY B 1 14 ? 14.191 14.232 -33.437 1.00 44.88 14 GLY B CA 1
ATOM 2900 C C . GLY B 1 14 ? 14.858 14.195 -32.083 1.00 42.86 14 GLY B C 1
ATOM 2901 O O . GLY B 1 14 ? 16.060 14.074 -32.069 1.00 49.08 14 GLY B O 1
ATOM 2902 N N . GLN B 1 15 ? 14.123 14.297 -30.988 1.00 34.26 15 GLN B N 1
ATOM 2903 C CA . GLN B 1 15 ? 14.744 14.236 -29.648 1.00 36.08 15 GLN B CA 1
ATOM 2904 C C . GLN B 1 15 ? 14.709 12.802 -29.129 1.00 36.95 15 GLN B C 1
ATOM 2905 O O . GLN B 1 15 ? 13.652 12.248 -29.077 1.00 34.08 15 GLN B O 1
ATOM 2911 N N . VAL B 1 16 ? 15.852 12.282 -28.712 1.00 35.64 16 VAL B N 1
ATOM 2912 C CA . VAL B 1 16 ? 15.910 10.888 -28.201 1.00 31.46 16 VAL B CA 1
ATOM 2913 C C . VAL B 1 16 ? 15.170 10.762 -26.867 1.00 31.93 16 VAL B C 1
ATOM 2914 O O . VAL B 1 16 ? 15.551 11.381 -25.904 1.00 34.00 16 VAL B O 1
ATOM 2918 N N . ALA B 1 17 ? 14.151 9.920 -26.845 1.00 28.70 17 ALA B N 1
ATOM 2919 C CA . ALA B 1 17 ? 13.355 9.732 -25.622 1.00 28.02 17 ALA B CA 1
ATOM 2920 C C . ALA B 1 17 ? 13.749 8.438 -24.926 1.00 29.36 17 ALA B C 1
ATOM 2921 O O . ALA B 1 17 ? 13.298 8.243 -23.825 1.00 29.28 17 ALA B O 1
ATOM 2923 N N . GLY B 1 18 ? 14.545 7.607 -25.591 1.00 24.21 18 GLY B N 1
ATOM 2924 C CA . GLY B 1 18 ? 14.921 6.322 -25.005 1.00 23.02 18 GLY B CA 1
ATOM 2925 C C . GLY B 1 18 ? 15.640 5.426 -25.983 1.00 21.45 18 GLY B C 1
ATOM 2926 O O . GLY B 1 18 ? 15.913 5.842 -27.073 1.00 22.81 18 GLY B O 1
ATOM 2927 N N . GLN B 1 19 ? 15.912 4.216 -25.540 1.00 22.86 19 GLN B N 1
ATOM 2928 C CA . GLN B 1 19 ? 16.666 3.269 -26.380 1.00 22.27 19 GLN B CA 1
ATOM 2929 C C . GLN B 1 19 ? 15.812 2.060 -26.728 1.00 20.45 19 GLN B C 1
ATOM 2930 O O . GLN B 1 19 ? 15.054 1.640 -25.908 1.00 23.26 19 GLN B O 1
ATOM 2936 N N . THR B 1 20 ? 16.029 1.506 -27.914 1.00 20.59 20 THR B N 1
ATOM 2937 C CA . THR B 1 20 ? 15.296 0.300 -28.327 1.00 21.42 20 THR B CA 1
ATOM 2938 C C . THR B 1 20 ? 16.154 -0.610 -29.211 1.00 20.36 20 THR B C 1
ATOM 2939 O O . THR B 1 20 ? 16.932 -0.116 -29.962 1.00 21.53 20 THR B O 1
ATOM 2943 N N . ALA B 1 21 ? 15.936 -1.906 -29.101 1.00 20.02 21 ALA B N 1
ATOM 2944 C CA . ALA B 1 21 ? 16.586 -2.910 -29.960 1.00 18.92 21 ALA B CA 1
ATOM 2945 C C . ALA B 1 21 ? 15.506 -3.593 -30.797 1.00 17.87 21 ALA B C 1
ATOM 2946 O O . ALA B 1 21 ? 15.843 -4.453 -31.544 1.00 19.25 21 ALA B O 1
ATOM 2948 N N . LEU B 1 22 ? 14.268 -3.101 -30.730 1.00 18.12 22 LEU B N 1
ATOM 2949 C CA . LEU B 1 22 ? 13.140 -3.817 -31.370 1.00 15.44 22 LEU B CA 1
ATOM 2950 C C . LEU B 1 22 ? 13.024 -3.589 -32.871 1.00 16.86 22 LEU B C 1
ATOM 2951 O O . LEU B 1 22 ? 12.732 -4.517 -33.559 1.00 18.22 22 LEU B O 1
ATOM 2956 N N . SER B 1 23 ? 13.245 -2.362 -33.288 1.00 18.64 23 SER B N 1
ATOM 2957 C CA . SER B 1 23 ? 13.028 -2.029 -34.705 1.00 20.73 23 SER B CA 1
ATOM 2958 C C . SER B 1 23 ? 13.740 -0.768 -35.166 1.00 18.33 23 SER B C 1
ATOM 2959 O O . SER B 1 23 ? 14.097 0.019 -34.369 1.00 19.87 23 SER B O 1
ATOM 2962 N N A THR B 1 24 ? 13.922 -0.642 -36.484 0.57 16.61 24 THR B N 1
ATOM 2963 N N B THR B 1 24 ? 13.876 -0.634 -36.479 0.43 17.16 24 THR B N 1
ATOM 2964 C CA A THR B 1 24 ? 14.498 0.582 -37.106 0.57 19.86 24 THR B CA 1
ATOM 2965 C CA B THR B 1 24 ? 14.505 0.566 -37.079 0.43 19.56 24 THR B CA 1
ATOM 2966 C C A THR B 1 24 ? 13.638 0.911 -38.318 0.57 22.64 24 THR B C 1
ATOM 2967 C C B THR B 1 24 ? 13.692 0.914 -38.336 0.43 22.26 24 THR B C 1
ATOM 2968 O O A THR B 1 24 ? 13.144 -0.016 -38.926 0.57 20.84 24 THR B O 1
ATOM 2969 O O B THR B 1 24 ? 13.181 -0.018 -38.943 0.43 21.39 24 THR B O 1
ATOM 2976 N N . VAL B 1 25 ? 13.290 2.180 -38.464 1.00 22.55 25 VAL B N 1
ATOM 2977 C CA . VAL B 1 25 ? 12.421 2.632 -39.583 1.00 30.17 25 VAL B CA 1
ATOM 2978 C C . VAL B 1 25 ? 13.134 3.632 -40.479 1.00 28.61 25 VAL B C 1
ATOM 2979 O O . VAL B 1 25 ? 13.591 4.609 -39.987 1.00 30.65 25 VAL B O 1
ATOM 2983 N N . GLY B 1 26 ? 13.105 3.394 -41.777 1.00 30.37 26 GLY B N 1
ATOM 2984 C CA . GLY B 1 26 ? 13.659 4.376 -42.710 1.00 38.57 26 GLY B CA 1
ATOM 2985 C C . GLY B 1 26 ? 15.167 4.386 -42.799 1.00 47.75 26 GLY B C 1
ATOM 2986 O O . GLY B 1 26 ? 15.675 5.330 -43.370 1.00 51.38 26 GLY B O 1
ATOM 2987 N N . GLN B 1 27 ? 15.851 3.394 -42.240 1.00 51.13 27 GLN B N 1
ATOM 2988 C CA . GLN B 1 27 ? 17.299 3.371 -42.355 1.00 54.91 27 GLN B CA 1
ATOM 2989 C C . GLN B 1 27 ? 17.714 2.686 -43.647 1.00 59.10 27 GLN B C 1
ATOM 2990 O O . GLN B 1 27 ? 16.917 2.014 -44.315 1.00 60.07 27 GLN B O 1
ATOM 2996 N N . GLU B 1 28 ? 18.984 2.868 -43.998 1.00 61.19 28 GLU B N 1
ATOM 2997 C CA . GLU B 1 28 ? 19.493 2.294 -45.230 1.00 63.07 28 GLU B CA 1
ATOM 2998 C C . GLU B 1 28 ? 19.415 0.774 -45.190 1.00 56.60 28 GLU B C 1
ATOM 2999 O O . GLU B 1 28 ? 19.499 0.150 -44.130 1.00 55.82 28 GLU B O 1
ATOM 3005 N N . GLY B 1 29 ? 19.249 0.182 -46.363 1.00 50.40 29 GLY B N 1
ATOM 3006 C CA . GLY B 1 29 ? 18.961 -1.229 -46.435 1.00 46.36 29 GLY B CA 1
ATOM 3007 C C . GLY B 1 29 ? 17.466 -1.443 -46.335 1.00 44.23 29 GLY B C 1
ATOM 3008 O O . GLY B 1 29 ? 16.694 -0.690 -46.939 1.00 43.55 29 GLY B O 1
ATOM 3009 N N . ALA B 1 30 ? 17.049 -2.459 -45.577 1.00 40.19 30 ALA B N 1
ATOM 3010 C CA . ALA B 1 30 ? 15.629 -2.721 -45.369 1.00 36.01 30 ALA B CA 1
ATOM 3011 C C . ALA B 1 30 ? 14.976 -1.536 -44.668 1.00 35.64 30 ALA B C 1
ATOM 3012 O O . ALA B 1 30 ? 15.446 -1.082 -43.608 1.00 32.65 30 ALA B O 1
ATOM 3014 N N . GLY B 1 31 ? 13.876 -1.051 -45.263 1.00 31.97 31 GLY B N 1
ATOM 3015 C CA . GLY B 1 31 ? 13.216 0.131 -44.751 1.00 28.95 31 GLY B CA 1
ATOM 3016 C C . GLY B 1 31 ? 12.631 -0.101 -43.379 1.00 24.66 31 GLY B C 1
ATOM 3017 O O . GLY B 1 31 ? 12.588 0.820 -42.553 1.00 26.31 31 GLY B O 1
ATOM 3018 N N . LEU B 1 32 ? 12.220 -1.339 -43.086 1.00 18.18 32 LEU B N 1
ATOM 3019 C CA . LEU B 1 32 ? 11.721 -1.619 -41.741 1.00 15.82 32 LEU B CA 1
ATOM 3020 C C . LEU B 1 32 ? 12.229 -2.973 -41.305 1.00 17.24 32 LEU B C 1
ATOM 3021 O O . LEU B 1 32 ? 12.027 -3.941 -42.024 1.00 17.97 32 LEU B O 1
ATOM 3026 N N . THR B 1 33 ? 12.881 -3.028 -40.144 1.00 18.12 33 THR B N 1
ATOM 3027 C CA . THR B 1 33 ? 13.331 -4.286 -39.567 1.00 16.19 33 THR B CA 1
ATOM 3028 C C . THR B 1 33 ? 12.780 -4.464 -38.168 1.00 15.79 33 THR B C 1
ATOM 3029 O O . THR B 1 33 ? 12.542 -3.495 -37.441 1.00 17.50 33 THR B O 1
ATOM 3033 N N . TYR B 1 34 ? 12.589 -5.742 -37.810 1.00 16.06 34 TYR B N 1
ATOM 3034 C CA . TYR B 1 34 ? 12.247 -6.173 -36.457 1.00 17.74 34 TYR B CA 1
ATOM 3035 C C . TYR B 1 34 ? 13.412 -7.035 -35.993 1.00 16.00 34 TYR B C 1
ATOM 3036 O O . TYR B 1 34 ? 13.673 -8.090 -36.583 1.00 16.12 34 TYR B O 1
ATOM 3045 N N . ARG B 1 35 ? 14.075 -6.619 -34.925 1.00 16.79 35 ARG B N 1
ATOM 3046 C CA . ARG B 1 35 ? 15.342 -7.222 -34.462 1.00 16.84 35 ARG B CA 1
ATOM 3047 C C . ARG B 1 35 ? 16.228 -7.616 -35.642 1.00 17.52 35 ARG B C 1
ATOM 3048 O O . ARG B 1 35 ? 16.739 -8.741 -35.730 1.00 19.42 35 ARG B O 1
ATOM 3056 N N . GLY B 1 36 ? 16.415 -6.681 -36.580 1.00 17.43 36 GLY B N 1
ATOM 3057 C CA . GLY B 1 36 ? 17.332 -6.890 -37.703 1.00 16.74 36 GLY B CA 1
ATOM 3058 C C . GLY B 1 36 ? 16.743 -7.606 -38.918 1.00 19.13 36 GLY B C 1
ATOM 3059 O O . GLY B 1 36 ? 17.336 -7.560 -39.998 1.00 20.12 36 GLY B O 1
ATOM 3060 N N . TYR B 1 37 ? 15.583 -8.250 -38.786 1.00 18.89 37 TYR B N 1
ATOM 3061 C CA . TYR B 1 37 ? 14.960 -8.950 -39.918 1.00 18.49 37 TYR B CA 1
ATOM 3062 C C . TYR B 1 37 ? 14.045 -8.023 -40.725 1.00 17.99 37 TYR B C 1
ATOM 3063 O O . TYR B 1 37 ? 13.243 -7.261 -40.160 1.00 18.15 37 TYR B O 1
ATOM 3072 N N . ASP B 1 38 ? 14.194 -8.058 -42.051 1.00 18.95 38 ASP B N 1
ATOM 3073 C CA . ASP B 1 38 ? 13.357 -7.282 -42.940 1.00 16.15 38 ASP B CA 1
ATOM 3074 C C . ASP B 1 38 ? 11.898 -7.674 -42.748 1.00 17.99 38 ASP B C 1
ATOM 3075 O O . ASP B 1 38 ? 11.556 -8.856 -42.879 1.00 18.42 38 ASP B O 1
ATOM 3080 N N . VAL B 1 39 ? 11.031 -6.688 -42.511 1.00 19.28 39 VAL B N 1
ATOM 3081 C CA . VAL B 1 39 ? 9.612 -6.997 -42.323 1.00 15.56 39 VAL B CA 1
ATOM 3082 C C . VAL B 1 39 ? 9.015 -7.667 -43.549 1.00 17.68 39 VAL B C 1
ATOM 3083 O O . VAL B 1 39 ? 8.041 -8.422 -43.425 1.00 19.88 39 VAL B O 1
ATOM 3087 N N . ARG B 1 40 ? 9.531 -7.374 -44.744 1.00 16.82 40 ARG B N 1
ATOM 3088 C CA . ARG B 1 40 ? 8.961 -8.026 -45.923 1.00 17.20 40 ARG B CA 1
ATOM 3089 C C . ARG B 1 40 ? 9.291 -9.527 -45.935 1.00 19.13 40 ARG B C 1
ATOM 3090 O O . ARG B 1 40 ? 8.486 -10.336 -46.414 1.00 20.32 40 ARG B O 1
ATOM 3098 N N . ASP B 1 41 ? 10.468 -9.923 -45.443 1.00 18.99 41 ASP B N 1
ATOM 3099 C CA . ASP B 1 41 ? 10.794 -11.354 -45.307 1.00 21.68 41 ASP B CA 1
ATOM 3100 C C . ASP B 1 41 ? 9.878 -12.032 -44.281 1.00 19.74 41 ASP B C 1
ATOM 3101 O O . ASP B 1 41 ? 9.354 -13.139 -44.509 1.00 18.94 41 ASP B O 1
ATOM 3106 N N . LEU B 1 42 ? 9.702 -11.391 -43.120 1.00 15.25 42 LEU B N 1
ATOM 3107 C CA . LEU B 1 42 ? 8.855 -11.968 -42.086 1.00 17.65 42 LEU B CA 1
ATOM 3108 C C . LEU B 1 42 ? 7.423 -12.113 -42.575 1.00 19.85 42 LEU B C 1
ATOM 3109 O O . LEU B 1 42 ? 6.776 -13.140 -42.345 1.00 19.84 42 LEU B O 1
ATOM 3114 N N . ALA B 1 43 ? 6.899 -11.087 -43.264 1.00 18.64 43 ALA B N 1
ATOM 3115 C CA . ALA B 1 43 ? 5.504 -11.152 -43.684 1.00 17.79 43 ALA B CA 1
ATOM 3116 C C . ALA B 1 43 ? 5.299 -12.238 -44.736 1.00 21.65 43 ALA B C 1
ATOM 3117 O O . ALA B 1 43 ? 4.230 -12.855 -44.793 1.00 21.36 43 ALA B O 1
ATOM 3119 N N . ALA B 1 44 ? 6.300 -12.478 -45.583 1.00 19.38 44 ALA B N 1
ATOM 3120 C CA . ALA B 1 44 ? 6.163 -13.511 -46.604 1.00 20.24 44 ALA B CA 1
ATOM 3121 C C . ALA B 1 44 ? 6.218 -14.905 -45.997 1.00 21.38 44 ALA B C 1
ATOM 3122 O O . ALA B 1 44 ? 5.480 -15.803 -46.416 1.00 23.93 44 ALA B O 1
ATOM 3124 N N . ALA B 1 45 ? 7.112 -15.132 -45.038 1.00 18.98 45 ALA B N 1
ATOM 3125 C CA . ALA B 1 45 ? 7.462 -16.497 -44.698 1.00 18.20 45 ALA B CA 1
ATOM 3126 C C . ALA B 1 45 ? 7.037 -16.940 -43.301 1.00 21.98 45 ALA B C 1
ATOM 3127 O O . ALA B 1 45 ? 7.243 -18.108 -42.968 1.00 26.58 45 ALA B O 1
ATOM 3129 N N . ALA B 1 46 ? 6.512 -16.049 -42.463 1.00 18.56 46 ALA B N 1
ATOM 3130 C CA . ALA B 1 46 ? 6.196 -16.431 -41.088 1.00 18.53 46 ALA B CA 1
ATOM 3131 C C . ALA B 1 46 ? 4.702 -16.280 -40.800 1.00 19.41 46 ALA B C 1
ATOM 3132 O O . ALA B 1 46 ? 3.965 -15.565 -41.497 1.00 19.14 46 ALA B O 1
ATOM 3134 N N . ILE B 1 47 ? 4.259 -16.907 -39.703 1.00 17.20 47 ILE B N 1
ATOM 3135 C CA . ILE B 1 47 ? 2.961 -16.561 -39.131 1.00 18.87 47 ILE B CA 1
ATOM 3136 C C . ILE B 1 47 ? 3.189 -15.500 -38.070 1.00 16.51 47 ILE B C 1
ATOM 3137 O O . ILE B 1 47 ? 4.320 -15.276 -37.605 1.00 17.42 47 ILE B O 1
ATOM 3142 N N . PHE B 1 48 ? 2.113 -14.792 -37.726 1.00 16.13 48 PHE B N 1
ATOM 3143 C CA . PHE B 1 48 ? 2.252 -13.701 -36.761 1.00 14.63 48 PHE B CA 1
ATOM 3144 C C . PHE B 1 48 ? 2.810 -14.186 -35.432 1.00 18.19 48 PHE B C 1
ATOM 3145 O O . PHE B 1 48 ? 3.586 -13.476 -34.783 1.00 18.31 48 PHE B O 1
ATOM 3153 N N . GLU B 1 49 ? 2.502 -15.417 -35.027 1.00 16.57 49 GLU B N 1
ATOM 3154 C CA . GLU B 1 49 ? 3.046 -15.893 -33.756 1.00 17.37 49 GLU B CA 1
ATOM 3155 C C . GLU B 1 49 ? 4.573 -15.933 -33.749 1.00 16.31 49 GLU B C 1
ATOM 3156 O O . GLU B 1 49 ? 5.170 -15.702 -32.679 1.00 17.48 49 GLU B O 1
ATOM 3162 N N . GLU B 1 50 ? 5.219 -16.223 -34.887 1.00 16.47 50 GLU B N 1
ATOM 3163 C CA . GLU B 1 50 ? 6.690 -16.202 -34.939 1.00 16.02 50 GLU B CA 1
ATOM 3164 C C . GLU B 1 50 ? 7.225 -14.803 -34.696 1.00 15.23 50 GLU B C 1
ATOM 3165 O O . GLU B 1 50 ? 8.286 -14.625 -34.061 1.00 18.58 50 GLU B O 1
ATOM 3171 N N . VAL B 1 51 ? 6.528 -13.807 -35.228 1.00 14.33 51 VAL B N 1
ATOM 3172 C CA . VAL B 1 51 ? 6.934 -12.415 -35.068 1.00 13.52 51 VAL B CA 1
ATOM 3173 C C . VAL B 1 51 ? 6.623 -11.929 -33.658 1.00 17.51 51 VAL B C 1
ATOM 3174 O O . VAL B 1 51 ? 7.447 -11.255 -33.043 1.00 18.20 51 VAL B O 1
ATOM 3178 N N . ALA B 1 52 ? 5.457 -12.284 -33.092 1.00 13.38 52 ALA B N 1
ATOM 3179 C CA . ALA B 1 52 ? 5.230 -11.906 -31.698 1.00 14.43 52 ALA B CA 1
ATOM 3180 C C . ALA B 1 52 ? 6.285 -12.537 -30.799 1.00 16.83 52 ALA B C 1
ATOM 3181 O O . ALA B 1 52 ? 6.805 -11.879 -29.877 1.00 17.89 52 ALA B O 1
ATOM 3183 N N . TYR B 1 53 ? 6.646 -13.795 -31.081 1.00 16.51 53 TYR B N 1
ATOM 3184 C CA . TYR B 1 53 ? 7.674 -14.473 -30.306 1.00 15.24 53 TYR B CA 1
ATOM 3185 C C . TYR B 1 53 ? 9.020 -13.772 -30.458 1.00 15.85 53 TYR B C 1
ATOM 3186 O O . TYR B 1 53 ? 9.738 -13.546 -29.471 1.00 15.22 53 TYR B O 1
ATOM 3195 N N . LEU B 1 54 ? 9.390 -13.425 -31.692 1.00 16.20 54 LEU B N 1
ATOM 3196 C CA . LEU B 1 54 ? 10.603 -12.632 -31.924 1.00 17.61 54 LEU B CA 1
ATOM 3197 C C . LEU B 1 54 ? 10.643 -11.345 -31.092 1.00 17.22 54 LEU B C 1
ATOM 3198 O O . LEU B 1 54 ? 11.651 -11.051 -30.434 1.00 16.77 54 LEU B O 1
ATOM 3203 N N . LEU B 1 55 ? 9.553 -10.573 -31.086 1.00 17.52 55 LEU B N 1
ATOM 3204 C CA . LEU B 1 55 ? 9.540 -9.300 -30.345 1.00 17.58 55 LEU B CA 1
ATOM 3205 C C . LEU B 1 55 ? 9.562 -9.531 -28.833 1.00 16.89 55 LEU B C 1
ATOM 3206 O O . LEU B 1 55 ? 10.324 -8.885 -28.112 1.00 19.75 55 LEU B O 1
ATOM 3211 N N . LEU B 1 56 ? 8.738 -10.464 -28.336 1.00 16.09 56 LEU B N 1
ATOM 3212 C CA . LEU B 1 56 ? 8.557 -10.629 -26.895 1.00 19.70 56 LEU B CA 1
ATOM 3213 C C . LEU B 1 56 ? 9.639 -11.481 -26.256 1.00 22.35 56 LEU B C 1
ATOM 3214 O O . LEU B 1 56 ? 9.961 -11.252 -25.077 1.00 23.40 56 LEU B O 1
ATOM 3219 N N . TYR B 1 57 ? 10.180 -12.469 -26.982 1.00 20.37 57 TYR B N 1
ATOM 3220 C CA . TYR B 1 57 ? 11.132 -13.427 -26.430 1.00 19.52 57 TYR B CA 1
ATOM 3221 C C . TYR B 1 57 ? 12.533 -13.296 -26.999 1.00 20.89 57 TYR B C 1
ATOM 3222 O O . TYR B 1 57 ? 13.466 -13.856 -26.413 1.00 24.20 57 TYR B O 1
ATOM 3231 N N . GLY B 1 58 ? 12.720 -12.578 -28.117 1.00 20.24 58 GLY B N 1
ATOM 3232 C CA . GLY B 1 58 ? 14.045 -12.137 -28.534 1.00 18.86 58 GLY B CA 1
ATOM 3233 C C . GLY B 1 58 ? 14.645 -12.802 -29.764 1.00 21.81 58 GLY B C 1
ATOM 3234 O O . GLY B 1 58 ? 15.713 -12.378 -30.204 1.00 22.68 58 GLY B O 1
ATOM 3235 N N . GLU B 1 59 ? 14.061 -13.880 -30.269 1.00 19.78 59 GLU B N 1
ATOM 3236 C CA . GLU B 1 59 ? 14.645 -14.618 -31.371 1.00 20.29 59 GLU B CA 1
ATOM 3237 C C . GLU B 1 59 ? 13.503 -15.274 -32.113 1.00 16.92 59 GLU B C 1
ATOM 3238 O O . GLU B 1 59 ? 12.418 -15.459 -31.554 1.00 18.91 59 GLU B O 1
ATOM 3244 N N . LEU B 1 60 ? 13.760 -15.648 -33.375 1.00 18.31 60 LEU B N 1
ATOM 3245 C CA . LEU B 1 60 ? 12.762 -16.423 -34.089 1.00 20.44 60 LEU B CA 1
ATOM 3246 C C . LEU B 1 60 ? 12.684 -17.812 -33.451 1.00 19.86 60 LEU B C 1
ATOM 3247 O O . LEU B 1 60 ? 13.728 -18.405 -33.114 1.00 20.35 60 LEU B O 1
ATOM 3252 N N . PRO B 1 61 ? 11.487 -18.344 -33.234 1.00 19.20 61 PRO B N 1
ATOM 3253 C CA . PRO B 1 61 ? 11.367 -19.637 -32.545 1.00 17.83 61 PRO B CA 1
ATOM 3254 C C . PRO B 1 61 ? 11.664 -20.801 -33.470 1.00 18.94 61 PRO B C 1
ATOM 3255 O O . PRO B 1 61 ? 11.336 -20.783 -34.656 1.00 20.34 61 PRO B O 1
ATOM 3259 N N . ASN B 1 62 ? 12.242 -21.874 -32.895 1.00 20.54 62 ASN B N 1
ATOM 3260 C CA . ASN B 1 62 ? 12.355 -23.102 -33.667 1.00 22.12 62 ASN B CA 1
ATOM 3261 C C . ASN B 1 62 ? 10.991 -23.797 -33.667 1.00 18.65 62 ASN B C 1
ATOM 3262 O O . ASN B 1 62 ? 10.021 -23.308 -33.077 1.00 20.12 62 ASN B O 1
ATOM 3267 N N A LYS B 1 63 ? 10.884 -24.908 -34.400 0.56 19.08 63 LYS B N 1
ATOM 3268 N N B LYS B 1 63 ? 10.900 -24.977 -34.270 0.44 19.42 63 LYS B N 1
ATOM 3269 C CA A LYS B 1 63 ? 9.569 -25.507 -34.638 0.56 20.85 63 LYS B CA 1
ATOM 3270 C CA B LYS B 1 63 ? 9.584 -25.594 -34.392 0.44 20.71 63 LYS B CA 1
ATOM 3271 C C A LYS B 1 63 ? 8.912 -25.958 -33.342 0.56 19.67 63 LYS B C 1
ATOM 3272 C C B LYS B 1 63 ? 9.023 -26.029 -33.041 0.44 19.64 63 LYS B C 1
ATOM 3273 O O A LYS B 1 63 ? 7.687 -25.853 -33.192 0.56 17.94 63 LYS B O 1
ATOM 3274 O O B LYS B 1 63 ? 7.850 -25.767 -32.745 0.44 20.33 63 LYS B O 1
ATOM 3285 N N A GLN B 1 64 ? 9.703 -26.508 -32.418 0.56 19.91 64 GLN B N 1
ATOM 3286 N N B GLN B 1 64 ? 9.820 -26.733 -32.225 0.44 19.82 64 GLN B N 1
ATOM 3287 C CA A GLN B 1 64 ? 9.163 -26.966 -31.135 0.56 19.43 64 GLN B CA 1
ATOM 3288 C CA B GLN B 1 64 ? 9.419 -27.003 -30.840 0.44 20.37 64 GLN B CA 1
ATOM 3289 C C A GLN B 1 64 ? 8.842 -25.786 -30.188 0.56 20.98 64 GLN B C 1
ATOM 3290 C C B GLN B 1 64 ? 8.836 -25.757 -30.206 0.44 20.83 64 GLN B C 1
ATOM 3291 O O A GLN B 1 64 ? 7.846 -25.840 -29.447 0.56 20.54 64 GLN B O 1
ATOM 3292 O O B GLN B 1 64 ? 7.687 -25.738 -29.731 0.44 18.85 64 GLN B O 1
ATOM 3303 N N . GLN B 1 65 ? 9.631 -24.691 -30.219 1.00 21.25 65 GLN B N 1
ATOM 3304 C CA . GLN B 1 65 ? 9.244 -23.471 -29.503 1.00 18.58 65 GLN B CA 1
ATOM 3305 C C . GLN B 1 65 ? 7.955 -22.882 -30.066 1.00 17.27 65 GLN B C 1
ATOM 3306 O O . GLN B 1 65 ? 7.078 -22.434 -29.307 1.00 18.10 65 GLN B O 1
ATOM 3312 N N . LEU B 1 66 ? 7.835 -22.853 -31.401 1.00 17.49 66 LEU B N 1
ATOM 3313 C CA . LEU B 1 66 ? 6.644 -22.295 -32.027 1.00 15.84 66 LEU B CA 1
ATOM 3314 C C . LEU B 1 66 ? 5.408 -23.127 -31.703 1.00 18.32 66 LEU B C 1
ATOM 3315 O O . LEU B 1 66 ? 4.354 -22.572 -31.378 1.00 20.30 66 LEU B O 1
ATOM 3320 N N . ASP B 1 67 ? 5.501 -24.463 -31.807 1.00 19.78 67 ASP B N 1
ATOM 3321 C CA . ASP B 1 67 ? 4.359 -25.312 -31.451 1.00 19.23 67 ASP B CA 1
ATOM 3322 C C . ASP B 1 67 ? 3.908 -25.094 -30.001 1.00 18.17 67 ASP B C 1
ATOM 3323 O O . ASP B 1 67 ? 2.692 -25.038 -29.701 1.00 19.14 67 ASP B O 1
ATOM 3328 N N . ALA B 1 68 ? 4.868 -24.975 -29.091 1.00 18.11 68 ALA B N 1
ATOM 3329 C CA . ALA B 1 68 ? 4.570 -24.740 -27.677 1.00 21.49 68 ALA B CA 1
ATOM 3330 C C . ALA B 1 68 ? 3.896 -23.388 -27.481 1.00 20.22 68 ALA B C 1
ATOM 3331 O O . ALA B 1 68 ? 2.921 -23.271 -26.719 1.00 19.39 68 ALA B O 1
ATOM 3333 N N . TYR B 1 69 ? 4.379 -22.379 -28.204 1.00 16.91 69 TYR B N 1
ATOM 3334 C CA . TYR B 1 69 ? 3.783 -21.049 -28.121 1.00 17.74 69 TYR B CA 1
ATOM 3335 C C . TYR B 1 69 ? 2.371 -21.049 -28.701 1.00 17.38 69 TYR B C 1
ATOM 3336 O O . TYR B 1 69 ? 1.457 -20.472 -28.107 1.00 19.17 69 TYR B O 1
ATOM 3345 N N . LEU B 1 70 ? 2.164 -21.724 -29.813 1.00 14.77 70 LEU B N 1
ATOM 3346 C CA . LEU B 1 70 ? 0.812 -21.840 -30.363 1.00 17.43 70 LEU B CA 1
ATOM 3347 C C . LEU B 1 70 ? -0.168 -22.477 -29.374 1.0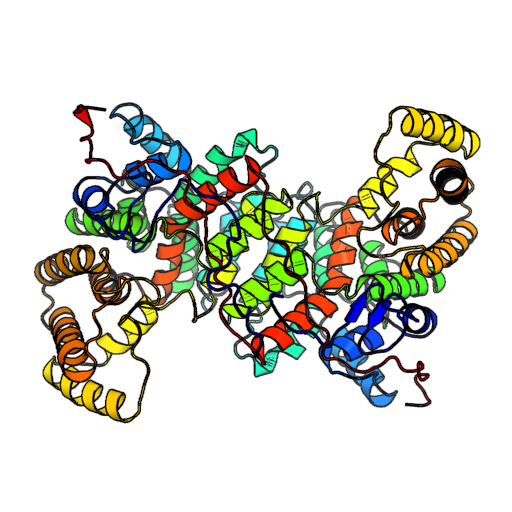0 17.29 70 LEU B C 1
ATOM 3348 O O . LEU B 1 70 ? -1.219 -22.007 -29.171 1.00 17.86 70 LEU B O 1
ATOM 3353 N N . LYS B 1 71 ? 0.254 -23.556 -28.759 1.00 21.80 71 LYS B N 1
ATOM 3354 C CA . LYS B 1 71 ? -0.549 -24.231 -27.788 1.00 21.83 71 LYS B CA 1
ATOM 3355 C C . LYS B 1 71 ? -0.872 -23.332 -26.579 1.00 18.83 71 LYS B C 1
ATOM 3356 O O . LYS B 1 71 ? -1.933 -23.336 -26.103 1.00 20.62 71 LYS B O 1
ATOM 3362 N N . LYS B 1 72 ? 0.096 -22.579 -26.139 1.00 19.03 72 LYS B N 1
ATOM 3363 C CA . LYS B 1 72 ? -0.120 -21.685 -25.053 1.00 20.16 72 LYS B CA 1
ATOM 3364 C C . LYS B 1 72 ? -1.158 -20.625 -25.409 1.00 18.91 72 LYS B C 1
ATOM 3365 O O . LYS B 1 72 ? -2.081 -20.401 -24.675 1.00 18.73 72 LYS B O 1
ATOM 3371 N N . LEU B 1 73 ? -0.979 -19.982 -26.547 1.00 17.69 73 LEU B N 1
ATOM 3372 C CA . LEU B 1 73 ? -1.942 -18.951 -26.930 1.00 19.07 73 LEU B CA 1
ATOM 3373 C C . LEU B 1 73 ? -3.336 -19.524 -27.136 1.00 16.86 73 LEU B C 1
ATOM 3374 O O . LEU B 1 73 ? -4.344 -18.868 -26.806 1.00 19.92 73 LEU B O 1
ATOM 3379 N N . GLN B 1 74 ? -3.423 -20.730 -27.725 1.00 16.85 74 GLN B N 1
ATOM 3380 C CA . GLN B 1 74 ? -4.718 -21.358 -27.978 1.00 15.42 74 GLN B CA 1
ATOM 3381 C C . GLN B 1 74 ? -5.451 -21.639 -26.679 1.00 20.93 74 GLN B C 1
ATOM 3382 O O . GLN B 1 74 ? -6.685 -21.682 -26.668 1.00 23.53 74 GLN B O 1
ATOM 3388 N N . GLY B 1 75 ? -4.726 -21.832 -25.582 1.00 19.32 75 GLY B N 1
ATOM 3389 C CA . GLY B 1 75 ? -5.371 -22.044 -24.297 1.00 19.84 75 GLY B CA 1
ATOM 3390 C C . GLY B 1 75 ? -5.745 -20.767 -23.579 1.00 22.31 75 GLY B C 1
ATOM 3391 O O . GLY B 1 75 ? -6.314 -20.787 -22.481 1.00 23.88 75 GLY B O 1
ATOM 3392 N N . GLN B 1 76 ? -5.484 -19.625 -24.190 1.00 20.59 76 GLN B N 1
ATOM 3393 C CA . GLN B 1 76 ? -5.720 -18.329 -23.550 1.00 23.17 76 GLN B CA 1
ATOM 3394 C C . GLN B 1 76 ? -6.744 -17.474 -24.303 1.00 20.06 76 GLN B C 1
ATOM 3395 O O . GLN B 1 76 ? -6.750 -16.252 -24.124 1.00 19.85 76 GLN B O 1
ATOM 3401 N N . ARG B 1 77 ? -7.601 -18.083 -25.121 1.00 19.20 77 ARG B N 1
ATOM 3402 C CA . ARG B 1 77 ? -8.502 -17.308 -25.977 1.00 15.74 77 ARG B CA 1
ATOM 3403 C C . ARG B 1 77 ? -9.823 -16.986 -25.319 1.00 17.95 77 ARG B C 1
ATOM 3404 O O . ARG B 1 77 ? -10.518 -16.074 -25.783 1.00 22.32 77 ARG B O 1
ATOM 3412 N N . ASP B 1 78 ? -10.259 -17.781 -24.351 1.00 19.93 78 ASP B N 1
ATOM 3413 C CA . ASP B 1 78 ? -11.597 -17.589 -23.804 1.00 22.92 78 ASP B CA 1
ATOM 3414 C C . ASP B 1 78 ? -11.631 -16.410 -22.844 1.00 21.93 78 ASP B C 1
ATOM 3415 O O . ASP B 1 78 ? -10.637 -16.090 -22.186 1.00 24.08 78 ASP B O 1
ATOM 3420 N N . LEU B 1 79 ? -12.824 -15.814 -22.703 1.00 17.25 79 LEU B N 1
ATOM 3421 C CA . LEU B 1 79 ? -12.871 -14.643 -21.812 1.00 17.24 79 LEU B CA 1
ATOM 3422 C C . LEU B 1 79 ? -13.481 -15.015 -20.452 1.00 23.20 79 LEU B C 1
ATOM 3423 O O . LEU B 1 79 ? -14.408 -15.840 -20.387 1.00 21.67 79 LEU B O 1
ATOM 3428 N N . PRO B 1 80 ? -13.038 -14.439 -19.343 1.00 20.12 80 PRO B N 1
ATOM 3429 C CA . PRO B 1 80 ? -13.733 -14.697 -18.075 1.00 20.15 80 PRO B CA 1
ATOM 3430 C C . PRO B 1 80 ? -15.201 -14.299 -18.145 1.00 22.33 80 PRO B C 1
ATOM 3431 O O . PRO B 1 80 ? -15.603 -13.376 -18.867 1.00 22.24 80 PRO B O 1
ATOM 3435 N N . GLN B 1 81 ? -16.012 -15.001 -17.359 1.00 20.63 81 GLN B N 1
ATOM 3436 C CA . GLN B 1 81 ? -17.440 -14.718 -17.359 1.00 21.51 81 GLN B CA 1
ATOM 3437 C C . GLN B 1 81 ? -17.710 -13.249 -17.024 1.00 19.36 81 GLN B C 1
ATOM 3438 O O . GLN B 1 81 ? -18.514 -12.605 -17.698 1.00 20.06 81 GLN B O 1
ATOM 3444 N N . ALA B 1 82 ? -17.050 -12.716 -15.989 1.00 22.87 82 ALA B N 1
ATOM 3445 C CA . ALA B 1 82 ? -17.264 -11.323 -15.617 1.00 19.83 82 ALA B CA 1
ATOM 3446 C C . ALA B 1 82 ? -16.958 -10.376 -16.771 1.00 23.13 82 ALA B C 1
ATOM 3447 O O . ALA B 1 82 ? -17.672 -9.379 -16.963 1.00 19.76 82 ALA B O 1
ATOM 3449 N N . LEU B 1 83 ? -15.890 -10.665 -17.547 1.00 19.23 83 LEU B N 1
ATOM 3450 C CA . LEU B 1 83 ? -15.560 -9.806 -18.689 1.00 19.40 83 LEU B CA 1
ATOM 3451 C C . LEU B 1 83 ? -16.632 -9.888 -19.772 1.00 17.18 83 LEU B C 1
ATOM 3452 O O . LEU B 1 83 ? -17.040 -8.861 -20.313 1.00 17.00 83 LEU B O 1
ATOM 3457 N N . LYS B 1 84 ? -17.130 -11.095 -20.083 1.00 16.40 84 LYS B N 1
ATOM 3458 C CA . LYS B 1 84 ? -18.254 -11.189 -21.006 1.00 17.85 84 LYS B CA 1
ATOM 3459 C C . LYS B 1 84 ? -19.422 -10.341 -20.523 1.00 18.18 84 LYS B C 1
ATOM 3460 O O . LYS B 1 84 ? -20.031 -9.612 -21.305 1.00 20.33 84 LYS B O 1
ATOM 3466 N N . GLU B 1 85 ? -19.735 -10.419 -19.225 1.00 19.15 85 GLU B N 1
ATOM 3467 C CA . GLU B 1 85 ? -20.858 -9.655 -18.697 1.00 19.75 85 GLU B CA 1
ATOM 3468 C C . GLU B 1 85 ? -20.625 -8.153 -18.849 1.00 18.66 85 GLU B C 1
ATOM 3469 O O . GLU B 1 85 ? -21.567 -7.408 -19.129 1.00 19.50 85 GLU B O 1
ATOM 3475 N N . VAL B 1 86 ? -19.379 -7.699 -18.679 1.00 17.83 86 VAL B N 1
ATOM 3476 C CA . VAL B 1 86 ? -19.061 -6.276 -18.902 1.00 18.40 86 VAL B CA 1
ATOM 3477 C C . VAL B 1 86 ? -19.231 -5.892 -20.372 1.00 17.43 86 VAL B C 1
ATOM 3478 O O . VAL B 1 86 ? -19.837 -4.867 -20.695 1.00 18.50 86 VAL B O 1
ATOM 3482 N N . LEU B 1 87 ? -18.705 -6.697 -21.300 1.00 16.66 87 LEU B N 1
ATOM 3483 C CA . LEU B 1 87 ? -18.811 -6.351 -22.708 1.00 15.94 87 LEU B CA 1
ATOM 3484 C C . LEU B 1 87 ? -20.261 -6.306 -23.165 1.00 22.61 87 LEU B C 1
ATOM 3485 O O . LEU B 1 87 ? -20.610 -5.528 -24.069 1.00 18.11 87 LEU B O 1
ATOM 3490 N N . GLU B 1 88 ? -21.126 -7.125 -22.548 1.00 19.64 88 GLU B N 1
ATOM 3491 C CA . GLU B 1 88 ? -22.545 -7.076 -22.910 1.00 21.71 88 GLU B CA 1
ATOM 3492 C C . GLU B 1 88 ? -23.206 -5.754 -22.525 1.00 20.48 88 GLU B C 1
ATOM 3493 O O . GLU B 1 88 ? -24.310 -5.453 -23.002 1.00 24.91 88 GLU B O 1
ATOM 3499 N N . ARG B 1 89 ? -22.584 -4.967 -21.673 1.00 18.44 89 ARG B N 1
ATOM 3500 C CA . ARG B 1 89 ? -23.167 -3.719 -21.216 1.00 20.82 89 ARG B CA 1
ATOM 3501 C C . ARG B 1 89 ? -22.552 -2.507 -21.894 1.00 20.59 89 ARG B C 1
ATOM 3502 O O . ARG B 1 89 ? -22.962 -1.372 -21.602 1.00 20.93 89 ARG B O 1
ATOM 3510 N N . ILE B 1 90 ? -21.602 -2.714 -22.806 1.00 17.78 90 ILE B N 1
ATOM 3511 C CA . ILE B 1 90 ? -21.040 -1.618 -23.601 1.00 15.88 90 ILE B CA 1
ATOM 3512 C C . ILE B 1 90 ? -21.972 -1.397 -24.781 1.00 15.33 90 ILE B C 1
ATOM 3513 O O . ILE B 1 90 ? -22.231 -2.373 -25.504 1.00 17.21 90 ILE B O 1
ATOM 3518 N N . PRO B 1 91 ? -22.507 -0.194 -25.021 1.00 18.44 91 PRO B N 1
ATOM 3519 C CA . PRO B 1 91 ? -23.540 -0.035 -26.069 1.00 19.51 91 PRO B CA 1
ATOM 3520 C C . PRO B 1 91 ? -23.043 -0.425 -27.457 1.00 18.10 91 PRO B C 1
ATOM 3521 O O . PRO B 1 91 ? -21.853 -0.414 -27.780 1.00 17.31 91 PRO B O 1
ATOM 3525 N N . LYS B 1 92 ? -24.012 -0.763 -28.288 1.00 17.35 92 LYS B N 1
ATOM 3526 C CA . LYS B 1 92 ? -23.783 -1.051 -29.694 1.00 13.47 92 LYS B CA 1
ATOM 3527 C C . LYS B 1 92 ? -23.076 0.085 -30.424 1.00 16.17 92 LYS B C 1
ATOM 3528 O O . LYS B 1 92 ? -22.227 -0.177 -31.292 1.00 16.93 92 LYS B O 1
ATOM 3534 N N . ASP B 1 93 ? -23.390 1.335 -30.065 1.00 18.45 93 ASP B N 1
ATOM 3535 C CA . ASP B 1 93 ? -22.830 2.459 -30.799 1.00 20.44 93 ASP B CA 1
ATOM 3536 C C . ASP B 1 93 ? -21.508 2.931 -30.203 1.00 22.17 93 ASP B C 1
ATOM 3537 O O . ASP B 1 93 ? -21.021 4.006 -30.569 1.00 20.64 93 ASP B O 1
ATOM 3542 N N . ALA B 1 94 ? -20.918 2.160 -29.303 1.00 17.12 94 ALA B N 1
ATOM 3543 C CA . ALA B 1 94 ? -19.626 2.559 -28.747 1.00 17.94 94 ALA B CA 1
ATOM 3544 C C . ALA B 1 94 ? -18.558 2.572 -29.830 1.00 17.47 94 ALA B C 1
ATOM 3545 O O . ALA B 1 94 ? -18.570 1.746 -30.748 1.00 18.61 94 ALA B O 1
ATOM 3547 N N . HIS B 1 95 ? -17.572 3.464 -29.669 1.00 14.88 95 HIS B N 1
ATOM 3548 C CA . HIS B 1 95 ? -16.381 3.357 -30.502 1.00 13.52 95 HIS B CA 1
ATOM 3549 C C . HIS B 1 95 ? -15.702 2.008 -30.210 1.00 14.85 95 HIS B C 1
ATOM 3550 O O . HIS B 1 95 ? -15.385 1.718 -29.052 1.00 14.75 95 HIS B O 1
ATOM 3557 N N . PRO B 1 96 ? -15.463 1.175 -31.207 1.00 14.29 96 PRO B N 1
ATOM 3558 C CA . PRO B 1 96 ? -14.818 -0.125 -30.951 1.00 13.88 96 PRO B CA 1
ATOM 3559 C C . PRO B 1 96 ? -13.464 -0.004 -30.264 1.00 15.28 96 PRO B C 1
ATOM 3560 O O . PRO B 1 96 ? -13.080 -0.902 -29.520 1.00 14.59 96 PRO B O 1
ATOM 3564 N N . MET B 1 97 ? -12.739 1.103 -30.438 1.00 15.71 97 MET B N 1
ATOM 3565 C CA . MET B 1 97 ? -11.466 1.240 -29.714 1.00 14.24 97 MET B CA 1
ATOM 3566 C C . MET B 1 97 ? -11.700 1.409 -28.208 1.00 14.31 97 MET B C 1
ATOM 3567 O O . MET B 1 97 ? -10.853 0.994 -27.407 1.00 14.93 97 MET B O 1
ATOM 3572 N N . ASP B 1 98 ? -12.858 1.995 -27.815 1.00 14.47 98 ASP B N 1
ATOM 3573 C CA . ASP B 1 98 ? -13.189 2.110 -26.383 1.00 14.71 98 ASP B CA 1
ATOM 3574 C C . ASP B 1 98 ? -13.551 0.733 -25.814 1.00 15.85 98 ASP B C 1
ATOM 3575 O O . ASP B 1 98 ? -13.375 0.467 -24.612 1.00 16.54 98 ASP B O 1
ATOM 3580 N N . VAL B 1 99 ? -14.085 -0.154 -26.665 1.00 17.61 99 VAL B N 1
ATOM 3581 C CA . VAL B 1 99 ? -14.356 -1.534 -26.261 1.00 17.27 99 VAL B CA 1
ATOM 3582 C C . VAL B 1 99 ? -13.040 -2.249 -25.947 1.00 15.70 99 VAL B C 1
ATOM 3583 O O . VAL B 1 99 ? -12.920 -2.924 -24.914 1.00 17.70 99 VAL B O 1
ATOM 3587 N N . MET B 1 100 ? -12.048 -2.134 -26.850 1.00 14.60 100 MET B N 1
ATOM 3588 C CA . MET B 1 100 ? -10.715 -2.685 -26.610 1.00 15.19 100 MET B CA 1
ATOM 3589 C C . MET B 1 100 ? -10.098 -2.102 -25.344 1.00 16.85 100 MET B C 1
ATOM 3590 O O . MET B 1 100 ? -9.551 -2.841 -24.515 1.00 17.72 100 MET B O 1
ATOM 3595 N N . ARG B 1 101 ? -10.151 -0.776 -25.204 1.00 13.56 101 ARG B N 1
ATOM 3596 C CA . ARG B 1 101 ? -9.610 -0.122 -24.011 1.00 14.77 101 ARG B CA 1
ATOM 3597 C C . ARG B 1 101 ? -10.257 -0.650 -22.740 1.00 16.58 101 ARG B C 1
ATOM 3598 O O . ARG B 1 101 ? -9.566 -0.960 -21.776 1.00 17.38 101 ARG B O 1
ATOM 3606 N N . THR B 1 102 ? -11.584 -0.771 -22.728 1.00 14.65 102 THR B N 1
ATOM 3607 C CA . THR B 1 102 ? -12.324 -1.251 -21.559 1.00 12.27 102 THR B CA 1
ATOM 3608 C C . THR B 1 102 ? -12.042 -2.730 -21.301 1.00 16.16 102 THR B C 1
ATOM 3609 O O . THR B 1 102 ? -11.912 -3.134 -20.143 1.00 18.85 102 THR B O 1
ATOM 3613 N N . GLY B 1 103 ? -11.939 -3.550 -22.358 1.00 15.93 103 GLY B N 1
ATOM 3614 C CA . GLY B 1 103 ? -11.631 -4.960 -22.144 1.00 18.18 103 GLY B CA 1
ATOM 3615 C C . GLY B 1 103 ? -10.285 -5.156 -21.470 1.00 18.54 103 GLY B C 1
ATOM 3616 O O . GLY B 1 103 ? -10.150 -5.952 -20.524 1.00 17.55 103 GLY B O 1
ATOM 3617 N N . ALA B 1 104 ? -9.268 -4.436 -21.952 1.00 17.83 104 ALA B N 1
ATOM 3618 C CA . ALA B 1 104 ? -7.962 -4.492 -21.325 1.00 15.47 104 ALA B CA 1
ATOM 3619 C C . ALA B 1 104 ? -8.036 -4.015 -19.886 1.00 18.49 104 ALA B C 1
ATOM 3620 O O . ALA B 1 104 ? -7.433 -4.616 -18.991 1.00 19.94 104 ALA B O 1
ATOM 3622 N N . SER B 1 105 ? -8.784 -2.937 -19.640 1.00 16.10 105 SER B N 1
ATOM 3623 C CA . SER B 1 105 ? -8.829 -2.390 -18.279 1.00 18.71 105 SER B CA 1
ATOM 3624 C C . SER B 1 105 ? -9.455 -3.405 -17.316 1.00 19.29 105 SER B C 1
ATOM 3625 O O . SER B 1 105 ? -8.990 -3.574 -16.191 1.00 18.26 105 SER B O 1
ATOM 3628 N N . VAL B 1 106 ? -10.561 -4.019 -17.731 1.00 17.39 106 VAL B N 1
ATOM 3629 C CA . VAL B 1 106 ? -11.295 -4.955 -16.880 1.00 19.14 106 VAL B CA 1
ATOM 3630 C C . VAL B 1 106 ? -10.495 -6.234 -16.683 1.00 18.80 106 VAL B C 1
ATOM 3631 O O . VAL B 1 106 ? -10.439 -6.778 -15.573 1.00 19.76 106 VAL B O 1
ATOM 3635 N N . LEU B 1 107 ? -9.834 -6.720 -17.741 1.00 21.16 107 LEU B N 1
ATOM 3636 C CA . LEU B 1 107 ? -9.038 -7.939 -17.613 1.00 19.81 107 LEU B CA 1
ATOM 3637 C C . LEU B 1 107 ? -7.912 -7.763 -16.606 1.00 20.55 107 LEU B C 1
ATOM 3638 O O . LEU B 1 107 ? -7.561 -8.715 -15.892 1.00 20.16 107 LEU B O 1
ATOM 3643 N N . GLY B 1 108 ? -7.335 -6.561 -16.528 1.00 17.19 108 GLY B N 1
ATOM 3644 C CA . GLY B 1 108 ? -6.334 -6.260 -15.513 1.00 20.60 108 GLY B CA 1
ATOM 3645 C C . GLY B 1 108 ? -6.819 -6.371 -14.078 1.00 23.89 108 GLY B C 1
ATOM 3646 O O . GLY B 1 108 ? -6.003 -6.605 -13.177 1.00 26.71 108 GLY B O 1
ATOM 3647 N N . THR B 1 109 ? -8.124 -6.185 -13.835 1.00 20.90 109 THR B N 1
ATOM 3648 C CA . THR B 1 109 ? -8.638 -6.414 -12.484 1.00 17.31 109 THR B CA 1
ATOM 3649 C C . THR B 1 109 ? -8.917 -7.883 -12.226 1.00 20.54 109 THR B C 1
ATOM 3650 O O . THR B 1 109 ? -8.902 -8.316 -11.062 1.00 23.97 109 THR B O 1
ATOM 3654 N N . LEU B 1 110 ? -9.130 -8.661 -13.271 1.00 19.76 110 LEU B N 1
ATOM 3655 C CA . LEU B 1 110 ? -9.504 -10.061 -13.074 1.00 21.98 110 LEU B CA 1
ATOM 3656 C C . LEU B 1 110 ? -8.303 -10.978 -13.055 1.00 22.91 110 LEU B C 1
ATOM 3657 O O . LEU B 1 110 ? -8.317 -11.999 -12.354 1.00 23.51 110 LEU B O 1
ATOM 3662 N N . GLU B 1 111 ? -7.287 -10.656 -13.863 1.00 20.43 111 GLU B N 1
ATOM 3663 C CA . GLU B 1 111 ? -6.062 -11.448 -13.992 1.00 19.61 111 GLU B CA 1
ATOM 3664 C C . GLU B 1 111 ? -4.854 -10.537 -13.778 1.00 22.76 111 GLU B C 1
ATOM 3665 O O . GLU B 1 111 ? -4.056 -10.301 -14.692 1.00 22.30 111 GLU B O 1
ATOM 3671 N N . PRO B 1 112 ? -4.682 -10.006 -12.564 1.00 22.49 112 PRO B N 1
ATOM 3672 C CA . PRO B 1 112 ? -3.692 -8.937 -12.372 1.00 24.93 112 PRO B CA 1
ATOM 3673 C C . PRO B 1 112 ? -2.266 -9.403 -12.626 1.00 22.99 112 PRO B C 1
ATOM 3674 O O . PRO B 1 112 ? -1.925 -10.578 -12.461 1.00 23.13 112 PRO B O 1
ATOM 3678 N N . GLU B 1 113 ? -1.447 -8.450 -13.076 1.00 20.45 113 GLU B N 1
ATOM 3679 C CA . GLU B 1 113 ? 0.008 -8.606 -13.143 1.00 19.38 113 GLU B CA 1
ATOM 3680 C C . GLU B 1 113 ? 0.545 -8.261 -11.761 1.00 25.33 113 GLU B C 1
ATOM 3681 O O . GLU B 1 113 ? 0.643 -7.083 -11.380 1.00 27.03 113 GLU B O 1
ATOM 3687 N N . LEU B 1 114 ? 0.762 -9.302 -10.965 1.00 29.52 114 LEU B N 1
ATOM 3688 C CA . LEU B 1 114 ? 1.173 -9.081 -9.591 1.00 35.61 114 LEU B CA 1
ATOM 3689 C C . LEU B 1 114 ? 2.677 -8.900 -9.463 1.00 31.36 114 LEU B C 1
ATOM 3690 O O . LEU B 1 114 ? 3.131 -8.320 -8.477 1.00 33.44 114 LEU B O 1
ATOM 3695 N N . SER B 1 115 ? 3.446 -9.313 -10.465 1.00 24.88 115 SER B N 1
ATOM 3696 C CA . SER B 1 115 ? 4.888 -9.155 -10.463 1.00 26.30 115 SER B CA 1
ATOM 3697 C C . SER B 1 115 ? 5.328 -8.963 -11.909 1.00 24.89 115 SER B C 1
ATOM 3698 O O . SER B 1 115 ? 4.681 -9.469 -12.831 1.00 24.00 115 SER B O 1
ATOM 3701 N N . PHE B 1 116 ? 6.430 -8.246 -12.127 1.00 22.64 116 PHE B N 1
ATOM 3702 C CA . PHE B 1 116 ? 6.891 -8.176 -13.518 1.00 19.57 116 PHE B CA 1
ATOM 3703 C C . PHE B 1 116 ? 7.372 -9.534 -14.014 1.00 22.36 116 PHE B C 1
ATOM 3704 O O . PHE B 1 116 ? 7.607 -9.697 -15.224 1.00 22.30 116 PHE B O 1
ATOM 3712 N N . ASP B 1 117 ? 7.539 -10.501 -13.105 1.00 21.39 117 ASP B N 1
ATOM 3713 C CA . ASP B 1 117 ? 7.839 -11.871 -13.516 1.00 23.73 117 ASP B CA 1
ATOM 3714 C C . ASP B 1 117 ? 6.782 -12.412 -14.464 1.00 24.91 117 ASP B C 1
ATOM 3715 O O . ASP B 1 117 ? 7.068 -13.323 -15.250 1.00 27.77 117 ASP B O 1
ATOM 3720 N N . GLN B 1 118 ? 5.539 -11.931 -14.342 1.00 25.95 118 GLN B N 1
ATOM 3721 C CA . GLN B 1 118 ? 4.428 -12.393 -15.157 1.00 23.37 118 GLN B CA 1
ATOM 3722 C C . GLN B 1 118 ? 4.282 -11.642 -16.457 1.00 19.44 118 GLN B C 1
ATOM 3723 O O . GLN B 1 118 ? 3.273 -11.876 -17.141 1.00 21.13 118 GLN B O 1
ATOM 3729 N N . GLN B 1 119 ? 5.198 -10.711 -16.782 1.00 17.78 119 GLN B N 1
ATOM 3730 C CA . GLN B 1 119 ? 4.881 -9.721 -17.820 1.00 16.10 119 GLN B CA 1
ATOM 3731 C C . GLN B 1 119 ? 4.699 -10.383 -19.184 1.00 20.08 119 GLN B C 1
ATOM 3732 O O . GLN B 1 119 ? 3.795 -9.994 -19.941 1.00 18.11 119 GLN B O 1
ATOM 3738 N N . ARG B 1 120 ? 5.523 -11.391 -19.522 1.00 20.17 120 ARG B N 1
ATOM 3739 C CA . ARG B 1 120 ? 5.319 -12.060 -20.823 1.00 18.28 120 ARG B CA 1
ATOM 3740 C C . ARG B 1 120 ? 4.065 -12.937 -20.839 1.00 18.85 120 ARG B C 1
ATOM 3741 O O . ARG B 1 120 ? 3.408 -13.041 -21.893 1.00 19.49 120 ARG B O 1
ATOM 3749 N N . ASP B 1 121 ? 3.672 -13.530 -19.695 1.00 19.44 121 ASP B N 1
ATOM 3750 C CA . ASP B 1 121 ? 2.389 -14.235 -19.643 1.00 19.58 121 ASP B CA 1
ATOM 3751 C C . ASP B 1 121 ? 1.216 -13.278 -19.873 1.00 19.39 121 ASP B C 1
ATOM 3752 O O . ASP B 1 121 ? 0.228 -13.640 -20.521 1.00 18.99 121 ASP B O 1
ATOM 3757 N N . VAL B 1 122 ? 1.301 -12.044 -19.344 1.00 17.81 122 VAL B N 1
ATOM 3758 C CA . VAL B 1 122 ? 0.213 -11.096 -19.532 1.00 19.29 122 VAL B CA 1
ATOM 3759 C C . VAL B 1 122 ? 0.188 -10.628 -20.973 1.00 16.41 122 VAL B C 1
ATOM 3760 O O . VAL B 1 122 ? -0.876 -10.562 -21.590 1.00 16.09 122 VAL B O 1
ATOM 3764 N N . ALA B 1 123 ? 1.357 -10.392 -21.570 1.00 15.94 123 ALA B N 1
ATOM 3765 C CA . ALA B 1 123 ? 1.340 -9.978 -22.980 1.00 15.58 123 ALA B CA 1
ATOM 3766 C C . ALA B 1 123 ? 0.742 -11.072 -23.860 1.00 15.52 123 ALA B C 1
ATOM 3767 O O . ALA B 1 123 ? -0.065 -10.781 -24.763 1.00 17.04 123 ALA B O 1
ATOM 3769 N N . ASP B 1 124 ? 1.086 -12.348 -23.570 1.00 15.82 124 ASP B N 1
ATOM 3770 C CA . ASP B 1 124 ? 0.559 -13.455 -24.367 1.00 13.60 124 ASP B CA 1
ATOM 3771 C C . ASP B 1 124 ? -0.940 -13.565 -24.184 1.00 14.95 124 ASP B C 1
ATOM 3772 O O . ASP B 1 124 ? -1.681 -13.794 -25.148 1.00 16.88 124 ASP B O 1
ATOM 3777 N N . ARG B 1 125 ? -1.419 -13.359 -22.946 1.00 15.43 125 ARG B N 1
ATOM 3778 C CA . ARG B 1 125 ? -2.861 -13.373 -22.708 1.00 16.95 125 ARG B CA 1
ATOM 3779 C C . ARG B 1 125 ? -3.579 -12.295 -23.522 1.00 15.05 125 ARG B C 1
ATOM 3780 O O . ARG B 1 125 ? -4.659 -12.552 -24.076 1.00 17.24 125 ARG B O 1
ATOM 3788 N N . LEU B 1 126 ? -3.031 -11.066 -23.556 1.00 15.95 126 LEU B N 1
ATOM 3789 C CA . LEU B 1 126 ? -3.672 -10.030 -24.361 1.00 17.06 126 LEU B CA 1
ATOM 3790 C C . LEU B 1 126 ? -3.696 -10.384 -25.855 1.00 16.47 126 LEU B C 1
ATOM 3791 O O . LEU B 1 126 ? -4.733 -10.187 -26.549 1.00 17.19 126 LEU B O 1
ATOM 3796 N N . LEU B 1 127 ? -2.571 -10.909 -26.376 1.00 15.39 127 LEU B N 1
ATOM 3797 C CA . LEU B 1 127 ? -2.541 -11.296 -27.793 1.00 15.02 127 LEU B CA 1
ATOM 3798 C C . LEU B 1 127 ? -3.575 -12.375 -28.089 1.00 17.17 127 LEU B C 1
ATOM 3799 O O . LEU B 1 127 ? -4.185 -12.367 -29.167 1.00 19.53 127 LEU B O 1
ATOM 3804 N N . ALA B 1 128 ? -3.786 -13.313 -27.167 1.00 16.91 128 ALA B N 1
ATOM 3805 C CA . ALA B 1 128 ? -4.745 -14.392 -27.364 1.00 17.73 128 ALA B CA 1
ATOM 3806 C C . ALA B 1 128 ? -6.187 -13.940 -27.184 1.00 16.78 128 ALA B C 1
ATOM 3807 O O . ALA B 1 128 ? -7.079 -14.437 -27.882 1.00 17.13 128 ALA B O 1
ATOM 3809 N N . ALA B 1 129 ? -6.442 -13.016 -26.230 1.00 15.73 129 ALA B N 1
ATOM 3810 C CA . ALA B 1 129 ? -7.817 -12.656 -25.877 1.00 14.65 129 ALA B CA 1
ATOM 3811 C C . ALA B 1 129 ? -8.376 -11.459 -26.644 1.00 16.19 129 ALA B C 1
ATOM 3812 O O . ALA B 1 129 ? -9.610 -11.360 -26.765 1.00 17.06 129 ALA B O 1
ATOM 3814 N N . PHE B 1 130 ? -7.525 -10.580 -27.188 1.00 15.27 130 PHE B N 1
ATOM 3815 C CA . PHE B 1 130 ? -8.056 -9.376 -27.833 1.00 15.29 130 PHE B CA 1
ATOM 3816 C C . PHE B 1 130 ? -8.983 -9.696 -29.006 1.00 14.94 130 PHE B C 1
ATOM 3817 O O . PHE B 1 130 ? -10.008 -8.994 -29.147 1.00 16.33 130 PHE B O 1
ATOM 3825 N N . PRO B 1 131 ? -8.729 -10.731 -29.846 1.00 15.83 131 PRO B N 1
ATOM 3826 C CA . PRO B 1 131 ? -9.694 -11.005 -30.914 1.00 14.80 131 PRO B CA 1
ATOM 3827 C C . PRO B 1 131 ? -11.081 -11.356 -30.376 1.00 16.55 131 PRO B C 1
ATOM 3828 O O . PRO B 1 131 ? -12.098 -10.980 -30.968 1.00 17.20 131 PRO B O 1
ATOM 3832 N N . ALA B 1 132 ? -11.158 -12.071 -29.256 1.00 17.04 132 ALA B N 1
ATOM 3833 C CA . ALA B 1 132 ? -12.463 -12.342 -28.642 1.00 15.41 132 ALA B CA 1
ATOM 3834 C C . ALA B 1 132 ? -13.060 -11.115 -27.960 1.00 15.53 132 ALA B C 1
ATOM 3835 O O . ALA B 1 132 ? -14.297 -10.987 -27.927 1.00 16.05 132 ALA B O 1
ATOM 3837 N N . ILE B 1 133 ? -12.253 -10.297 -27.273 1.00 17.38 133 ILE B N 1
ATOM 3838 C CA . ILE B 1 133 ? -12.831 -9.079 -26.690 1.00 15.18 133 ILE B CA 1
ATOM 3839 C C . ILE B 1 133 ? -13.598 -8.305 -27.767 1.00 16.91 133 ILE B C 1
ATOM 3840 O O . ILE B 1 133 ? -14.760 -7.898 -27.574 1.00 18.47 133 ILE B O 1
ATOM 3845 N N . MET B 1 134 ? -12.953 -8.124 -28.931 1.00 17.45 134 MET B N 1
ATOM 3846 C CA . MET B 1 134 ? -13.520 -7.343 -30.028 1.00 16.31 134 MET B CA 1
ATOM 3847 C C . MET B 1 134 ? -14.790 -7.994 -30.581 1.00 14.56 134 MET B C 1
ATOM 3848 O O . MET B 1 134 ? -15.836 -7.349 -30.734 1.00 16.05 134 MET B O 1
ATOM 3853 N N . THR B 1 135 ? -14.689 -9.282 -30.958 1.00 15.06 135 THR B N 1
ATOM 3854 C CA . THR B 1 135 ? -15.785 -9.958 -31.646 1.00 15.97 135 THR B CA 1
ATOM 3855 C C . THR B 1 135 ? -16.914 -10.367 -30.711 1.00 14.57 135 THR B C 1
ATOM 3856 O O . THR B 1 135 ? -18.083 -10.421 -31.150 1.00 15.61 135 THR B O 1
ATOM 3860 N N . TYR B 1 136 ? -16.612 -10.676 -29.428 1.00 15.48 136 TYR B N 1
ATOM 3861 C CA . TYR B 1 136 ? -17.715 -11.018 -28.534 1.00 12.65 136 TYR B CA 1
ATOM 3862 C C . TYR B 1 136 ? -18.622 -9.821 -28.361 1.00 15.54 136 TYR B C 1
ATOM 3863 O O . TYR B 1 136 ? -19.854 -9.953 -28.407 1.00 16.26 136 TYR B O 1
ATOM 3872 N N . TRP B 1 137 ? -18.027 -8.637 -28.156 1.00 16.51 137 TRP B N 1
ATOM 3873 C CA . TRP B 1 137 ? -18.835 -7.425 -28.054 1.00 13.43 137 TRP B CA 1
ATOM 3874 C C . TRP B 1 137 ? -19.559 -7.142 -29.365 1.00 15.53 137 TRP B C 1
ATOM 3875 O O . TRP B 1 137 ? -20.762 -6.820 -29.378 1.00 15.51 137 TRP B O 1
ATOM 3886 N N . TYR B 1 138 ? -18.834 -7.247 -30.489 1.00 12.97 138 TYR B N 1
ATOM 3887 C CA . TYR B 1 138 ? -19.430 -6.823 -31.743 1.00 15.44 138 TYR B CA 1
ATOM 3888 C C . TYR B 1 138 ? -20.617 -7.716 -32.102 1.00 16.18 138 TYR B C 1
ATOM 3889 O O . TYR B 1 138 ? -21.692 -7.222 -32.464 1.00 16.49 138 TYR B O 1
ATOM 3898 N N . ARG B 1 139 ? -20.434 -9.043 -32.027 1.00 15.47 139 ARG B N 1
ATOM 3899 C CA . ARG B 1 139 ? -21.536 -9.907 -32.458 1.00 15.57 139 ARG B CA 1
ATOM 3900 C C . ARG B 1 139 ? -22.662 -9.924 -31.417 1.00 16.48 139 ARG B C 1
ATOM 3901 O O . ARG B 1 139 ? -23.837 -10.122 -31.769 1.00 19.24 139 ARG B O 1
ATOM 3909 N N . PHE B 1 140 ? -22.358 -9.696 -30.135 1.00 16.26 140 PHE B N 1
ATOM 3910 C CA . PHE B 1 140 ? -23.442 -9.572 -29.163 1.00 15.14 140 PHE B CA 1
ATOM 3911 C C . PHE B 1 140 ? -24.335 -8.369 -29.477 1.00 18.06 140 PHE B C 1
ATOM 3912 O O . PHE B 1 140 ? -25.572 -8.480 -29.486 1.00 18.73 140 PHE B O 1
ATOM 3920 N N . THR B 1 141 ? -23.727 -7.199 -29.684 1.00 17.44 141 THR B N 1
ATOM 3921 C CA . THR B 1 141 ? -24.515 -5.984 -29.869 1.00 17.39 141 THR B CA 1
ATOM 3922 C C . THR B 1 141 ? -25.096 -5.857 -31.284 1.00 18.33 141 THR B C 1
ATOM 3923 O O . THR B 1 141 ? -26.167 -5.250 -31.450 1.00 21.18 141 THR B O 1
ATOM 3927 N N . HIS B 1 142 ? -24.398 -6.361 -32.310 1.00 15.49 142 HIS B N 1
ATOM 3928 C CA . HIS B 1 142 ? -24.827 -6.199 -33.698 1.00 13.06 142 HIS B CA 1
ATOM 3929 C C . HIS B 1 142 ? -25.633 -7.383 -34.229 1.00 17.75 142 HIS B C 1
ATOM 3930 O O . HIS B 1 142 ? -26.442 -7.201 -35.155 1.00 19.04 142 HIS B O 1
ATOM 3937 N N . GLU B 1 143 ? -25.423 -8.591 -33.660 1.00 20.58 143 GLU B N 1
ATOM 3938 C CA . GLU B 1 143 ? -26.153 -9.778 -34.098 1.00 20.14 143 GLU B CA 1
ATOM 3939 C C . GLU B 1 143 ? -27.002 -10.406 -33.007 1.00 20.33 143 GLU B C 1
ATOM 3940 O O . GLU B 1 143 ? -27.770 -11.334 -33.321 1.00 26.07 143 GLU B O 1
ATOM 3946 N N . GLY B 1 144 ? -26.933 -9.912 -31.770 1.00 19.58 144 GLY B N 1
ATOM 3947 C CA . GLY B 1 144 ? -27.677 -10.460 -30.652 1.00 17.95 144 GLY B CA 1
ATOM 3948 C C . GLY B 1 144 ? -27.274 -11.883 -30.304 1.00 23.62 144 GLY B C 1
ATOM 3949 O O . GLY B 1 144 ? -28.097 -12.635 -29.773 1.00 32.03 144 GLY B O 1
ATOM 3950 N N . GLN B 1 145 ? -26.006 -12.239 -30.502 1.00 21.49 145 GLN B N 1
ATOM 3951 C CA . GLN B 1 145 ? -25.481 -13.592 -30.310 1.00 27.74 145 GLN B CA 1
ATOM 3952 C C . GLN B 1 145 ? -24.342 -13.562 -29.297 1.00 23.95 145 GLN B C 1
ATOM 3953 O O . GLN B 1 145 ? -23.458 -12.707 -29.388 1.00 21.43 145 GLN B O 1
ATOM 3959 N N . ARG B 1 146 ? -24.335 -14.490 -28.342 1.00 22.47 146 ARG B N 1
ATOM 3960 C CA . ARG B 1 146 ? -23.161 -14.718 -27.505 1.00 23.87 146 ARG B CA 1
ATOM 3961 C C . ARG B 1 146 ? -22.326 -15.786 -28.190 1.00 24.69 146 ARG B C 1
ATOM 3962 O O . ARG B 1 146 ? -22.845 -16.866 -28.475 1.00 27.57 146 ARG B O 1
ATOM 3970 N N . ILE B 1 147 ? -21.070 -15.487 -28.498 1.00 18.52 147 ILE B N 1
ATOM 3971 C CA . ILE B 1 147 ? -20.302 -16.410 -29.328 1.00 20.82 147 ILE B CA 1
ATOM 3972 C C . ILE B 1 147 ? -19.326 -17.235 -28.491 1.00 17.93 147 ILE B C 1
ATOM 3973 O O . ILE B 1 147 ? -18.946 -16.889 -27.358 1.00 19.97 147 ILE B O 1
ATOM 3978 N N . ASP B 1 148 ? -18.975 -18.404 -29.039 1.00 19.77 148 ASP B N 1
ATOM 3979 C CA . ASP B 1 148 ? -17.824 -19.158 -28.576 1.00 20.46 148 ASP B CA 1
ATOM 3980 C C . ASP B 1 148 ? -16.573 -18.334 -28.829 1.00 20.85 148 ASP B C 1
ATOM 3981 O O . ASP B 1 148 ? -16.373 -17.831 -29.937 1.00 21.64 148 ASP B O 1
ATOM 3986 N N . CYS B 1 149 ? -15.765 -18.156 -27.796 1.00 21.38 149 CYS B N 1
ATOM 3987 C CA . CYS B 1 149 ? -14.509 -17.427 -27.900 1.00 18.50 149 CYS B CA 1
ATOM 3988 C C . CYS B 1 149 ? -13.350 -18.337 -28.280 1.00 20.25 149 CYS B C 1
ATOM 3989 O O . CYS B 1 149 ? -12.245 -17.836 -28.558 1.00 20.76 149 CYS B O 1
ATOM 3992 N N . ASN B 1 150 ? -13.597 -19.652 -28.353 1.00 21.94 150 ASN B N 1
ATOM 3993 C CA . ASN B 1 150 ? -12.633 -20.588 -28.900 1.00 21.35 150 ASN B CA 1
ATOM 3994 C C . ASN B 1 150 ? -12.946 -20.894 -30.368 1.00 22.75 150 ASN B C 1
ATOM 3995 O O . ASN B 1 150 ? -14.081 -20.750 -30.840 1.00 23.30 150 ASN B O 1
ATOM 4000 N N . SER B 1 151 ? -11.928 -21.373 -31.078 1.00 17.32 151 SER B N 1
ATOM 4001 C CA . SER B 1 151 ? -12.127 -21.818 -32.450 1.00 18.17 151 SER B CA 1
ATOM 4002 C C . SER B 1 151 ? -11.115 -22.913 -32.774 1.00 21.83 151 SER B C 1
ATOM 4003 O O . SER B 1 151 ? -10.158 -23.152 -32.025 1.00 25.80 151 SER B O 1
ATOM 4006 N N . ASP B 1 152 ? -11.321 -23.552 -33.923 1.00 24.35 152 ASP B N 1
ATOM 4007 C CA . ASP B 1 152 ? -10.415 -24.604 -34.359 1.00 23.82 152 ASP B CA 1
ATOM 4008 C C . ASP B 1 152 ? -9.208 -24.068 -35.119 1.00 21.71 152 ASP B C 1
ATOM 4009 O O . ASP B 1 152 ? -8.362 -24.857 -35.549 1.00 24.24 152 ASP B O 1
ATOM 4014 N N . GLU B 1 153 ? -9.089 -22.733 -35.285 1.00 19.58 153 GLU B N 1
ATOM 4015 C CA . GLU B 1 153 ? -7.987 -22.185 -36.057 1.00 19.72 153 GLU B CA 1
ATOM 4016 C C . GLU B 1 153 ? -6.728 -22.126 -35.198 1.00 20.70 153 GLU B C 1
ATOM 4017 O O . GLU B 1 153 ? -6.765 -21.580 -34.091 1.00 21.96 153 GLU B O 1
ATOM 4023 N N . PRO B 1 154 ? -5.602 -22.634 -35.687 1.00 17.42 154 PRO B N 1
ATOM 4024 C CA . PRO B 1 154 ? -4.375 -22.577 -34.881 1.00 16.76 154 PRO B CA 1
ATOM 4025 C C . PRO B 1 154 ? -3.739 -21.195 -34.718 1.00 17.83 154 PRO B C 1
ATOM 4026 O O . PRO B 1 154 ? -3.093 -20.989 -33.683 1.00 18.32 154 PRO B O 1
ATOM 4030 N N . THR B 1 155 ? -3.858 -20.271 -35.678 1.00 18.70 155 THR B N 1
ATOM 4031 C CA . THR B 1 155 ? -3.222 -18.951 -35.595 1.00 19.20 155 THR B CA 1
ATOM 4032 C C . THR B 1 155 ? -4.213 -17.868 -35.166 1.00 15.82 155 THR B C 1
ATOM 4033 O O . THR B 1 155 ? -5.435 -17.995 -35.355 1.00 17.59 155 THR B O 1
ATOM 4037 N N . ILE B 1 156 ? -3.652 -16.813 -34.535 1.00 16.62 156 ILE B N 1
ATOM 4038 C CA . ILE B 1 156 ? -4.419 -15.616 -34.162 1.00 17.58 156 ILE B CA 1
ATOM 4039 C C . ILE B 1 156 ? -5.188 -15.077 -35.359 1.00 18.49 156 ILE B C 1
ATOM 4040 O O . ILE B 1 156 ? -6.380 -14.767 -35.253 1.00 20.58 156 ILE B O 1
ATOM 4045 N N . GLY B 1 157 ? -4.500 -14.922 -36.507 1.00 18.76 157 GLY B N 1
ATOM 4046 C CA . GLY B 1 157 ? -5.144 -14.366 -37.686 1.00 19.83 157 GLY B CA 1
ATOM 4047 C C . GLY B 1 157 ? -6.352 -15.167 -38.145 1.00 18.30 157 GLY B C 1
ATOM 4048 O O . GLY B 1 157 ? -7.409 -14.604 -38.447 1.00 17.00 157 GLY B O 1
ATOM 4049 N N . GLY B 1 158 ? -6.232 -16.506 -38.194 1.00 17.20 158 GLY B N 1
ATOM 4050 C CA . GLY B 1 158 ? -7.409 -17.303 -38.560 1.00 17.46 158 GLY B CA 1
ATOM 4051 C C . GLY B 1 158 ? -8.473 -17.326 -37.472 1.00 16.65 158 GLY B C 1
ATOM 4052 O O . GLY B 1 158 ? -9.674 -17.331 -37.757 1.00 17.59 158 GLY B O 1
ATOM 4053 N N . HIS B 1 159 ? -8.040 -17.420 -36.193 1.00 14.91 159 HIS B N 1
ATOM 4054 C CA . HIS B 1 159 ? -8.976 -17.386 -35.084 1.00 15.28 159 HIS B CA 1
ATOM 4055 C C . HIS B 1 159 ? -9.834 -16.104 -35.128 1.00 16.26 159 HIS B C 1
ATOM 4056 O O . HIS B 1 159 ? -11.069 -16.162 -34.957 1.00 17.29 159 HIS B O 1
ATOM 4063 N N . PHE B 1 160 ? -9.225 -14.936 -35.422 1.00 14.97 160 PHE B N 1
ATOM 4064 C CA . PHE B 1 160 ? -10.027 -13.714 -35.526 1.00 17.15 160 PHE B CA 1
ATOM 4065 C C . PHE B 1 160 ? -11.131 -13.847 -36.580 1.00 16.68 160 PHE B C 1
ATOM 4066 O O . PHE B 1 160 ? -12.283 -13.462 -36.353 1.00 17.72 160 PHE B O 1
ATOM 4074 N N . LEU B 1 161 ? -10.803 -14.428 -37.745 1.00 15.71 161 LEU B N 1
ATOM 4075 C CA . LEU B 1 161 ? -11.818 -14.547 -38.782 1.00 15.95 161 LEU B CA 1
ATOM 4076 C C . LEU B 1 161 ? -12.865 -15.579 -38.409 1.00 15.12 161 LEU B C 1
ATOM 4077 O O . LEU B 1 161 ? -14.050 -15.412 -38.759 1.00 18.26 161 LEU B O 1
ATOM 4082 N N . ALA B 1 162 ? -12.465 -16.641 -37.698 1.00 15.52 162 ALA B N 1
ATOM 4083 C CA . ALA B 1 162 ? -13.472 -17.615 -37.290 1.00 15.88 162 ALA B CA 1
ATOM 4084 C C . ALA B 1 162 ? -14.449 -17.015 -36.276 1.00 20.09 162 ALA B C 1
ATOM 4085 O O . ALA B 1 162 ? -15.661 -17.284 -36.337 1.00 19.48 162 ALA B O 1
ATOM 4087 N N . LEU B 1 163 ? -13.948 -16.181 -35.347 1.00 18.12 163 LEU B N 1
ATOM 4088 C CA . LEU B 1 163 ? -14.851 -15.525 -34.395 1.00 16.68 163 LEU B CA 1
ATOM 4089 C C . LEU B 1 163 ? -15.740 -14.493 -35.096 1.00 18.98 163 LEU B C 1
ATOM 4090 O O . LEU B 1 163 ? -16.915 -14.311 -34.737 1.00 21.01 163 LEU B O 1
ATOM 4095 N N . LEU B 1 164 ? -15.186 -13.754 -36.048 1.00 16.23 164 LEU B N 1
ATOM 4096 C CA . LEU B 1 164 ? -15.958 -12.680 -36.674 1.00 17.28 164 LEU B CA 1
ATOM 4097 C C . LEU B 1 164 ? -17.092 -13.255 -37.518 1.00 16.30 164 LEU B C 1
ATOM 4098 O O . LEU B 1 164 ? -18.237 -12.796 -37.429 1.00 17.87 164 LEU B O 1
ATOM 4103 N N . HIS B 1 165 ? -16.811 -14.308 -38.279 1.00 18.58 165 HIS B N 1
ATOM 4104 C CA . HIS B 1 165 ? -17.779 -14.781 -39.252 1.00 21.33 165 HIS B CA 1
ATOM 4105 C C . HIS B 1 165 ? -18.490 -16.054 -38.832 1.00 22.65 165 HIS B C 1
ATOM 4106 O O . HIS B 1 165 ? -19.540 -16.368 -39.409 1.00 23.76 165 HIS B O 1
ATOM 4113 N N . GLY B 1 166 ? -18.014 -16.720 -37.777 1.00 22.45 166 GLY B N 1
ATOM 4114 C CA . GLY B 1 166 ? -18.687 -17.925 -37.332 1.00 20.86 166 GLY B CA 1
ATOM 4115 C C . GLY B 1 166 ? -18.550 -19.085 -38.278 1.00 25.90 166 GLY B C 1
ATOM 4116 O O . GLY B 1 166 ? -19.392 -19.964 -38.270 1.00 27.67 166 GLY B O 1
ATOM 4117 N N . LYS B 1 167 ? -17.490 -19.127 -39.078 1.00 24.26 167 LYS B N 1
ATOM 4118 C CA . LYS B 1 167 ? -17.278 -20.228 -40.010 1.00 25.60 167 LYS B CA 1
ATOM 4119 C C . LYS B 1 167 ? -15.781 -20.349 -40.256 1.00 24.96 167 LYS B C 1
ATOM 4120 O O . LYS B 1 167 ? -15.004 -19.439 -39.938 1.00 24.09 167 LYS B O 1
ATOM 4126 N N . LYS B 1 168 ? -15.381 -21.479 -40.837 1.00 21.48 168 LYS B N 1
ATOM 4127 C CA . LYS B 1 168 ? -13.966 -21.704 -41.130 1.00 20.56 168 LYS B CA 1
ATOM 4128 C C . LYS B 1 168 ? -13.494 -20.733 -42.206 1.00 24.01 168 LYS B C 1
ATOM 4129 O O . LYS B 1 168 ? -14.118 -20.661 -43.269 1.00 26.69 168 LYS B O 1
ATOM 4135 N N . PRO B 1 169 ? -12.430 -19.950 -41.973 1.00 24.47 169 PRO B N 1
ATOM 4136 C CA . PRO B 1 169 ? -11.936 -19.056 -43.029 1.00 23.01 169 PRO B CA 1
ATOM 4137 C C . PRO B 1 169 ? -11.149 -19.813 -44.086 1.00 21.48 169 PRO B C 1
ATOM 4138 O O . PRO B 1 169 ? -10.589 -20.889 -43.831 1.00 23.95 169 PRO B O 1
ATOM 4142 N N . SER B 1 170 ? -11.124 -19.224 -45.289 1.00 21.20 170 SER B N 1
ATOM 4143 C CA . SER B 1 170 ? -10.300 -19.744 -46.371 1.00 23.13 170 SER B CA 1
ATOM 4144 C C . SER B 1 170 ? -8.816 -19.592 -46.057 1.00 25.02 170 SER B C 1
ATOM 4145 O O . SER B 1 170 ? -8.392 -18.728 -45.277 1.00 23.15 170 SER B O 1
ATOM 4148 N N . GLU B 1 171 ? -8.015 -20.462 -46.665 1.00 21.24 171 GLU B N 1
ATOM 4149 C CA . GLU B 1 171 ? -6.582 -20.428 -46.386 1.00 22.62 171 GLU B CA 1
ATOM 4150 C C . GLU B 1 171 ? -5.947 -19.113 -46.853 1.00 21.21 171 GLU B C 1
ATOM 4151 O O . GLU B 1 171 ? -5.044 -18.597 -46.172 1.00 19.16 171 GLU B O 1
ATOM 4157 N N . LEU B 1 172 ? -6.436 -18.528 -47.967 1.00 19.30 172 LEU B N 1
ATOM 4158 C CA . LEU B 1 172 ? -5.940 -17.225 -48.402 1.00 18.58 172 LEU B CA 1
ATOM 4159 C C . LEU B 1 172 ? -6.264 -16.177 -47.346 1.00 18.53 172 LEU B C 1
ATOM 4160 O O . LEU B 1 172 ? -5.438 -15.312 -47.051 1.00 18.58 172 LEU B O 1
ATOM 4165 N N . HIS B 1 173 ? -7.481 -16.217 -46.781 1.00 18.59 173 HIS B N 1
ATOM 4166 C CA . HIS B 1 173 ? -7.837 -15.174 -45.816 1.00 20.35 173 HIS B CA 1
ATOM 4167 C C . HIS B 1 173 ? -7.006 -15.302 -44.543 1.00 19.23 173 HIS B C 1
ATOM 4168 O O . HIS B 1 173 ? -6.588 -14.286 -43.958 1.00 15.08 173 HIS B O 1
ATOM 4175 N N . VAL B 1 174 ? -6.761 -16.536 -44.089 1.00 17.13 174 VAL B N 1
ATOM 4176 C CA . VAL B 1 174 ? -5.872 -16.719 -42.942 1.00 16.49 174 VAL B CA 1
ATOM 4177 C C . VAL B 1 174 ? -4.488 -16.141 -43.245 1.00 16.31 174 VAL B C 1
ATOM 4178 O O . VAL B 1 174 ? -3.898 -15.451 -42.400 1.00 19.40 174 VAL B O 1
ATOM 4182 N N . LYS B 1 175 ? -3.969 -16.395 -44.468 1.00 17.54 175 LYS B N 1
ATOM 4183 C CA . LYS B 1 175 ? -2.655 -15.887 -44.832 1.00 16.80 175 LYS B CA 1
ATOM 4184 C C . LYS B 1 175 ? -2.633 -14.369 -44.744 1.00 16.42 175 LYS B C 1
ATOM 4185 O O . LYS B 1 175 ? -1.692 -13.803 -44.167 1.00 15.30 175 LYS B O 1
ATOM 4191 N N . VAL B 1 176 ? -3.603 -13.705 -45.372 1.00 16.59 176 VAL B N 1
ATOM 4192 C CA . VAL B 1 176 ? -3.513 -12.249 -45.406 1.00 15.88 176 VAL B CA 1
ATOM 4193 C C . VAL B 1 176 ? -3.698 -11.663 -44.006 1.00 17.09 176 VAL B C 1
ATOM 4194 O O . VAL B 1 176 ? -3.064 -10.661 -43.666 1.00 15.27 176 VAL B O 1
ATOM 4198 N N . MET B 1 177 ? -4.544 -12.258 -43.164 1.00 15.51 177 MET B N 1
ATOM 4199 C CA . MET B 1 177 ? -4.593 -11.769 -41.783 1.00 15.18 177 MET B CA 1
ATOM 4200 C C . MET B 1 177 ? -3.233 -11.905 -41.105 1.00 13.89 177 MET B C 1
ATOM 4201 O O . MET B 1 177 ? -2.810 -10.989 -40.367 1.00 15.73 177 MET B O 1
ATOM 4206 N N . ASN B 1 178 ? -2.549 -13.058 -41.282 1.00 15.11 178 ASN B N 1
ATOM 4207 C CA . ASN B 1 178 ? -1.204 -13.184 -40.712 1.00 14.50 178 ASN B CA 1
ATOM 4208 C C . ASN B 1 178 ? -0.267 -12.123 -41.260 1.00 17.34 178 ASN B C 1
ATOM 4209 O O . ASN B 1 178 ? 0.511 -11.528 -40.510 1.00 16.67 178 ASN B O 1
ATOM 4214 N N . VAL B 1 179 ? -0.312 -11.879 -42.580 1.00 15.33 179 VAL B N 1
ATOM 4215 C CA . VAL B 1 179 ? 0.536 -10.845 -43.191 1.00 14.81 179 VAL B CA 1
ATOM 4216 C C . VAL B 1 179 ? 0.266 -9.484 -42.543 1.00 13.67 179 VAL B C 1
ATOM 4217 O O . VAL B 1 179 ? 1.200 -8.762 -42.170 1.00 15.53 179 VAL B O 1
ATOM 4221 N N . SER B 1 180 ? -1.013 -9.110 -42.407 1.00 12.47 180 SER B N 1
ATOM 4222 C CA . SER B 1 180 ? -1.371 -7.801 -41.847 1.00 14.65 180 SER B CA 1
ATOM 4223 C C . SER B 1 180 ? -0.869 -7.677 -40.408 1.00 14.63 180 SER B C 1
ATOM 4224 O O . SER B 1 180 ? -0.346 -6.637 -39.989 1.00 15.25 180 SER B O 1
ATOM 4227 N N . LEU B 1 181 ? -1.068 -8.720 -39.609 1.00 13.77 181 LEU B N 1
ATOM 4228 C CA . LEU B 1 181 ? -0.651 -8.598 -38.213 1.00 12.95 181 LEU B CA 1
ATOM 4229 C C . LEU B 1 181 ? 0.864 -8.458 -38.093 1.00 13.37 181 LEU B C 1
ATOM 4230 O O . LEU B 1 181 ? 1.362 -7.747 -37.206 1.00 14.21 181 LEU B O 1
ATOM 4235 N N . ILE B 1 182 ? 1.614 -9.124 -38.974 1.00 13.35 182 ILE B N 1
ATOM 4236 C CA . ILE B 1 182 ? 3.060 -8.926 -38.999 1.00 12.27 182 ILE B CA 1
ATOM 4237 C C . ILE B 1 182 ? 3.392 -7.502 -39.425 1.00 14.82 182 ILE B C 1
ATOM 4238 O O . ILE B 1 182 ? 4.259 -6.852 -38.828 1.00 15.11 182 ILE B O 1
ATOM 4243 N N . LEU B 1 183 ? 2.753 -7.028 -40.482 1.00 14.54 183 LEU B N 1
ATOM 4244 C CA . LEU B 1 183 ? 3.103 -5.688 -41.013 1.00 14.01 183 LEU B CA 1
ATOM 4245 C C . LEU B 1 183 ? 2.892 -4.563 -39.996 1.00 15.28 183 LEU B C 1
ATOM 4246 O O . LEU B 1 183 ? 3.610 -3.608 -40.036 1.00 15.89 183 LEU B O 1
ATOM 4251 N N . TYR B 1 184 ? 1.925 -4.720 -39.109 1.00 15.05 184 TYR B N 1
ATOM 4252 C CA . TYR B 1 184 ? 1.624 -3.609 -38.190 1.00 13.17 184 TYR B CA 1
ATOM 4253 C C . TYR B 1 184 ? 2.221 -3.841 -36.797 1.00 16.01 184 TYR B C 1
ATOM 4254 O O . TYR B 1 184 ? 1.885 -3.133 -35.905 1.00 15.63 184 TYR B O 1
ATOM 4263 N N . ALA B 1 185 ? 2.894 -4.973 -36.601 1.00 15.09 185 ALA B N 1
ATOM 4264 C CA . ALA B 1 185 ? 3.310 -5.391 -35.238 1.00 17.12 185 ALA B CA 1
ATOM 4265 C C . ALA B 1 185 ? 4.122 -4.352 -34.466 1.00 16.15 185 ALA B C 1
ATOM 4266 O O . ALA B 1 185 ? 3.951 -4.258 -33.279 1.00 14.96 185 ALA B O 1
ATOM 4268 N N . GLU B 1 186 ? 4.976 -3.625 -35.164 1.00 14.37 186 GLU B N 1
ATOM 4269 C CA . GLU B 1 186 ? 5.933 -2.770 -34.450 1.00 15.85 186 GLU B CA 1
ATOM 4270 C C . GLU B 1 186 ? 6.365 -1.616 -35.363 1.00 16.49 186 GLU B C 1
ATOM 4271 O O . GLU B 1 186 ? 6.505 -1.826 -36.511 1.00 14.36 186 GLU B O 1
ATOM 4277 N N . HIS B 1 187 ? 6.553 -0.431 -34.806 1.00 14.17 187 HIS B N 1
ATOM 4278 C CA . HIS B 1 187 ? 6.998 0.705 -35.652 1.00 18.93 187 HIS B CA 1
ATOM 4279 C C . HIS B 1 187 ? 7.735 1.736 -34.803 1.00 24.14 187 HIS B C 1
ATOM 4280 O O . HIS B 1 187 ? 7.411 2.897 -34.871 1.00 19.63 187 HIS B O 1
ATOM 4287 N N . GLU B 1 188 ? 8.643 1.243 -33.982 1.00 20.76 188 GLU B N 1
ATOM 4288 C CA . GLU B 1 188 ? 9.524 2.110 -33.170 1.00 23.18 188 GLU B CA 1
ATOM 4289 C C . GLU B 1 188 ? 8.759 3.104 -32.268 1.00 18.89 1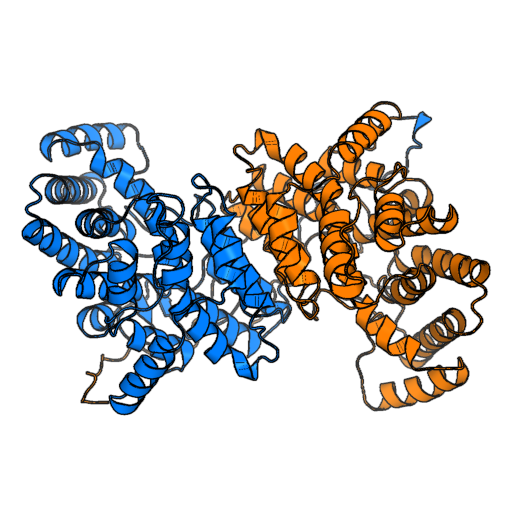88 GLU B C 1
ATOM 4290 O O . GLU B 1 188 ? 7.798 2.705 -31.699 1.00 21.22 188 GLU B O 1
ATOM 4296 N N . PHE B 1 189 ? 9.182 4.367 -32.194 1.00 30.00 189 PHE B N 1
ATOM 4297 C CA . PHE B 1 189 ? 8.622 5.298 -31.180 1.00 30.00 189 PHE B CA 1
ATOM 4298 C C . PHE B 1 189 ? 7.480 6.211 -31.638 1.00 30.00 189 PHE B C 1
ATOM 4299 O O . PHE B 1 189 ? 7.479 7.379 -31.333 1.00 30.00 189 PHE B O 1
ATOM 4307 N N . ASN B 1 190 ? 6.393 5.644 -32.098 1.00 24.63 190 ASN B N 1
ATOM 4308 C CA . ASN B 1 190 ? 5.237 6.475 -32.482 1.00 22.30 190 ASN B CA 1
ATOM 4309 C C . ASN B 1 190 ? 4.434 6.855 -31.229 1.00 20.77 190 ASN B C 1
ATOM 4310 O O . ASN B 1 190 ? 4.695 6.355 -30.165 1.00 21.52 190 ASN B O 1
ATOM 4315 N N . ALA B 1 191 ? 3.381 7.638 -31.405 1.00 17.96 191 ALA B N 1
ATOM 4316 C CA . ALA B 1 191 ? 2.631 8.191 -30.251 1.00 17.23 191 ALA B CA 1
ATOM 4317 C C . ALA B 1 191 ? 2.134 7.147 -29.244 1.00 15.59 191 ALA B C 1
ATOM 4318 O O . ALA B 1 191 ? 2.235 7.423 -28.063 1.00 16.07 191 ALA B O 1
ATOM 4320 N N . SER B 1 192 ? 1.588 6.031 -29.720 1.00 15.41 192 SER B N 1
ATOM 4321 C CA . SER B 1 192 ? 1.037 5.004 -28.803 1.00 14.33 192 SER B CA 1
ATOM 4322 C C . SER B 1 192 ? 2.159 4.194 -28.140 1.00 13.89 192 SER B C 1
ATOM 4323 O O . SER B 1 192 ? 2.045 3.891 -26.999 1.00 14.68 192 SER B O 1
ATOM 4326 N N . THR B 1 193 ? 3.227 3.894 -28.854 1.00 15.86 193 THR B N 1
ATOM 4327 C CA . THR B 1 193 ? 4.356 3.199 -28.195 1.00 15.45 193 THR B CA 1
ATOM 4328 C C . THR B 1 193 ? 4.969 4.148 -27.169 1.00 16.43 193 THR B C 1
ATOM 4329 O O . THR B 1 193 ? 5.345 3.717 -26.139 1.00 16.91 193 THR B O 1
ATOM 4333 N N . PHE B 1 194 ? 5.082 5.411 -27.513 1.00 16.23 194 PHE B N 1
ATOM 4334 C CA . PHE B 1 194 ? 5.633 6.363 -26.534 1.00 15.65 194 PHE B CA 1
ATOM 4335 C C . PHE B 1 194 ? 4.729 6.439 -25.302 1.00 15.49 194 PHE B C 1
ATOM 4336 O O . PHE B 1 194 ? 5.231 6.526 -24.241 1.00 18.15 194 PHE B O 1
ATOM 4344 N N . THR B 1 195 ? 3.415 6.456 -25.491 1.00 14.69 195 THR B N 1
ATOM 4345 C CA . THR B 1 195 ? 2.487 6.506 -24.339 1.00 13.23 195 THR B CA 1
ATOM 4346 C C . THR B 1 195 ? 2.712 5.266 -23.468 1.00 14.35 195 THR B C 1
ATOM 4347 O O . THR B 1 195 ? 2.763 5.400 -22.286 1.00 17.14 195 THR B O 1
ATOM 4351 N N . ALA B 1 196 ? 2.845 4.103 -24.084 1.00 14.21 196 ALA B N 1
ATOM 4352 C CA . ALA B 1 196 ? 3.079 2.875 -23.306 1.00 12.25 196 ALA B CA 1
ATOM 4353 C C . ALA B 1 196 ? 4.390 2.970 -22.510 1.00 12.99 196 ALA B C 1
ATOM 4354 O O . ALA B 1 196 ? 4.426 2.493 -21.419 1.00 14.93 196 ALA B O 1
ATOM 4356 N N . ARG B 1 197 ? 5.429 3.560 -23.093 1.00 13.29 197 ARG B N 1
ATOM 4357 C CA . ARG B 1 197 ? 6.740 3.638 -22.405 1.00 15.84 197 ARG B CA 1
ATOM 4358 C C . ARG B 1 197 ? 6.707 4.688 -21.290 1.00 16.61 197 ARG B C 1
ATOM 4359 O O . ARG B 1 197 ? 7.318 4.460 -20.279 1.00 16.97 197 ARG B O 1
ATOM 4367 N N . VAL B 1 198 ? 6.018 5.798 -21.501 1.00 14.94 198 VAL B N 1
ATOM 4368 C CA . VAL B 1 198 ? 5.906 6.822 -20.426 1.00 17.29 198 VAL B CA 1
ATOM 4369 C C . VAL B 1 198 ? 5.213 6.169 -19.229 1.00 18.03 198 VAL B C 1
ATOM 4370 O O . VAL B 1 198 ? 5.700 6.261 -18.154 1.00 18.93 198 VAL B O 1
ATOM 4374 N N . CYS B 1 199 ? 4.109 5.484 -19.476 1.00 16.28 199 CYS B N 1
ATOM 4375 C CA . CYS B 1 199 ? 3.401 4.758 -18.400 1.00 17.09 199 CYS B CA 1
ATOM 4376 C C . CYS B 1 199 ? 4.319 3.694 -17.771 1.00 19.28 199 CYS B C 1
ATOM 4377 O O . CYS B 1 199 ? 4.331 3.569 -16.578 1.00 17.55 199 CYS B O 1
ATOM 4380 N N . ALA B 1 200 ? 5.078 2.982 -18.596 1.00 17.15 200 ALA B N 1
ATOM 4381 C CA . ALA B 1 200 ? 5.985 1.925 -18.093 1.00 16.72 200 ALA B CA 1
ATOM 4382 C C . ALA B 1 200 ? 7.069 2.504 -17.183 1.00 17.15 200 ALA B C 1
ATOM 4383 O O . ALA B 1 200 ? 7.414 1.852 -16.230 1.00 18.29 200 ALA B O 1
ATOM 4385 N N . SER B 1 201 ? 7.491 3.732 -17.463 1.00 16.26 201 SER B N 1
ATOM 4386 C CA . SER B 1 201 ? 8.564 4.433 -16.712 1.00 17.94 201 SER B CA 1
ATOM 4387 C C . SER B 1 201 ? 8.148 4.732 -15.266 1.00 18.59 201 SER B C 1
ATOM 4388 O O . SER B 1 201 ? 9.020 4.970 -14.485 1.00 16.77 201 SER B O 1
ATOM 4391 N N . THR B 1 202 ? 6.857 4.780 -14.957 1.00 17.43 202 THR B N 1
ATOM 4392 C CA . THR B 1 202 ? 6.431 4.962 -13.560 1.00 16.09 202 THR B CA 1
ATOM 4393 C C . THR B 1 202 ? 6.343 3.605 -12.846 1.00 16.53 202 THR B C 1
ATOM 4394 O O . THR B 1 202 ? 5.946 3.664 -11.715 1.00 17.43 202 THR B O 1
ATOM 4398 N N . LEU B 1 203 ? 6.649 2.481 -13.529 1.00 16.87 203 LEU B N 1
ATOM 4399 C CA . LEU B 1 203 ? 6.557 1.107 -13.019 1.00 15.97 203 LEU B CA 1
ATOM 4400 C C . LEU B 1 203 ? 5.106 0.671 -12.820 1.00 16.41 203 LEU B C 1
ATOM 4401 O O . LEU B 1 203 ? 4.834 -0.224 -12.015 1.00 19.51 203 LEU B O 1
ATOM 4406 N N . SER B 1 204 ? 4.203 1.226 -13.637 1.00 17.66 204 SER B N 1
ATOM 4407 C CA . SER B 1 204 ? 2.807 0.804 -13.636 1.00 16.84 204 SER B CA 1
ATOM 4408 C C . SER B 1 204 ? 2.701 -0.588 -14.263 1.00 18.51 204 SER B C 1
ATOM 4409 O O . SER B 1 204 ? 3.669 -1.095 -14.869 1.00 18.27 204 SER B O 1
ATOM 4412 N N . ASP B 1 205 ? 1.508 -1.172 -14.184 1.00 18.78 205 ASP B N 1
ATOM 4413 C CA . ASP B 1 205 ? 1.348 -2.542 -14.640 1.00 20.87 205 ASP B CA 1
ATOM 4414 C C . ASP B 1 205 ? 1.113 -2.560 -16.151 1.00 15.07 205 ASP B C 1
ATOM 4415 O O . ASP B 1 205 ? 0.897 -1.520 -16.778 1.00 14.97 205 ASP B O 1
ATOM 4420 N N . LEU B 1 206 ? 1.227 -3.769 -16.735 1.00 14.50 206 LEU B N 1
ATOM 4421 C CA . LEU B 1 206 ? 1.215 -3.929 -18.183 1.00 14.88 206 LEU B CA 1
ATOM 4422 C C . LEU B 1 206 ? -0.149 -3.560 -18.741 1.00 15.65 206 LEU B C 1
ATOM 4423 O O . LEU B 1 206 ? -0.218 -2.962 -19.826 1.00 16.36 206 LEU B O 1
ATOM 4428 N N . TYR B 1 207 ? -1.221 -3.822 -17.983 1.00 14.95 207 TYR B N 1
ATOM 4429 C CA . TYR B 1 207 ? -2.534 -3.450 -18.485 1.00 15.58 207 TYR B CA 1
ATOM 4430 C C . TYR B 1 207 ? -2.698 -1.948 -18.574 1.00 16.81 207 TYR B C 1
ATOM 4431 O O . TYR B 1 207 ? -3.315 -1.475 -19.522 1.00 16.53 207 TYR B O 1
ATOM 4440 N N . SER B 1 208 ? -2.206 -1.192 -17.587 1.00 15.54 208 SER B N 1
ATOM 4441 C CA . SER B 1 208 ? -2.235 0.265 -17.71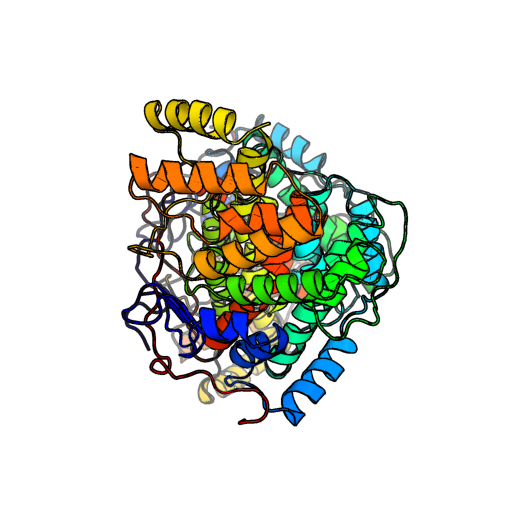5 1.00 14.62 208 SER B CA 1
ATOM 4442 C C . SER B 1 208 ? -1.510 0.753 -18.967 1.00 14.70 208 SER B C 1
ATOM 4443 O O . SER B 1 208 ? -1.968 1.696 -19.635 1.00 15.32 208 SER B O 1
ATOM 4446 N N . CYS B 1 209 ? -0.318 0.204 -19.251 1.00 14.54 209 CYS B N 1
ATOM 4447 C CA . CYS B 1 209 ? 0.463 0.670 -20.397 1.00 15.68 209 CYS B CA 1
ATOM 4448 C C . CYS B 1 209 ? -0.304 0.453 -21.687 1.00 16.10 209 CYS B C 1
ATOM 4449 O O . CYS B 1 209 ? -0.347 1.333 -22.562 1.00 17.67 209 CYS B O 1
ATOM 4452 N N . VAL B 1 210 ? -0.923 -0.709 -21.811 1.00 15.08 210 VAL B N 1
ATOM 4453 C CA . VAL B 1 210 ? -1.685 -1.038 -23.020 1.00 12.77 210 VAL B CA 1
ATOM 4454 C C . VAL B 1 210 ? -2.949 -0.191 -23.121 1.00 13.65 210 VAL B C 1
ATOM 4455 O O . VAL B 1 210 ? -3.292 0.305 -24.202 1.00 15.25 210 VAL B O 1
ATOM 4459 N N A THR B 1 211 ? -3.654 -0.018 -22.013 0.66 14.44 211 THR B N 1
ATOM 4460 N N B THR B 1 211 ? -3.676 -0.001 -22.011 0.34 14.76 211 THR B N 1
ATOM 4461 C CA A THR B 1 211 ? -4.870 0.802 -22.036 0.66 14.68 211 THR B CA 1
ATOM 4462 C CA B THR B 1 211 ? -4.898 0.813 -22.120 0.34 14.51 211 THR B CA 1
ATOM 4463 C C A THR B 1 211 ? -4.555 2.230 -22.457 0.66 15.10 211 THR B C 1
ATOM 4464 C C B THR B 1 211 ? -4.569 2.261 -22.454 0.34 14.78 211 THR B C 1
ATOM 4465 O O A THR B 1 211 ? -5.267 2.810 -23.293 0.66 15.06 211 THR B O 1
ATOM 4466 O O B THR B 1 211 ? -5.317 2.903 -23.204 0.34 15.67 211 THR B O 1
ATOM 4473 N N . GLY B 1 212 ? -3.438 2.771 -21.952 1.00 13.11 212 GLY B N 1
ATOM 4474 C CA . GLY B 1 212 ? -2.987 4.082 -22.382 1.00 15.13 212 GLY B CA 1
ATOM 4475 C C . GLY B 1 212 ? -2.666 4.102 -23.863 1.00 15.60 212 GLY B C 1
ATOM 4476 O O . GLY B 1 212 ? -2.981 5.076 -24.555 1.00 14.10 212 GLY B O 1
ATOM 4477 N N . ALA B 1 213 ? -1.928 3.079 -24.337 1.00 15.88 213 ALA B N 1
ATOM 4478 C CA . ALA B 1 213 ? -1.538 3.052 -25.763 1.00 12.65 213 ALA B CA 1
ATOM 4479 C C . ALA B 1 213 ? -2.776 3.014 -26.657 1.00 13.70 213 ALA B C 1
ATOM 4480 O O . ALA B 1 213 ? -2.821 3.654 -27.723 1.00 14.59 213 ALA B O 1
ATOM 4482 N N . ILE B 1 214 ? -3.781 2.228 -26.254 1.00 14.26 214 ILE B N 1
ATOM 4483 C CA . ILE B 1 214 ? -5.005 2.128 -27.059 1.00 13.04 214 ILE B CA 1
ATOM 4484 C C . ILE B 1 214 ? -5.657 3.507 -27.157 1.00 15.49 214 ILE B C 1
ATOM 4485 O O . ILE B 1 214 ? -6.127 3.916 -28.233 1.00 14.69 214 ILE B O 1
ATOM 4490 N N . GLY B 1 215 ? -5.728 4.225 -26.032 1.00 15.40 215 GLY B N 1
ATOM 4491 C CA . GLY B 1 215 ? -6.323 5.562 -26.058 1.00 14.75 215 GLY B CA 1
ATOM 4492 C C . GLY B 1 215 ? -5.615 6.505 -27.015 1.00 15.41 215 GLY B C 1
ATOM 4493 O O . GLY B 1 215 ? -6.262 7.281 -27.720 1.00 15.94 215 GLY B O 1
ATOM 4494 N N . SER B 1 216 ? -4.271 6.443 -27.074 1.00 14.22 216 SER B N 1
ATOM 4495 C CA . SER B 1 216 ? -3.553 7.314 -28.000 1.00 15.62 216 SER B CA 1
ATOM 4496 C C . SER B 1 216 ? -3.768 6.893 -29.443 1.00 15.20 216 SER B C 1
ATOM 4497 O O . SER B 1 216 ? -3.910 7.741 -30.321 1.00 17.10 216 SER B O 1
ATOM 4500 N N . LEU B 1 217 ? -3.845 5.588 -29.678 1.00 15.10 217 LEU B N 1
ATOM 4501 C CA . LEU B 1 217 ? -4.066 5.081 -31.058 1.00 15.16 217 LEU B CA 1
ATOM 4502 C C . LEU B 1 217 ? -5.470 5.470 -31.531 1.00 17.61 217 LEU B C 1
ATOM 4503 O O . LEU B 1 217 ? -5.689 5.536 -32.680 1.00 19.74 217 LEU B O 1
ATOM 4508 N N . ARG B 1 218 ? -6.368 5.761 -30.616 1.00 16.66 218 ARG B N 1
ATOM 4509 C CA . ARG B 1 218 ? -7.752 6.141 -30.980 1.00 15.21 218 ARG B CA 1
ATOM 4510 C C . ARG B 1 218 ? -7.779 7.521 -31.644 1.00 16.57 218 ARG B C 1
ATOM 4511 O O . ARG B 1 218 ? -8.676 7.775 -32.353 1.00 19.86 218 ARG B O 1
ATOM 4519 N N . GLY B 1 219 ? -6.824 8.385 -31.362 1.00 16.08 219 GLY B N 1
ATOM 4520 C CA . GLY B 1 219 ? -6.833 9.699 -32.014 1.00 14.56 219 GLY B CA 1
ATOM 4521 C C . GLY B 1 219 ? -6.588 9.604 -33.518 1.00 18.10 219 GLY B C 1
ATOM 4522 O O . GLY B 1 219 ? -5.688 8.936 -33.928 1.00 17.53 219 GLY B O 1
ATOM 4523 N N . PRO B 1 220 ? -7.310 10.402 -34.325 1.00 16.37 220 PRO B N 1
ATOM 4524 C CA . PRO B 1 220 ? -7.197 10.399 -35.789 1.00 18.10 220 PRO B CA 1
ATOM 4525 C C . PRO B 1 220 ? -5.883 10.879 -36.424 1.00 20.30 220 PRO B C 1
ATOM 4526 O O . PRO B 1 220 ? -5.684 10.696 -37.557 1.00 20.99 220 PRO B O 1
ATOM 4530 N N . LEU B 1 221 ? -5.004 11.453 -35.620 1.00 18.49 221 LEU B N 1
ATOM 4531 C CA . LEU B 1 221 ? -3.651 11.786 -36.143 1.00 17.14 221 LEU B CA 1
ATOM 4532 C C . LEU B 1 221 ? -2.749 10.555 -36.018 1.00 18.92 221 LEU B C 1
ATOM 4533 O O . LEU B 1 221 ? -1.644 10.587 -36.453 1.00 22.36 221 LEU B O 1
ATOM 4538 N N . HIS B 1 222 ? -3.251 9.509 -35.397 1.00 18.79 222 HIS B N 1
ATOM 4539 C CA . HIS B 1 222 ? -2.420 8.311 -35.183 1.00 18.97 222 HIS B CA 1
ATOM 4540 C C . HIS B 1 222 ? -3.123 7.076 -35.727 1.00 19.76 222 HIS B C 1
ATOM 4541 O O . HIS B 1 222 ? -2.593 6.473 -36.600 1.00 25.53 222 HIS B O 1
ATOM 4548 N N . GLY B 1 223 ? -4.275 6.731 -35.185 1.00 19.86 223 GLY B N 1
ATOM 4549 C CA . GLY B 1 223 ? -4.988 5.558 -35.691 1.00 19.99 223 GLY B CA 1
ATOM 4550 C C . GLY B 1 223 ? -6.104 5.917 -36.657 1.00 18.68 223 GLY B C 1
ATOM 4551 O O . GLY B 1 223 ? -6.425 7.054 -36.806 1.00 19.26 223 GLY B O 1
ATOM 4552 N N . GLY B 1 224 ? -6.609 4.902 -37.336 1.00 21.71 224 GLY B N 1
ATOM 4553 C CA . GLY B 1 224 ? -7.795 5.047 -38.192 1.00 21.34 224 GLY B CA 1
ATOM 4554 C C . GLY B 1 224 ? -7.535 5.449 -39.630 1.00 19.12 224 GLY B C 1
ATOM 4555 O O . GLY B 1 224 ? -8.499 5.646 -40.316 1.00 20.99 224 GLY B O 1
ATOM 4556 N N . ALA B 1 225 ? -6.294 5.500 -40.077 1.00 18.82 225 ALA B N 1
ATOM 4557 C CA . ALA B 1 225 ? -6.031 5.916 -41.470 1.00 19.55 225 ALA B CA 1
ATOM 4558 C C . ALA B 1 225 ? -6.557 4.872 -42.458 1.00 16.82 225 ALA B C 1
ATOM 4559 O O . ALA B 1 225 ? -7.022 5.265 -43.480 1.00 18.54 225 ALA B O 1
ATOM 4561 N N . ASN B 1 226 ? -6.559 3.591 -42.095 1.00 17.55 226 ASN B N 1
ATOM 4562 C CA . ASN B 1 226 ? -7.059 2.597 -43.082 1.00 16.75 226 ASN B CA 1
ATOM 4563 C C . ASN B 1 226 ? -8.590 2.654 -43.143 1.00 17.17 226 ASN B C 1
ATOM 4564 O O . ASN B 1 226 ? -9.107 2.286 -44.123 1.00 17.47 226 ASN B O 1
ATOM 4569 N N . GLU B 1 227 ? -9.236 3.125 -42.086 1.00 18.59 227 GLU B N 1
ATOM 4570 C CA . GLU B 1 227 ? -10.688 3.361 -42.101 1.00 16.77 227 GLU B CA 1
ATOM 4571 C C . GLU B 1 227 ? -10.973 4.591 -42.976 1.00 16.54 227 GLU B C 1
ATOM 4572 O O . GLU B 1 227 ? -11.942 4.577 -43.683 1.00 17.93 227 GLU B O 1
ATOM 4578 N N . ALA B 1 228 ? -10.166 5.635 -42.849 1.00 18.82 228 ALA B N 1
ATOM 4579 C CA . ALA B 1 228 ? -10.341 6.781 -43.739 1.00 17.11 228 ALA B CA 1
ATOM 4580 C C . ALA B 1 228 ? -10.115 6.386 -45.192 1.00 19.89 228 ALA B C 1
ATOM 4581 O O . ALA B 1 228 ? -10.855 6.848 -46.086 1.00 18.97 228 ALA B O 1
ATOM 4583 N N . ALA B 1 229 ? -9.115 5.527 -45.463 1.00 17.29 229 ALA B N 1
ATOM 4584 C CA . ALA B 1 229 ? -8.919 5.099 -46.851 1.00 19.68 229 ALA B CA 1
ATOM 4585 C C . ALA B 1 229 ? -10.141 4.329 -47.350 1.00 20.39 229 ALA B C 1
ATOM 4586 O O . ALA B 1 229 ? -10.589 4.522 -48.487 1.00 17.43 229 ALA B O 1
ATOM 4588 N N . MET B 1 230 ? -10.704 3.464 -46.513 1.00 16.57 230 MET B N 1
ATOM 4589 C CA . MET B 1 230 ? -11.899 2.729 -46.878 1.00 19.95 230 MET B CA 1
ATOM 4590 C C . MET B 1 230 ? -13.048 3.672 -47.209 1.00 18.69 230 MET B C 1
ATOM 4591 O O . MET B 1 230 ? -13.754 3.489 -48.225 1.00 18.67 230 MET B O 1
ATOM 4596 N N . GLU B 1 231 ? -13.212 4.733 -46.409 1.00 19.66 231 GLU B N 1
ATOM 4597 C CA . GLU B 1 231 ? -14.312 5.659 -46.651 1.00 17.91 231 GLU B CA 1
ATOM 4598 C C . GLU B 1 231 ? -14.113 6.459 -47.926 1.00 21.57 231 GLU B C 1
ATOM 4599 O O . GLU B 1 231 ? -15.094 6.937 -48.488 1.00 24.12 231 GLU B O 1
ATOM 4605 N N . LEU B 1 232 ? -12.879 6.614 -48.387 1.00 19.32 232 LEU B N 1
ATOM 4606 C CA . LEU B 1 232 ? -12.648 7.197 -49.710 1.00 15.88 232 LEU B CA 1
ATOM 4607 C C . LEU B 1 232 ? -12.941 6.213 -50.847 1.00 18.25 232 LEU B C 1
ATOM 4608 O O . LEU B 1 232 ? -13.699 6.527 -51.778 1.00 18.47 232 LEU B O 1
ATOM 4613 N N . ILE B 1 233 ? -12.330 5.027 -50.809 1.00 16.38 233 ILE B N 1
ATOM 4614 C CA . ILE B 1 233 ? -12.412 4.132 -51.975 1.00 15.46 233 ILE B CA 1
ATOM 4615 C C . ILE B 1 233 ? -13.835 3.607 -52.167 1.00 17.63 233 ILE B C 1
ATOM 4616 O O . ILE B 1 233 ? -14.239 3.324 -53.303 1.00 19.63 233 ILE B O 1
ATOM 4621 N N . GLU B 1 234 ? -14.620 3.477 -51.094 1.00 17.65 234 GLU B N 1
ATOM 4622 C CA . GLU B 1 234 ? -15.958 2.909 -51.198 1.00 19.71 234 GLU B CA 1
ATOM 4623 C C . GLU B 1 234 ? -16.922 3.847 -51.918 1.00 23.67 234 GLU B C 1
ATOM 4624 O O . GLU B 1 234 ? -18.022 3.417 -52.283 1.00 26.23 234 GLU B O 1
ATOM 4630 N N . ARG B 1 235 ? -16.536 5.110 -52.128 1.00 20.98 235 ARG B N 1
ATOM 4631 C CA . ARG B 1 235 ? -17.411 6.111 -52.741 1.00 20.61 235 ARG B CA 1
ATOM 4632 C C . ARG B 1 235 ? -17.628 5.896 -54.216 1.00 24.11 235 ARG B C 1
ATOM 4633 O O . ARG B 1 235 ? -18.576 6.480 -54.764 1.00 24.28 235 ARG B O 1
ATOM 4641 N N . PHE B 1 236 ? -16.798 5.101 -54.876 1.00 22.91 236 PHE B N 1
ATOM 4642 C CA . PHE B 1 236 ? -16.735 5.137 -56.340 1.00 21.88 236 PHE B CA 1
ATOM 4643 C C . PHE B 1 236 ? -17.169 3.831 -56.970 1.00 26.26 236 PHE B C 1
ATOM 4644 O O . PHE B 1 236 ? -16.796 2.756 -56.509 1.00 24.92 236 PHE B O 1
ATOM 4652 N N . SER B 1 237 ? -17.952 3.916 -58.058 1.00 26.22 237 SER B N 1
ATOM 4653 C CA . SER B 1 237 ? -18.399 2.698 -58.711 1.00 27.88 237 SER B CA 1
ATOM 4654 C C . SER B 1 237 ? -17.646 2.398 -59.997 1.00 26.21 237 SER B C 1
ATOM 4655 O O . SER B 1 237 ? -17.933 1.387 -60.661 1.00 29.62 237 SER B O 1
ATOM 4658 N N . SER B 1 238 ? -16.680 3.240 -60.364 1.00 25.47 238 SER B N 1
ATOM 4659 C CA . SER B 1 238 ? -15.769 2.933 -61.450 1.00 24.27 238 SER B CA 1
ATOM 4660 C C . SER B 1 238 ? -14.434 3.603 -61.174 1.00 23.21 238 SER B C 1
ATOM 4661 O O . SER B 1 238 ? -14.383 4.657 -60.515 1.00 22.98 238 SER B O 1
ATOM 4664 N N . PRO B 1 239 ? -13.342 3.015 -61.642 1.00 21.55 239 PRO B N 1
ATOM 4665 C CA . PRO B 1 239 ? -12.033 3.662 -61.421 1.00 24.47 239 PRO B CA 1
ATOM 4666 C C . PRO B 1 239 ? -11.931 5.014 -62.109 1.00 26.13 239 PRO B C 1
ATOM 4667 O O . PRO B 1 239 ? -11.204 5.882 -61.624 1.00 22.56 239 PRO B O 1
ATOM 4671 N N . GLN B 1 240 ? -12.699 5.265 -63.178 1.00 24.06 240 GLN B N 1
ATOM 4672 C CA . GLN B 1 240 ? -12.611 6.571 -63.817 1.00 21.94 240 GLN B CA 1
ATOM 4673 C C . GLN B 1 240 ? -13.350 7.634 -63.039 1.00 24.17 240 GLN B C 1
ATOM 4674 O O . GLN B 1 240 ? -12.965 8.819 -63.072 1.00 22.57 240 GLN B O 1
ATOM 4680 N N . GLU B 1 241 ? -14.428 7.260 -62.339 1.00 22.77 241 GLU B N 1
ATOM 4681 C CA . GLU B 1 241 ? -15.069 8.216 -61.434 1.00 24.80 241 GLU B CA 1
ATOM 4682 C C . GLU B 1 241 ? -14.140 8.577 -60.278 1.00 25.37 241 GLU B C 1
ATOM 4683 O O . GLU B 1 241 ? -14.059 9.744 -59.863 1.00 23.67 241 GLU B O 1
ATOM 4689 N N . ALA B 1 242 ? -13.425 7.586 -59.741 1.00 20.96 242 ALA B N 1
ATOM 4690 C CA . ALA B 1 242 ? -12.493 7.873 -58.650 1.00 21.62 242 ALA B CA 1
ATOM 4691 C C . ALA B 1 242 ? -11.413 8.837 -59.105 1.00 21.47 242 ALA B C 1
ATOM 4692 O O . ALA B 1 242 ? -11.051 9.772 -58.384 1.00 21.69 242 ALA B O 1
ATOM 4694 N N . THR B 1 243 ? -10.898 8.645 -60.324 1.00 24.28 243 THR B N 1
ATOM 4695 C CA . THR B 1 243 ? -9.863 9.544 -60.805 1.00 21.21 243 THR B CA 1
ATOM 4696 C C . THR B 1 243 ? -10.391 10.963 -60.963 1.00 22.05 243 THR B C 1
ATOM 4697 O O . THR B 1 243 ? -9.729 11.919 -60.557 1.00 22.31 243 THR B O 1
ATOM 4701 N N . ALA B 1 244 ? -11.584 11.130 -61.557 1.00 22.80 244 ALA B N 1
ATOM 4702 C CA . ALA B 1 244 ? -12.056 12.494 -61.786 1.00 24.29 244 ALA B CA 1
ATOM 4703 C C . ALA B 1 244 ? -12.333 13.195 -60.456 1.00 24.81 244 ALA B C 1
ATOM 4704 O O . ALA B 1 244 ? -12.057 14.397 -60.296 1.00 25.36 244 ALA B O 1
ATOM 4706 N N . GLU B 1 245 ? -12.832 12.452 -59.462 1.00 25.18 245 GLU B N 1
ATOM 4707 C CA . GLU B 1 245 ? -13.165 13.090 -58.201 1.00 24.28 245 GLU B CA 1
ATOM 4708 C C . GLU B 1 245 ? -11.912 13.394 -57.385 1.00 22.66 245 GLU B C 1
ATOM 4709 O O . GLU B 1 245 ? -11.845 14.423 -56.695 1.00 24.50 245 GLU B O 1
ATOM 4715 N N . LEU B 1 246 ? -10.894 12.545 -57.489 1.00 20.52 246 LEU B N 1
ATOM 4716 C CA . LEU B 1 246 ? -9.652 12.819 -56.786 1.00 20.77 246 LEU B CA 1
ATOM 4717 C C . LEU B 1 246 ? -8.981 14.066 -57.334 1.00 22.87 246 LEU B C 1
ATOM 4718 O O . LEU B 1 246 ? -8.425 14.852 -56.570 1.00 22.85 246 LEU B O 1
ATOM 4723 N N . LEU B 1 247 ? -9.067 14.281 -58.647 1.00 24.46 247 LEU B N 1
ATOM 4724 C CA . LEU B 1 247 ? -8.485 15.489 -59.210 1.00 25.31 247 LEU B CA 1
ATOM 4725 C C . LEU B 1 247 ? -9.158 16.730 -58.633 1.00 29.28 247 LEU B C 1
ATOM 4726 O O . LEU B 1 247 ? -8.482 17.700 -58.310 1.00 27.08 247 LEU B O 1
ATOM 4731 N N . LYS B 1 248 ? -10.477 16.680 -58.406 1.00 28.02 248 LYS B N 1
ATOM 4732 C CA . LYS B 1 248 ? -11.155 17.806 -57.749 1.00 28.04 248 LYS B CA 1
ATOM 4733 C C . LYS B 1 248 ? -10.752 17.964 -56.286 1.00 26.66 248 LYS B C 1
ATOM 4734 O O . LYS B 1 248 ? -10.612 19.095 -55.785 1.00 27.99 248 LYS B O 1
ATOM 4740 N N . MET B 1 249 ? -10.612 16.844 -55.555 1.00 24.02 249 MET B N 1
ATOM 4741 C CA . MET B 1 249 ? -10.196 16.925 -54.169 1.00 23.31 249 MET B CA 1
ATOM 4742 C C . MET B 1 249 ? -8.803 17.539 -54.050 1.00 26.90 249 MET B C 1
ATOM 4743 O O . MET B 1 249 ? -8.516 18.289 -53.106 1.00 24.12 249 MET B O 1
ATOM 4748 N N . LEU B 1 250 ? -7.913 17.197 -54.978 1.00 27.97 250 LEU B N 1
ATOM 4749 C CA . LEU B 1 250 ? -6.570 17.748 -54.913 1.00 29.63 250 LEU B CA 1
ATOM 4750 C C . LEU B 1 250 ? -6.586 19.265 -55.147 1.00 30.75 250 LEU B C 1
ATO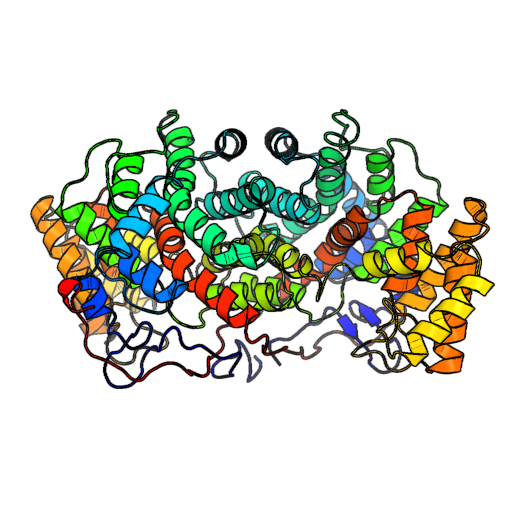M 4751 O O . LEU B 1 250 ? -5.940 20.010 -54.397 1.00 33.14 250 LEU B O 1
ATOM 4756 N N . GLU B 1 251 ? -7.387 19.745 -56.110 1.00 35.38 251 GLU B N 1
ATOM 4757 C CA . GLU B 1 251 ? -7.538 21.202 -56.288 1.00 40.14 251 GLU B CA 1
ATOM 4758 C C . GLU B 1 251 ? -8.016 21.908 -55.011 1.00 37.15 251 GLU B C 1
ATOM 4759 O O . GLU B 1 251 ? -7.654 23.065 -54.758 1.00 41.90 251 GLU B O 1
ATOM 4765 N N . ARG B 1 252 ? -8.868 21.271 -54.220 1.00 26.61 252 ARG B N 1
ATOM 4766 C CA . ARG B 1 252 ? -9.307 21.853 -52.955 1.00 30.13 252 ARG B CA 1
ATOM 4767 C C . ARG B 1 252 ? -8.291 21.707 -51.845 1.00 34.42 252 ARG B C 1
ATOM 4768 O O . ARG B 1 252 ? -8.598 22.057 -50.689 1.00 31.56 252 ARG B O 1
ATOM 4776 N N .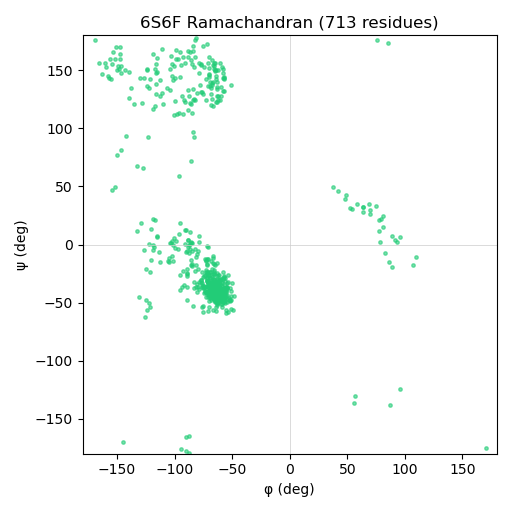 LYS B 1 253 ? -7.134 21.123 -52.156 1.00 39.34 253 LYS B N 1
ATOM 4777 C CA . LYS B 1 253 ? -6.106 20.820 -51.161 1.00 35.55 253 LYS B CA 1
ATOM 4778 C C . LYS B 1 253 ? -6.630 19.906 -50.050 1.00 33.01 253 LYS B C 1
ATOM 4779 O O . LYS B 1 253 ? -6.240 20.044 -48.890 1.00 34.07 253 LYS B O 1
ATOM 4785 N N . ASP B 1 254 ? -7.536 18.975 -50.377 1.00 27.09 254 ASP B N 1
ATOM 4786 C CA . ASP B 1 254 ? -7.922 17.964 -49.406 1.00 32.15 254 ASP B CA 1
ATOM 4787 C C . ASP B 1 254 ? -6.705 17.109 -49.089 1.00 29.89 254 ASP B C 1
ATOM 4788 O O . ASP B 1 254 ? -5.899 16.810 -49.976 1.00 34.34 254 ASP B O 1
ATOM 4793 N N . LYS B 1 255 ? -6.596 16.670 -47.847 1.00 28.17 255 LYS B N 1
ATOM 4794 C CA . LYS B 1 255 ? -5.539 15.739 -47.473 1.00 33.06 255 LYS B CA 1
ATOM 4795 C C . LYS B 1 255 ? -6.056 14.331 -47.734 1.00 32.07 255 LYS B C 1
ATOM 4796 O O . LYS B 1 255 ? -7.159 13.987 -47.313 1.00 32.88 255 LYS B O 1
ATOM 4802 N N . ILE B 1 256 ? -5.292 13.538 -48.482 1.00 28.39 256 ILE B N 1
ATOM 4803 C CA . ILE B 1 256 ? -5.720 12.205 -48.881 1.00 23.27 256 ILE B CA 1
ATOM 4804 C C . ILE B 1 256 ? -5.038 11.211 -47.947 1.00 27.01 256 ILE B C 1
ATOM 4805 O O . ILE B 1 256 ? -3.813 11.069 -47.970 1.00 23.46 256 ILE B O 1
ATOM 4810 N N . MET B 1 257 ? -5.807 10.557 -47.080 1.00 25.52 257 MET B N 1
ATOM 4811 C CA . MET B 1 257 ? -5.194 9.650 -46.127 1.00 21.94 257 MET B CA 1
ATOM 4812 C C . MET B 1 257 ? -4.670 8.421 -46.856 1.00 23.45 257 MET B C 1
ATOM 4813 O O . MET B 1 257 ? -5.183 8.026 -47.911 1.00 23.75 257 MET B O 1
ATOM 4818 N N . GLY B 1 258 ? -3.629 7.820 -46.278 1.00 21.41 258 GLY B N 1
ATOM 4819 C CA . GLY B 1 258 ? -3.048 6.650 -46.919 1.00 19.42 258 GLY B CA 1
ATOM 4820 C C . GLY B 1 258 ? -1.889 6.939 -47.857 1.00 19.71 258 GLY B C 1
ATOM 4821 O O . GLY B 1 258 ? -1.368 6.006 -48.485 1.00 19.26 258 GLY B O 1
ATOM 4822 N N . PHE B 1 259 ? -1.474 8.198 -47.982 1.00 20.90 259 PHE B N 1
ATOM 4823 C CA . PHE B 1 259 ? -0.448 8.568 -48.942 1.00 21.79 259 PHE B CA 1
ATOM 4824 C C . PHE B 1 259 ? 0.637 9.394 -48.264 1.00 23.07 259 PHE B C 1
ATOM 4825 O O . PHE B 1 259 ? 0.355 10.213 -47.381 1.00 23.82 259 PHE B O 1
ATOM 4833 N N . GLY B 1 260 ? 1.885 9.166 -48.691 1.00 20.56 260 GLY B N 1
ATOM 4834 C CA . GLY B 1 260 ? 3.026 9.841 -48.084 1.00 21.03 260 GLY B CA 1
ATOM 4835 C C . GLY B 1 260 ? 3.381 9.267 -46.747 1.00 21.87 260 GLY B C 1
ATOM 4836 O O . GLY B 1 260 ? 2.730 8.360 -46.219 1.00 22.22 260 GLY B O 1
ATOM 4837 N N . HIS B 1 261 ? 4.469 9.785 -46.182 1.00 18.90 261 HIS B N 1
ATOM 4838 C CA . HIS B 1 261 ? 4.879 9.299 -44.887 1.00 20.57 261 HIS B CA 1
ATOM 4839 C C . HIS B 1 261 ? 5.785 10.332 -44.259 1.00 23.41 261 HIS B C 1
ATOM 4840 O O . HIS B 1 261 ? 6.455 11.079 -44.972 1.00 23.05 261 HIS B O 1
ATOM 4847 N N . ALA B 1 262 ? 5.822 10.382 -42.930 1.00 24.69 262 ALA B N 1
ATOM 4848 C CA . ALA B 1 262 ? 6.645 11.370 -42.201 1.00 26.65 262 ALA B CA 1
ATOM 4849 C C . ALA B 1 262 ? 8.104 10.941 -42.092 1.00 27.20 262 ALA B C 1
ATOM 4850 O O . ALA B 1 262 ? 8.927 11.756 -41.798 1.00 28.30 262 ALA B O 1
ATOM 4852 N N . ILE B 1 263 ? 8.383 9.669 -42.307 1.00 23.07 263 ILE B N 1
ATOM 4853 C CA . ILE B 1 263 ? 9.734 9.076 -42.151 1.00 24.63 263 ILE B CA 1
ATOM 4854 C C . ILE B 1 263 ? 10.206 8.416 -43.448 1.00 24.97 263 ILE B C 1
ATOM 4855 O O . ILE B 1 263 ? 11.308 8.693 -43.847 1.00 29.75 263 ILE B O 1
ATOM 4860 N N . TYR B 1 264 ? 9.394 7.561 -44.054 1.00 22.64 264 TYR B N 1
ATOM 4861 C CA . TYR B 1 264 ? 9.800 6.860 -45.293 1.00 22.52 264 TYR B CA 1
ATOM 4862 C C . TYR B 1 264 ? 10.017 7.893 -46.396 1.00 29.85 264 TYR B C 1
ATOM 4863 O O . TYR B 1 264 ? 9.194 8.750 -46.561 1.00 27.35 264 TYR B O 1
ATOM 4872 N N . LYS B 1 265 ? 11.102 7.737 -47.137 1.00 27.95 265 LYS B N 1
ATOM 4873 C CA . LYS B 1 265 ? 11.417 8.769 -48.119 1.00 30.76 265 LYS B CA 1
ATOM 4874 C C . LYS B 1 265 ? 10.904 8.450 -49.507 1.00 32.01 265 LYS B C 1
ATOM 4875 O O . LYS B 1 265 ? 10.430 9.353 -50.198 1.00 32.91 265 LYS B O 1
ATOM 4881 N N . ASP B 1 266 ? 10.977 7.190 -49.947 1.00 29.60 266 ASP B N 1
ATOM 4882 C CA . ASP B 1 266 ? 10.562 6.859 -51.308 1.00 32.39 266 ASP B CA 1
ATOM 4883 C C . ASP B 1 266 ? 9.447 5.831 -51.385 1.00 30.46 266 ASP B C 1
ATOM 4884 O O . ASP B 1 266 ? 8.727 5.795 -52.390 1.00 32.10 266 ASP B O 1
ATOM 4889 N N . SER B 1 267 ? 9.287 5.000 -50.358 1.00 24.24 267 SER B N 1
ATOM 4890 C CA . SER B 1 267 ? 8.210 4.015 -50.320 1.00 19.38 267 SER B CA 1
ATOM 4891 C C . SER B 1 267 ? 8.108 3.507 -48.893 1.00 20.69 267 SER B C 1
ATOM 4892 O O . SER B 1 267 ? 9.058 3.584 -48.135 1.00 22.57 267 SER B O 1
ATOM 4895 N N . ASP B 1 268 ? 6.925 2.998 -48.551 1.00 20.04 268 ASP B N 1
ATOM 4896 C CA . ASP B 1 268 ? 6.670 2.343 -47.278 1.00 17.94 268 ASP B CA 1
ATOM 4897 C C . ASP B 1 268 ? 6.838 0.854 -47.553 1.00 20.71 268 ASP B C 1
ATOM 4898 O O . ASP B 1 268 ? 6.092 0.306 -48.387 1.00 20.90 268 ASP B O 1
ATOM 4903 N N . PRO B 1 269 ? 7.855 0.177 -46.986 1.00 19.77 269 PRO B N 1
ATOM 4904 C CA . PRO B 1 269 ? 8.057 -1.253 -47.331 1.00 20.64 269 PRO B CA 1
ATOM 4905 C C . PRO B 1 269 ? 6.830 -2.098 -47.133 1.00 21.39 269 PRO B C 1
ATOM 4906 O O . PRO B 1 269 ? 6.714 -3.156 -47.768 1.00 25.00 269 PRO B O 1
ATOM 4910 N N . ARG B 1 270 ? 5.928 -1.701 -46.226 1.00 18.18 270 ARG B N 1
ATOM 4911 C CA . ARG B 1 270 ? 4.740 -2.498 -45.952 1.00 17.82 270 ARG B CA 1
ATOM 4912 C C . ARG B 1 270 ? 3.735 -2.405 -47.109 1.00 20.26 270 ARG B C 1
ATOM 4913 O O . ARG B 1 270 ? 2.947 -3.331 -47.297 1.00 18.92 270 ARG B O 1
ATOM 4921 N N . ASN B 1 271 ? 3.778 -1.335 -47.920 1.00 19.23 271 ASN B N 1
ATOM 4922 C CA . ASN B 1 271 ? 2.788 -1.156 -48.988 1.00 19.35 271 ASN B CA 1
ATOM 4923 C C . ASN B 1 271 ? 2.902 -2.237 -50.056 1.00 18.87 271 ASN B C 1
ATOM 4924 O O . ASN B 1 271 ? 1.890 -2.819 -50.461 1.00 17.92 271 ASN B O 1
ATOM 4929 N N . GLU B 1 272 ? 4.117 -2.489 -50.563 1.00 20.24 272 GLU B N 1
ATOM 4930 C CA . GLU B 1 272 ? 4.261 -3.483 -51.629 1.00 27.24 272 GLU B CA 1
ATOM 4931 C C . GLU B 1 272 ? 3.721 -4.842 -51.186 1.00 21.94 272 GLU B C 1
ATOM 4932 O O . GLU B 1 272 ? 3.064 -5.535 -51.972 1.00 24.47 272 GLU B O 1
ATOM 4938 N N . VAL B 1 273 ? 3.931 -5.196 -49.912 1.00 20.72 273 VAL B N 1
ATOM 4939 C CA . VAL B 1 273 ? 3.452 -6.475 -49.391 1.00 18.78 273 VAL B CA 1
ATOM 4940 C C . VAL B 1 273 ? 1.928 -6.531 -49.418 1.00 17.94 273 VAL B C 1
ATOM 4941 O O . VAL B 1 273 ? 1.335 -7.423 -50.036 1.00 18.70 273 VAL B O 1
ATOM 4945 N N . ILE B 1 274 ? 1.262 -5.569 -48.744 1.00 15.79 274 ILE B N 1
ATOM 4946 C CA . ILE B 1 274 ? -0.179 -5.712 -48.601 1.00 11.34 274 ILE B CA 1
ATOM 4947 C C . ILE B 1 274 ? -0.885 -5.464 -49.936 1.00 18.95 274 ILE B C 1
ATOM 4948 O O . ILE B 1 274 ? -1.945 -6.051 -50.184 1.00 17.82 274 ILE B O 1
ATOM 4953 N N . LYS B 1 275 ? -0.325 -4.597 -50.797 1.00 17.14 275 LYS B N 1
ATOM 4954 C CA . LYS B 1 275 ? -0.917 -4.376 -52.115 1.00 17.26 275 LYS B CA 1
ATOM 4955 C C . LYS B 1 275 ? -1.028 -5.689 -52.889 1.00 18.38 275 LYS B C 1
ATOM 4956 O O . LYS B 1 275 ? -2.089 -6.007 -53.455 1.00 19.07 275 LYS B O 1
ATOM 4962 N N . GLY B 1 276 ? 0.056 -6.467 -52.895 1.00 17.66 276 GLY B N 1
ATOM 4963 C CA . GLY B 1 276 ? 0.046 -7.750 -53.578 1.00 20.37 276 GLY B CA 1
ATOM 4964 C C . GLY B 1 276 ? -0.992 -8.718 -53.036 1.00 20.30 276 GLY B C 1
ATOM 4965 O O . GLY B 1 276 ? -1.710 -9.379 -53.807 1.00 21.07 276 GLY B O 1
ATOM 4966 N N . TRP B 1 277 ? -1.106 -8.800 -51.691 1.00 17.20 277 TRP B N 1
ATOM 4967 C CA . TRP B 1 277 ? -2.113 -9.669 -51.097 1.00 18.98 277 TRP B CA 1
ATOM 4968 C C . TRP B 1 277 ? -3.538 -9.174 -51.338 1.00 17.52 277 TRP B C 1
ATOM 4969 O O . TRP B 1 277 ? -4.462 -9.988 -51.495 1.00 21.07 277 TRP B O 1
ATOM 4980 N N . SER B 1 278 ? -3.761 -7.848 -51.390 1.00 16.75 278 SER B N 1
ATOM 4981 C CA . SER B 1 278 ? -5.089 -7.338 -51.693 1.00 17.62 278 SER B CA 1
ATOM 4982 C C . SER B 1 278 ? -5.487 -7.677 -53.118 1.00 17.28 278 SER B C 1
ATOM 4983 O O . SER B 1 278 ? -6.656 -7.957 -53.376 1.00 19.67 278 SER B O 1
ATOM 4986 N N . LYS B 1 279 ? -4.524 -7.662 -54.033 1.00 18.01 279 LYS B N 1
ATOM 4987 C CA . LYS B 1 279 ? -4.825 -8.090 -55.397 1.00 22.41 279 LYS B CA 1
ATOM 4988 C C . LYS B 1 279 ? -5.236 -9.562 -55.449 1.00 24.49 279 LYS B C 1
ATOM 4989 O O . LYS B 1 279 ? -6.229 -9.903 -56.110 1.00 25.08 279 LYS B O 1
ATOM 4995 N N . GLN B 1 280 ? -4.535 -10.438 -54.716 1.00 23.72 280 GLN B N 1
ATOM 4996 C CA . GLN B 1 280 ? -4.933 -11.850 -54.675 1.00 23.31 280 GLN B CA 1
ATOM 4997 C C . GLN B 1 280 ? -6.338 -12.029 -54.095 1.00 24.32 280 GLN B C 1
ATOM 4998 O O . GLN B 1 280 ? -7.130 -12.835 -54.602 1.00 25.54 280 GLN B O 1
ATOM 5004 N N . LEU B 1 281 ? -6.666 -11.297 -53.021 1.00 18.20 281 LEU B N 1
ATOM 5005 C CA . LEU B 1 281 ? -8.012 -11.347 -52.465 1.00 18.61 281 LEU B CA 1
ATOM 5006 C C . LEU B 1 281 ? -9.052 -10.866 -53.470 1.00 25.80 281 LEU B C 1
ATOM 5007 O O . LEU B 1 281 ? -10.153 -11.421 -53.542 1.00 25.45 281 LEU B O 1
ATOM 5012 N N . ALA B 1 282 ? -8.757 -9.776 -54.182 1.00 21.02 282 ALA B N 1
ATOM 5013 C CA . ALA B 1 282 ? -9.737 -9.264 -55.127 1.00 21.33 282 ALA B CA 1
ATOM 5014 C C . ALA B 1 282 ? -10.064 -10.321 -56.171 1.00 26.49 282 ALA B C 1
ATOM 5015 O O . ALA B 1 282 ? -11.232 -10.495 -56.551 1.00 26.83 282 ALA B O 1
ATOM 5017 N N . ASP B 1 283 ? -9.050 -11.030 -56.633 1.00 24.39 283 ASP B N 1
ATOM 5018 C CA . ASP B 1 283 ? -9.272 -12.100 -57.606 1.00 27.99 283 ASP B CA 1
ATOM 5019 C C . ASP B 1 283 ? -10.074 -13.251 -57.000 1.00 35.28 283 ASP B C 1
ATOM 5020 O O . ASP B 1 283 ? -11.005 -13.765 -57.629 1.00 34.92 283 ASP B O 1
ATOM 5025 N N . GLU B 1 284 ? -9.732 -13.662 -55.780 1.00 29.97 284 GLU B N 1
ATOM 5026 C CA . GLU B 1 284 ? -10.432 -14.767 -55.129 1.00 33.67 284 GLU B CA 1
ATOM 5027 C C . GLU B 1 284 ? -11.915 -14.464 -54.918 1.00 36.08 284 GLU B C 1
ATOM 5028 O O . GLU B 1 284 ? -12.761 -15.341 -55.111 1.00 37.96 284 GLU B O 1
ATOM 5034 N N . VAL B 1 285 ? -12.254 -13.251 -54.461 1.00 28.51 285 VAL B N 1
ATOM 5035 C CA . VAL B 1 285 ? -13.646 -12.933 -54.152 1.00 30.10 285 VAL B CA 1
ATOM 5036 C C . VAL B 1 285 ? -14.417 -12.426 -55.373 1.00 33.20 285 VAL B C 1
ATOM 5037 O O . VAL B 1 285 ? -15.633 -12.206 -55.277 1.00 37.66 285 VAL B O 1
ATOM 5041 N N . GLY B 1 286 ? -13.763 -12.255 -56.519 1.00 31.33 286 GLY B N 1
ATOM 5042 C CA . GLY B 1 286 ? -14.464 -11.814 -57.706 1.00 30.17 286 GLY B CA 1
ATOM 5043 C C . GLY B 1 286 ? -14.704 -10.326 -57.758 1.00 30.76 286 GLY B C 1
ATOM 5044 O O . GLY B 1 286 ? -15.635 -9.872 -58.443 1.00 35.64 286 GLY B O 1
ATOM 5045 N N . ASP B 1 287 ? -13.890 -9.533 -57.064 1.00 26.32 287 ASP B N 1
ATOM 5046 C CA . ASP B 1 287 ? -14.084 -8.089 -57.119 1.00 26.95 287 ASP B CA 1
ATOM 5047 C C . ASP B 1 287 ? -13.677 -7.529 -58.485 1.00 29.25 287 ASP B C 1
ATOM 5048 O O . ASP B 1 287 ? -12.633 -7.887 -59.050 1.00 35.23 287 ASP B O 1
ATOM 5053 N N . LYS B 1 288 ? -14.509 -6.639 -59.015 1.00 29.11 288 LYS B N 1
ATOM 5054 C CA . LYS B 1 288 ? -14.188 -5.953 -60.257 1.00 36.30 288 LYS B CA 1
ATOM 5055 C C . LYS B 1 288 ? -14.079 -4.445 -60.108 1.00 31.82 288 LYS B C 1
ATOM 5056 O O . LYS B 1 288 ? -13.793 -3.761 -61.100 1.00 31.75 288 LYS B O 1
ATOM 5062 N N . VAL B 1 289 ? -14.288 -3.899 -58.915 1.00 27.53 289 VAL B N 1
ATOM 5063 C CA . VAL B 1 289 ? -14.298 -2.452 -58.772 1.00 25.82 289 VAL B CA 1
ATOM 5064 C C . VAL B 1 289 ? -13.316 -1.948 -57.714 1.00 24.14 289 VAL B C 1
ATOM 5065 O O . VAL B 1 289 ? -12.575 -0.997 -57.961 1.00 24.11 289 VAL B O 1
ATOM 5069 N N . LEU B 1 290 ? -13.315 -2.560 -56.523 1.00 25.19 290 LEU B N 1
ATOM 5070 C CA . LEU B 1 290 ? -12.661 -1.902 -55.383 1.00 17.76 290 LEU B CA 1
ATOM 5071 C C . LEU B 1 290 ? -11.149 -1.850 -55.542 1.00 20.11 290 LEU B C 1
ATOM 5072 O O . LEU B 1 290 ? -10.509 -0.812 -55.251 1.00 21.56 290 LEU B O 1
ATOM 5077 N N . PHE B 1 291 ? -10.537 -2.974 -55.934 1.00 22.07 291 PHE B N 1
ATOM 5078 C CA . PHE B 1 291 ? -9.111 -2.929 -56.204 1.00 19.48 291 PHE B CA 1
ATOM 5079 C C . PHE B 1 291 ? -8.791 -2.004 -57.381 1.00 23.48 291 PHE B C 1
ATOM 5080 O O . PHE B 1 291 ? -7.800 -1.257 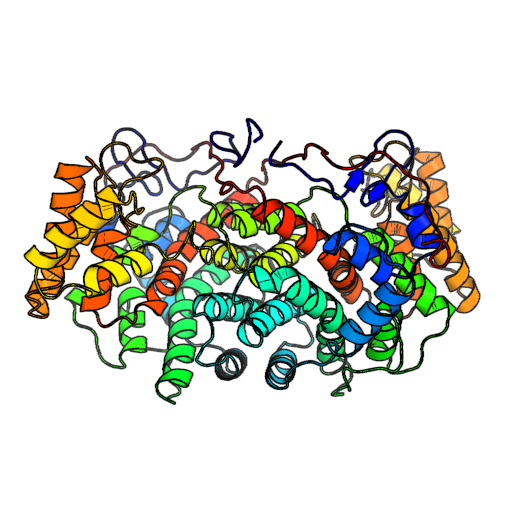-57.320 1.00 21.37 291 PHE B O 1
ATOM 5088 N N . ALA B 1 292 ? -9.582 -2.053 -58.478 1.00 20.53 292 ALA B N 1
ATOM 5089 C CA . ALA B 1 292 ? -9.293 -1.140 -59.590 1.00 23.10 292 ALA B CA 1
ATOM 5090 C C . ALA B 1 292 ? -9.417 0.331 -59.168 1.00 22.45 292 ALA B C 1
ATOM 5091 O O . ALA B 1 292 ? -8.642 1.178 -59.619 1.00 19.92 292 ALA B O 1
ATOM 5093 N N . VAL B 1 293 ? -10.394 0.645 -58.318 1.00 17.45 293 VAL B N 1
ATOM 5094 C CA . VAL B 1 293 ? -10.540 2.003 -57.772 1.00 19.37 293 VAL B CA 1
ATOM 5095 C C . VAL B 1 293 ? -9.297 2.375 -56.982 1.00 21.57 293 VAL B C 1
ATOM 5096 O O . VAL B 1 293 ? -8.737 3.471 -57.110 1.00 21.41 293 VAL B O 1
ATOM 5100 N N . SER B 1 294 ? -8.862 1.476 -56.112 1.00 20.33 294 SER B N 1
ATOM 5101 C CA . SER B 1 294 ? -7.673 1.766 -55.330 1.00 17.67 294 SER B CA 1
ATOM 5102 C C . SER B 1 294 ? -6.470 2.014 -56.216 1.00 19.26 294 SER B C 1
ATOM 5103 O O . SER B 1 294 ? -5.701 2.948 -55.961 1.00 20.76 294 SER B O 1
ATOM 5106 N N . GLU B 1 295 ? -6.282 1.177 -57.258 1.00 20.78 295 GLU B N 1
ATOM 5107 C CA . GLU B 1 295 ? -5.151 1.382 -58.161 1.00 22.01 295 GLU B CA 1
ATOM 5108 C C . GLU B 1 295 ? -5.218 2.725 -58.855 1.00 23.63 295 GLU B C 1
ATOM 5109 O O . GLU B 1 295 ? -4.194 3.365 -59.073 1.00 23.62 295 GLU B O 1
ATOM 5115 N N . ALA B 1 296 ? -6.417 3.153 -59.252 1.00 21.88 296 ALA B N 1
ATOM 5116 C CA . ALA B 1 296 ? -6.518 4.412 -59.974 1.00 23.32 296 ALA B CA 1
ATOM 5117 C C . ALA B 1 296 ? -6.189 5.591 -59.070 1.00 23.92 296 ALA B C 1
ATOM 5118 O O . ALA B 1 296 ? -5.581 6.571 -59.512 1.00 22.42 296 ALA B O 1
ATOM 5120 N N . ILE B 1 297 ? -6.626 5.533 -57.809 1.00 19.29 297 ILE B N 1
ATOM 5121 C CA . ILE B 1 297 ? -6.292 6.585 -56.848 1.00 16.03 297 ILE B CA 1
ATOM 5122 C C . ILE B 1 297 ? -4.783 6.624 -56.604 1.00 20.67 297 ILE B C 1
ATOM 5123 O O . ILE B 1 297 ? -4.156 7.703 -56.550 1.00 20.31 297 ILE B O 1
ATOM 5128 N N . ASP B 1 298 ? -4.195 5.445 -56.368 1.00 19.14 298 ASP B N 1
ATOM 5129 C CA . ASP B 1 298 ? -2.744 5.277 -56.279 1.00 21.48 298 ASP B CA 1
ATOM 5130 C C . ASP B 1 298 ? -2.019 5.936 -57.469 1.00 24.60 298 ASP B C 1
ATOM 5131 O O . ASP B 1 298 ? -1.167 6.811 -57.283 1.00 23.27 298 ASP B O 1
ATOM 5136 N N . LYS B 1 299 ? -2.375 5.555 -58.706 1.00 23.14 299 LYS B N 1
ATOM 5137 C CA . LYS B 1 299 ? -1.747 6.165 -59.885 1.00 25.99 299 LYS B CA 1
ATOM 5138 C C . LYS B 1 299 ? -1.960 7.681 -59.923 1.00 28.01 299 LYS B C 1
ATOM 5139 O O . LYS B 1 299 ? -1.028 8.448 -60.227 1.00 27.47 299 LYS B O 1
ATOM 5145 N N . THR B 1 300 ? -3.185 8.148 -59.653 1.00 23.03 300 THR B N 1
ATOM 5146 C CA . THR B 1 300 ? -3.426 9.590 -59.715 1.00 21.91 300 THR B CA 1
ATOM 5147 C C . THR B 1 300 ? -2.638 10.330 -58.634 1.00 24.37 300 THR B C 1
ATOM 5148 O O . THR B 1 300 ? -2.166 11.451 -58.861 1.00 28.30 300 THR B O 1
ATOM 5152 N N . MET B 1 301 ? -2.510 9.742 -57.440 1.00 22.58 301 MET B N 1
ATOM 5153 C CA . MET B 1 301 ? -1.721 10.402 -56.403 1.00 20.39 301 MET B CA 1
ATOM 5154 C C . MET B 1 301 ? -0.253 10.478 -56.786 1.00 23.62 301 MET B C 1
ATOM 5155 O O . MET B 1 301 ? 0.454 11.384 -56.333 1.00 26.51 301 MET B O 1
ATOM 5160 N N . TRP B 1 302 ? 0.254 9.481 -57.515 1.00 24.67 302 TRP B N 1
ATOM 5161 C CA . TRP B 1 302 ? 1.625 9.631 -57.974 1.00 27.80 302 TRP B CA 1
ATOM 5162 C C . TRP B 1 302 ? 1.713 10.713 -59.042 1.00 31.83 302 TRP B C 1
ATOM 5163 O O . TRP B 1 302 ? 2.549 11.618 -58.953 1.00 34.25 302 TRP B O 1
ATOM 5174 N N . GLU B 1 303 ? 0.835 10.668 -60.055 1.00 28.80 303 GLU B N 1
ATOM 5175 C CA . GLU B 1 303 ? 0.987 11.629 -61.151 1.00 26.87 303 GLU B CA 1
ATOM 5176 C C . GLU B 1 303 ? 0.799 13.064 -60.686 1.00 29.63 303 GLU B C 1
ATOM 5177 O O . GLU B 1 303 ? 1.446 13.982 -61.206 1.00 31.26 303 GLU B O 1
ATOM 5183 N N . GLN B 1 304 ? -0.139 13.300 -59.778 1.00 26.86 304 GLN B N 1
ATOM 5184 C CA . GLN B 1 304 ? -0.425 14.676 -59.395 1.00 28.49 304 GLN B CA 1
ATOM 5185 C C . GLN B 1 304 ? 0.427 15.174 -58.222 1.00 28.62 304 GLN B C 1
ATOM 5186 O O . GLN B 1 304 ? 0.798 16.355 -58.195 1.00 32.77 304 GLN B O 1
ATOM 5192 N N . LYS B 1 305 ? 0.731 14.330 -57.227 1.00 30.26 305 LYS B N 1
ATOM 5193 C CA . LYS B 1 305 ? 1.429 14.805 -56.032 1.00 24.38 305 LYS B CA 1
ATOM 5194 C C . LYS B 1 305 ? 2.749 14.087 -55.735 1.00 25.69 305 LYS B C 1
ATOM 5195 O O . LYS B 1 305 ? 3.398 14.397 -54.717 1.00 22.93 305 LYS B O 1
ATOM 5201 N N . LYS B 1 306 ? 3.148 13.126 -56.575 1.00 27.60 306 LYS B N 1
ATOM 5202 C CA . LYS B 1 306 ? 4.334 12.316 -56.317 1.00 31.60 306 LYS B CA 1
ATOM 5203 C C . LYS B 1 306 ? 4.345 11.752 -54.885 1.00 28.76 306 LYS B C 1
ATOM 5204 O O . LYS B 1 306 ? 5.365 11.777 -54.196 1.00 27.44 306 LYS B O 1
ATOM 5210 N N . LEU B 1 307 ? 3.188 11.259 -54.417 1.00 22.68 307 LEU B N 1
ATOM 5211 C CA . LEU B 1 307 ? 3.056 10.596 -53.125 1.00 22.32 307 LEU B CA 1
ATOM 5212 C C . LEU B 1 307 ? 2.775 9.124 -53.371 1.00 22.28 307 LEU B C 1
ATOM 5213 O O . LEU B 1 307 ? 1.901 8.782 -54.176 1.00 27.18 307 LEU B O 1
ATOM 5218 N N . PHE B 1 308 ? 3.523 8.284 -52.705 1.00 23.60 308 PHE B N 1
ATOM 5219 C CA . PHE B 1 308 ? 3.387 6.842 -52.706 1.00 21.56 308 PHE B CA 1
ATOM 5220 C C . PHE B 1 308 ? 2.342 6.436 -51.673 1.00 20.77 308 PHE B C 1
ATOM 5221 O O . PHE B 1 308 ? 2.133 7.158 -50.685 1.00 22.64 308 PHE B O 1
ATOM 5229 N N . PRO B 1 309 ? 1.701 5.275 -51.827 1.00 20.70 309 PRO B N 1
ATOM 5230 C CA . PRO B 1 309 ? 0.752 4.819 -50.856 1.00 18.12 309 PRO B CA 1
ATOM 5231 C C . PRO B 1 309 ? 1.527 4.253 -49.670 1.00 19.67 309 PRO B C 1
ATOM 5232 O O . PRO B 1 309 ? 2.502 3.621 -49.849 1.00 20.08 309 PRO B O 1
ATOM 5236 N N . ASN B 1 310 ? 1.054 4.587 -48.480 1.00 18.60 310 ASN B N 1
ATOM 5237 C CA . ASN B 1 310 ? 1.665 4.001 -47.271 1.00 18.20 310 ASN B CA 1
ATOM 5238 C C . ASN B 1 310 ? 0.924 2.712 -46.939 1.00 19.64 310 ASN B C 1
ATOM 5239 O O . ASN B 1 310 ? -0.054 2.391 -47.577 1.00 19.33 310 ASN B O 1
ATOM 5244 N N . ALA B 1 311 ? 1.321 2.076 -45.843 1.00 16.81 311 ALA B N 1
ATOM 5245 C CA . ALA B 1 311 ? 0.737 0.793 -45.393 1.00 18.39 311 ALA B CA 1
ATOM 5246 C C . ALA B 1 311 ? -0.789 0.847 -45.242 1.00 19.86 311 ALA B C 1
ATOM 5247 O O . ALA B 1 311 ? -1.405 -0.142 -45.382 1.00 17.94 311 ALA B O 1
ATOM 5249 N N . ASP B 1 312 ? -1.348 1.977 -44.860 1.00 16.29 312 ASP B N 1
ATOM 5250 C CA . ASP B 1 312 ? -2.798 2.068 -44.625 1.00 16.94 312 ASP B CA 1
ATOM 5251 C C . ASP B 1 312 ? -3.649 1.968 -45.897 1.00 17.94 312 ASP B C 1
ATOM 5252 O O . ASP B 1 312 ? -4.752 1.544 -45.783 1.00 21.19 312 ASP B O 1
ATOM 5257 N N . PHE B 1 313 ? -3.128 2.281 -47.067 1.00 16.11 313 PHE B N 1
ATOM 5258 C CA . PHE B 1 313 ? -4.047 2.387 -48.225 1.00 16.50 313 PHE B CA 1
ATOM 5259 C C . PHE B 1 313 ? -4.612 1.049 -48.715 1.00 17.72 313 PHE B C 1
ATOM 5260 O O . PHE B 1 313 ? -5.797 0.932 -48.822 1.00 16.75 313 PHE B O 1
ATOM 5268 N N . TYR B 1 314 ? -3.759 0.101 -49.071 1.00 16.36 314 TYR B N 1
ATOM 5269 C CA . TYR B 1 314 ? -4.283 -1.168 -49.590 1.00 17.20 314 TYR B CA 1
ATOM 5270 C C . TYR B 1 314 ? -4.746 -2.096 -48.468 1.00 18.32 314 TYR B C 1
ATOM 5271 O O . TYR B 1 314 ? -5.381 -3.113 -48.739 1.00 17.58 314 TYR B O 1
ATOM 5280 N N . HIS B 1 315 ? -4.486 -1.760 -47.209 1.00 16.73 315 HIS B N 1
ATOM 5281 C CA . HIS B 1 315 ? -5.112 -2.509 -46.140 1.00 15.22 315 HIS B CA 1
ATOM 5282 C C . HIS B 1 315 ? -6.624 -2.358 -46.182 1.00 17.72 315 HIS B C 1
ATOM 5283 O O . HIS B 1 315 ? -7.344 -3.265 -45.770 1.00 17.87 315 HIS B O 1
ATOM 5290 N N . ALA B 1 316 ? -7.123 -1.163 -46.578 1.00 14.82 316 ALA B N 1
ATOM 5291 C CA . ALA B 1 316 ? -8.578 -0.931 -46.620 1.00 16.85 316 ALA B CA 1
ATOM 5292 C C . ALA B 1 316 ? -9.280 -1.970 -47.484 1.00 20.83 316 ALA B C 1
ATOM 5293 O O . ALA B 1 316 ? -10.193 -2.676 -47.015 1.00 19.47 316 ALA B O 1
ATOM 5295 N N . SER B 1 317 ? -8.854 -2.079 -48.751 1.00 18.01 317 SER B N 1
ATOM 5296 C CA . SER B 1 317 ? -9.464 -3.084 -49.625 1.00 17.03 317 SER B CA 1
ATOM 5297 C C . SER B 1 317 ? -9.213 -4.509 -49.129 1.00 15.72 317 SER B C 1
ATOM 5298 O O . SER B 1 317 ? -10.121 -5.331 -49.190 1.00 18.58 317 SER B O 1
ATOM 5301 N N . ALA B 1 318 ? -7.988 -4.828 -48.650 1.00 16.27 318 ALA B N 1
ATOM 5302 C CA . ALA B 1 318 ? -7.728 -6.200 -48.188 1.00 16.03 318 ALA B CA 1
ATOM 5303 C C . ALA B 1 318 ? -8.709 -6.618 -47.094 1.00 19.12 318 ALA B C 1
ATOM 5304 O O . ALA B 1 318 ? -9.323 -7.702 -47.168 1.00 17.75 318 ALA B O 1
ATOM 5306 N N . TYR B 1 319 ? -8.879 -5.768 -46.060 1.00 14.85 319 TYR B N 1
ATOM 5307 C CA . TYR B 1 319 ? -9.805 -6.112 -44.986 1.00 15.67 319 TYR B CA 1
ATOM 5308 C C . TYR B 1 319 ? -11.228 -6.222 -45.502 1.00 17.58 319 TYR B C 1
ATOM 5309 O O . TYR B 1 319 ? -11.991 -7.088 -45.056 1.00 17.73 319 TYR B O 1
ATOM 5318 N N . HIS B 1 320 ? -11.621 -5.317 -46.408 1.00 18.96 320 HIS B N 1
ATOM 5319 C CA . HIS B 1 320 ? -12.979 -5.348 -46.933 1.00 19.06 320 HIS B CA 1
ATOM 5320 C C . HIS B 1 320 ? -13.253 -6.649 -47.674 1.00 18.56 320 HIS B C 1
ATOM 5321 O O . HIS B 1 320 ? -14.335 -7.243 -47.525 1.00 18.21 320 HIS B O 1
ATOM 5328 N N . PHE B 1 321 ? -12.275 -7.138 -48.431 1.00 18.17 321 PHE B N 1
ATOM 5329 C CA . PHE B 1 321 ? -12.492 -8.394 -49.141 1.00 17.52 321 PHE B CA 1
ATOM 5330 C C . PHE B 1 321 ? -12.641 -9.559 -48.168 1.00 17.28 321 PHE B C 1
ATOM 5331 O O . PHE B 1 321 ? -13.275 -10.562 -48.516 1.00 24.08 321 PHE B O 1
ATOM 5339 N N . MET B 1 322 ? -12.076 -9.463 -46.949 1.00 16.41 322 MET B N 1
ATOM 5340 C CA . MET B 1 322 ? -12.261 -10.518 -45.969 1.00 17.72 322 MET B CA 1
ATOM 5341 C C . MET B 1 322 ? -13.523 -10.338 -45.137 1.00 21.88 322 MET B C 1
ATOM 5342 O O . MET B 1 322 ? -13.702 -11.043 -44.124 1.00 22.04 322 MET B O 1
ATOM 5347 N N . GLY B 1 323 ? -14.395 -9.408 -45.520 1.00 18.92 323 GLY B N 1
ATOM 5348 C CA . GLY B 1 323 ? -15.658 -9.233 -44.825 1.00 16.77 323 GLY B CA 1
ATOM 5349 C C . GLY B 1 323 ? -15.597 -8.431 -43.548 1.00 15.91 323 GLY B C 1
ATOM 5350 O O . GLY B 1 323 ? -16.547 -8.492 -42.768 1.00 20.09 323 GLY B O 1
ATOM 5351 N N . ILE B 1 324 ? -14.518 -7.696 -43.295 1.00 15.72 324 ILE B N 1
ATOM 5352 C CA . ILE B 1 324 ? -14.297 -7.050 -42.008 1.00 17.57 324 ILE B CA 1
ATOM 5353 C C . ILE B 1 324 ? -14.983 -5.686 -42.004 1.00 17.05 324 ILE B C 1
ATOM 5354 O O . ILE B 1 324 ? -14.672 -4.840 -42.877 1.00 20.42 324 ILE B O 1
ATOM 5359 N N . PRO B 1 325 ? -15.911 -5.415 -41.067 1.00 16.91 325 PRO B N 1
ATOM 5360 C CA . PRO B 1 325 ? -16.510 -4.075 -40.957 1.00 18.90 325 PRO B CA 1
ATOM 5361 C C . PRO B 1 325 ? -15.442 -3.022 -40.731 1.00 17.16 325 PRO B C 1
ATOM 5362 O O . PRO B 1 325 ? -14.489 -3.228 -39.970 1.00 17.89 325 PRO B O 1
ATOM 5366 N N . THR B 1 326 ? -15.666 -1.852 -41.339 1.00 15.99 326 THR B N 1
ATOM 5367 C CA . THR B 1 326 ? -14.660 -0.803 -41.324 1.00 16.66 326 THR B CA 1
ATOM 5368 C C . THR B 1 326 ? -14.312 -0.367 -39.895 1.00 15.46 326 THR B C 1
ATOM 5369 O O . THR B 1 326 ? -13.139 -0.115 -39.571 1.00 17.69 326 THR B O 1
ATOM 5373 N N . LYS B 1 327 ? -15.311 -0.287 -39.024 1.00 17.70 327 LYS B N 1
ATOM 5374 C CA . LYS B 1 327 ? -14.981 0.178 -37.665 1.00 14.81 327 LYS B CA 1
ATOM 5375 C C . LYS B 1 327 ? -14.205 -0.843 -36.847 1.00 18.22 327 LYS B C 1
ATOM 5376 O O . LYS B 1 327 ? -13.804 -0.515 -35.732 1.00 17.87 327 LYS B O 1
ATOM 5382 N N . LEU B 1 328 ? -13.939 -2.020 -37.395 1.00 14.46 328 LEU B N 1
ATOM 5383 C CA . LEU B 1 328 ? -13.093 -2.982 -36.651 1.00 12.71 328 LEU B CA 1
ATOM 5384 C C . LEU B 1 328 ? -11.646 -2.916 -37.167 1.00 14.86 328 LEU B C 1
ATOM 5385 O O . LEU B 1 328 ? -10.873 -3.651 -36.681 1.00 16.54 328 LEU B O 1
ATOM 5390 N N . PHE B 1 329 ? -11.322 -2.029 -38.092 1.00 13.94 329 PHE B N 1
ATOM 5391 C CA . PHE B 1 329 ? -9.922 -2.006 -38.603 1.00 13.69 329 PHE B CA 1
ATOM 5392 C C . PHE B 1 329 ? -8.922 -1.554 -37.540 1.00 13.22 329 PHE B C 1
ATOM 5393 O O . PHE B 1 329 ? -7.891 -2.145 -37.448 1.00 15.88 329 PHE B O 1
ATOM 5401 N N . THR B 1 330 ? -9.207 -0.486 -36.814 1.00 14.04 330 THR B N 1
ATOM 5402 C CA . THR B 1 330 ? -8.199 -0.054 -35.820 1.00 12.98 330 THR B CA 1
ATOM 5403 C C . THR B 1 330 ? -8.096 -1.103 -34.708 1.00 14.88 330 THR B C 1
ATOM 5404 O O . THR B 1 330 ? -7.048 -1.276 -34.191 1.00 14.32 330 THR B O 1
ATOM 5408 N N . PRO B 1 331 ? -9.198 -1.710 -34.244 1.00 14.48 331 PRO B N 1
ATOM 5409 C CA . PRO B 1 331 ? -9.092 -2.829 -33.286 1.00 14.49 331 PRO B CA 1
ATOM 5410 C C . PRO B 1 331 ? -8.176 -3.977 -33.777 1.00 18.14 331 PRO B C 1
ATOM 5411 O O . PRO B 1 331 ? -7.483 -4.507 -33.016 1.00 15.24 331 PRO B O 1
ATOM 5415 N N . ILE B 1 332 ? -8.189 -4.289 -35.073 1.00 15.16 332 ILE B N 1
ATOM 5416 C CA . ILE B 1 332 ? -7.241 -5.301 -35.621 1.00 12.97 332 ILE B CA 1
ATOM 5417 C C . ILE B 1 332 ? -5.804 -4.812 -35.426 1.00 14.30 332 ILE B C 1
ATOM 5418 O O . ILE B 1 332 ? -4.979 -5.571 -35.018 1.00 15.39 332 ILE B O 1
ATOM 5423 N N . PHE B 1 333 ? -5.587 -3.524 -35.648 1.00 15.21 333 PHE B N 1
ATOM 5424 C CA . PHE B 1 333 ? -4.270 -2.899 -35.408 1.00 13.73 333 PHE B CA 1
ATOM 5425 C C . PHE B 1 333 ? -3.865 -3.120 -33.937 1.00 14.14 333 PHE B C 1
ATOM 5426 O O . PHE B 1 333 ? -2.751 -3.361 -33.664 1.00 15.85 333 PHE B O 1
ATOM 5434 N N . VAL B 1 334 ? -4.797 -2.968 -33.006 1.00 15.27 334 VAL B N 1
ATOM 5435 C CA . VAL B 1 334 ? -4.499 -3.233 -31.571 1.00 13.63 334 VAL B CA 1
ATOM 5436 C C . VAL B 1 334 ? -4.053 -4.692 -31.390 1.00 16.02 334 VAL B C 1
ATOM 5437 O O . VAL B 1 334 ? -3.082 -4.915 -30.714 1.00 16.49 334 VAL B O 1
ATOM 5441 N N . CYS B 1 335 ? -4.756 -5.632 -32.011 1.00 15.72 335 CYS B N 1
ATOM 5442 C CA . CYS B 1 335 ? -4.380 -7.038 -31.852 1.00 14.72 335 CYS B CA 1
ATOM 5443 C C . CYS B 1 335 ? -2.956 -7.300 -32.330 1.00 18.54 335 CYS B C 1
ATOM 5444 O O . CYS B 1 335 ? -2.251 -8.125 -31.753 1.00 18.30 335 CYS B O 1
ATOM 5447 N N . SER B 1 336 ? -2.523 -6.601 -33.381 1.00 13.90 336 SER B N 1
ATOM 5448 C CA . SER B 1 336 ? -1.157 -6.694 -33.888 1.00 13.67 336 SER B CA 1
ATOM 5449 C C . SER B 1 336 ? -0.164 -5.941 -33.001 1.00 13.85 336 SER B C 1
ATOM 5450 O O . SER B 1 336 ? 0.838 -6.492 -32.531 1.00 13.97 336 SER B O 1
ATOM 5453 N N . ARG B 1 337 ? -0.406 -4.647 -32.820 1.00 14.55 337 ARG B N 1
ATOM 5454 C CA . ARG B 1 337 ? 0.594 -3.767 -32.225 1.00 14.85 337 ARG B CA 1
ATOM 5455 C C . ARG B 1 337 ? 0.767 -4.005 -30.727 1.00 15.42 337 ARG B C 1
ATOM 5456 O O . ARG B 1 337 ? 1.768 -3.531 -30.139 1.00 13.01 337 ARG B O 1
ATOM 5464 N N . THR B 1 338 ? -0.155 -4.744 -30.113 1.00 13.54 338 THR B N 1
ATOM 5465 C CA . THR B 1 338 ? 0.062 -5.172 -28.723 1.00 13.98 338 THR B CA 1
ATOM 5466 C C . THR B 1 338 ? 1.402 -5.895 -28.586 1.00 16.96 338 THR B C 1
ATOM 5467 O O . THR B 1 338 ? 2.067 -5.773 -27.539 1.00 15.57 338 THR B O 1
ATOM 5471 N N . SER B 1 339 ? 1.848 -6.614 -29.642 1.00 12.85 339 SER B N 1
ATOM 5472 C CA . SER B 1 339 ? 3.145 -7.270 -29.552 1.00 16.78 339 SER B CA 1
ATOM 5473 C C . SER B 1 339 ? 4.256 -6.240 -29.386 1.00 19.17 339 SER B C 1
ATOM 5474 O O . SER B 1 339 ? 5.096 -6.363 -28.501 1.00 16.00 339 SER B O 1
ATOM 5477 N N . GLY B 1 340 ? 4.312 -5.243 -30.259 1.00 13.09 340 GLY B N 1
ATOM 5478 C CA . GLY B 1 340 ? 5.333 -4.225 -30.115 1.00 14.12 340 GLY B CA 1
ATOM 5479 C C . GLY B 1 340 ? 5.187 -3.429 -28.833 1.00 13.96 340 GLY B C 1
ATOM 5480 O O . GLY B 1 340 ? 6.189 -3.108 -28.199 1.00 15.17 340 GLY B O 1
ATOM 5481 N N . TRP B 1 341 ? 3.948 -3.066 -28.469 1.00 13.99 341 TRP B N 1
ATOM 5482 C CA . TRP B 1 341 ? 3.767 -2.237 -27.268 1.00 14.15 341 TRP B CA 1
ATOM 5483 C C . TRP B 1 341 ? 4.308 -2.954 -26.062 1.00 15.00 341 TRP B C 1
ATOM 5484 O O . TRP B 1 341 ? 5.028 -2.361 -25.259 1.00 16.80 341 TRP B O 1
ATOM 5495 N N . THR B 1 342 ? 3.931 -4.226 -25.889 1.00 14.49 342 THR B N 1
ATOM 5496 C CA . THR B 1 342 ? 4.352 -4.890 -24.656 1.00 13.03 342 THR B CA 1
ATOM 5497 C C . THR B 1 342 ? 5.856 -5.122 -24.679 1.00 14.09 342 THR B C 1
ATOM 5498 O O . THR B 1 342 ? 6.520 -4.927 -23.648 1.00 14.70 342 THR B O 1
ATOM 5502 N N . ALA B 1 343 ? 6.412 -5.365 -25.856 1.00 13.91 343 ALA B N 1
ATOM 5503 C CA . ALA B 1 343 ? 7.876 -5.537 -25.951 1.00 13.17 343 ALA B CA 1
ATOM 5504 C C . ALA B 1 343 ? 8.592 -4.241 -25.552 1.00 13.10 343 ALA B C 1
ATOM 5505 O O . ALA B 1 343 ? 9.643 -4.316 -24.978 1.00 17.38 343 ALA B O 1
ATOM 5507 N N . HIS B 1 344 ? 8.039 -3.103 -25.930 1.00 15.28 344 HIS B N 1
ATOM 5508 C CA . HIS B 1 344 ? 8.638 -1.804 -25.569 1.00 14.75 344 HIS B CA 1
ATOM 5509 C C . HIS B 1 344 ? 8.515 -1.593 -24.062 1.00 17.36 344 HIS B C 1
ATOM 5510 O O . HIS B 1 344 ? 9.401 -1.033 -23.499 1.00 17.76 344 HIS B O 1
ATOM 5517 N N . VAL B 1 345 ? 7.413 -2.037 -23.480 1.00 15.51 345 VAL B N 1
ATOM 5518 C CA . VAL B 1 345 ? 7.280 -1.908 -22.007 1.00 14.85 345 VAL B CA 1
ATOM 5519 C C . VAL B 1 345 ? 8.365 -2.752 -21.339 1.00 15.68 345 VAL B C 1
ATOM 5520 O O . VAL B 1 345 ? 8.951 -2.285 -20.411 1.00 17.83 345 VAL B O 1
ATOM 5524 N N . PHE B 1 346 ? 8.595 -3.965 -21.817 1.00 14.95 346 PHE B N 1
ATOM 5525 C CA . PHE B 1 346 ? 9.641 -4.742 -21.141 1.00 17.02 346 PHE B CA 1
ATOM 5526 C C . PHE B 1 346 ? 10.996 -4.047 -21.269 1.00 19.30 346 PHE B C 1
ATOM 5527 O O . PHE B 1 346 ? 11.800 -4.087 -20.341 1.00 19.92 346 PHE B O 1
ATOM 5535 N N . GLU B 1 347 ? 11.269 -3.390 -22.403 1.00 18.02 347 GLU B N 1
ATOM 5536 C CA . GLU B 1 347 ? 12.542 -2.692 -22.534 1.00 17.74 347 GLU B CA 1
ATOM 5537 C C . GLU B 1 347 ? 12.637 -1.533 -21.543 1.00 19.30 347 GLU B C 1
ATOM 5538 O O . GLU B 1 347 ? 13.694 -1.318 -20.918 1.00 18.23 347 GLU B O 1
ATOM 5544 N N . GLN B 1 348 ? 11.542 -0.763 -21.416 1.00 18.28 348 GLN B N 1
ATOM 5545 C CA . GLN B 1 348 ? 11.515 0.371 -20.504 1.00 16.33 348 GLN B CA 1
ATOM 5546 C C . GLN B 1 348 ? 11.762 -0.110 -19.073 1.00 16.60 348 GLN B C 1
ATOM 5547 O O . GLN B 1 348 ? 12.458 0.558 -18.287 1.00 19.32 348 GLN B O 1
ATOM 5553 N N . ARG B 1 349 ? 11.174 -1.248 -18.708 1.00 17.35 349 ARG B N 1
ATOM 5554 C CA . ARG B 1 349 ? 11.326 -1.767 -17.338 1.00 18.91 349 ARG B CA 1
ATOM 5555 C C . ARG B 1 349 ? 12.751 -2.225 -17.063 1.00 22.09 349 ARG B C 1
ATOM 5556 O O . ARG B 1 349 ? 13.263 -2.059 -15.938 1.00 21.28 349 ARG B O 1
ATOM 5564 N N . ALA B 1 350 ? 13.417 -2.762 -18.073 1.00 20.94 350 ALA B N 1
ATOM 5565 C CA . ALA B 1 350 ? 14.772 -3.278 -17.906 1.00 21.76 350 ALA B CA 1
ATOM 5566 C C . ALA B 1 350 ? 15.812 -2.180 -17.915 1.00 26.51 350 ALA B C 1
ATOM 5567 O O . ALA B 1 350 ? 16.910 -2.376 -17.374 1.00 28.60 350 ALA B O 1
ATOM 5569 N N . ASN B 1 351 ? 15.487 -1.024 -18.483 1.00 23.48 351 ASN B N 1
ATOM 5570 C CA . ASN B 1 351 ? 16.424 0.081 -18.703 1.00 27.09 351 ASN B CA 1
ATOM 5571 C C . ASN B 1 351 ? 15.588 1.363 -18.640 1.00 24.72 351 ASN B C 1
ATOM 5572 O O . ASN B 1 351 ? 15.258 1.959 -19.675 1.00 26.09 351 ASN B O 1
ATOM 5577 N N . ASN B 1 352 ? 15.248 1.768 -17.412 1.00 22.85 352 ASN B N 1
ATOM 5578 C CA . ASN B 1 352 ? 14.212 2.789 -17.201 1.00 23.72 352 ASN B CA 1
ATOM 5579 C C . ASN B 1 352 ? 14.823 4.186 -17.283 1.00 24.85 352 ASN B C 1
ATOM 5580 O O . ASN B 1 352 ? 14.920 4.943 -16.315 1.00 27.52 352 ASN B O 1
ATOM 5585 N N . ARG B 1 353 ? 15.154 4.521 -18.514 1.00 26.22 353 ARG B N 1
ATOM 5586 C CA . ARG B 1 353 ? 15.669 5.845 -18.915 1.00 25.83 353 ARG B CA 1
ATOM 5587 C C . ARG B 1 353 ? 14.640 6.442 -19.854 1.00 29.19 353 ARG B C 1
ATOM 5588 O O . ARG B 1 353 ? 14.250 5.760 -20.765 1.00 28.36 353 ARG B O 1
ATOM 5596 N N . ILE B 1 354 ? 14.228 7.662 -19.597 1.00 24.24 354 ILE B N 1
ATOM 5597 C CA . ILE B 1 354 ? 13.220 8.297 -20.484 1.00 28.28 354 ILE B CA 1
ATOM 5598 C C . ILE B 1 354 ? 13.398 9.811 -20.391 1.00 33.01 354 ILE B C 1
ATOM 5599 O O . ILE B 1 354 ? 13.927 10.284 -19.427 1.00 36.82 354 ILE B O 1
ATOM 5604 N N . ILE B 1 355 ? 12.975 10.507 -21.426 1.00 30.52 355 ILE B N 1
ATOM 5605 C CA . ILE B 1 355 ? 13.023 11.989 -21.458 1.00 32.19 355 ILE B CA 1
ATOM 5606 C C . ILE B 1 355 ? 11.985 12.497 -20.457 1.00 37.46 355 ILE B C 1
ATOM 5607 O O . ILE B 1 355 ? 10.956 11.892 -20.330 1.00 37.32 355 ILE B O 1
ATOM 5612 N N . ARG B 1 356 ? 12.269 13.590 -19.773 1.00 44.39 356 ARG B N 1
ATOM 5613 C CA . ARG B 1 356 ? 11.260 14.169 -18.852 1.00 51.38 356 ARG B CA 1
ATOM 5614 C C . ARG B 1 356 ? 11.061 15.598 -19.341 1.00 53.73 356 ARG B C 1
ATOM 5615 O O . ARG B 1 356 ? 11.882 16.457 -19.026 1.00 51.93 356 ARG B O 1
ATOM 5623 N N . PRO B 1 357 ? 10.082 15.857 -20.218 1.00 53.48 357 PRO B N 1
ATOM 5624 C CA . PRO B 1 357 ? 9.909 17.185 -20.748 1.00 53.01 357 PRO B CA 1
ATOM 5625 C C . PRO B 1 357 ? 9.492 18.218 -19.703 1.00 47.92 357 PRO B C 1
ATOM 5626 O O . PRO B 1 357 ? 8.908 17.898 -18.737 1.00 43.05 357 PRO B O 1
ATOM 5630 N N . SER B 1 358 ? 9.902 19.451 -19.969 1.00 48.19 358 SER B N 1
ATOM 5631 C CA . SER B 1 358 ? 9.539 20.610 -19.122 1.00 45.74 358 SER B CA 1
ATOM 5632 C C . SER B 1 358 ? 8.592 21.495 -19.928 1.00 41.56 358 SER B C 1
ATOM 5633 O O . SER B 1 358 ? 8.428 21.279 -21.118 1.00 41.37 358 SER B O 1
ATOM 5636 N N . ALA B 1 359 ? 7.970 22.446 -19.268 1.00 36.81 359 ALA B N 1
ATOM 5637 C CA . ALA B 1 359 ? 7.041 23.329 -19.973 1.00 34.97 359 ALA B CA 1
ATOM 5638 C C . ALA B 1 359 ? 7.565 24.753 -19.929 1.00 33.73 359 ALA B C 1
ATOM 5639 O O . ALA B 1 359 ? 8.363 25.070 -19.076 1.00 33.96 359 ALA B O 1
ATOM 5641 N N . GLU B 1 360 ? 7.140 25.520 -20.913 1.00 35.41 360 GLU B N 1
ATOM 5642 C CA . GLU B 1 360 ? 7.402 26.965 -20.910 1.00 37.17 360 GLU B CA 1
ATOM 5643 C C . GLU B 1 360 ? 6.111 27.624 -20.414 1.00 35.47 360 GLU B C 1
ATOM 5644 O O . GLU B 1 360 ? 5.088 27.324 -20.966 1.00 35.28 360 GLU B O 1
ATOM 5650 N N . TYR B 1 361 ? 6.166 28.420 -19.343 1.00 35.95 361 TYR B N 1
ATOM 5651 C CA . TYR B 1 361 ? 4.969 29.120 -18.796 1.00 34.33 361 TYR B CA 1
ATOM 5652 C C . TYR B 1 361 ? 4.588 30.317 -19.673 1.00 33.95 361 TYR B C 1
ATOM 5653 O O . TYR B 1 361 ? 5.434 31.143 -19.928 1.00 34.53 361 TYR B O 1
ATOM 5662 N N . THR B 1 362 ? 3.314 30.404 -20.053 1.00 34.63 362 THR B N 1
ATOM 5663 C CA . THR B 1 362 ? 2.787 31.474 -20.940 1.00 38.10 362 THR B CA 1
ATOM 5664 C C . THR B 1 362 ? 1.550 32.092 -20.296 1.00 36.85 362 THR B C 1
ATOM 5665 O O . THR B 1 362 ? 0.804 32.766 -20.977 1.00 34.76 362 THR B O 1
ATOM 5669 N N . GLY B 1 363 ? 1.398 31.875 -18.995 1.00 30.82 363 GLY B N 1
ATOM 5670 C CA . GLY B 1 363 ? 0.230 32.341 -18.252 1.00 25.83 363 GLY B CA 1
ATOM 5671 C C . GLY B 1 363 ? 0.388 33.749 -17.721 1.00 29.95 363 GLY B C 1
ATOM 5672 O O . GLY B 1 363 ? 1.291 34.427 -18.105 1.00 32.98 363 GLY B O 1
ATOM 5673 N N . VAL B 1 364 ? -0.480 34.093 -16.797 1.00 29.86 364 VAL B N 1
ATOM 5674 C CA . VAL B 1 364 ? -0.513 35.442 -16.247 1.00 29.28 364 VAL B CA 1
ATOM 5675 C C . VAL B 1 364 ? 0.474 35.575 -15.088 1.00 31.96 364 VAL B C 1
ATOM 5676 O O . VAL B 1 364 ? 0.909 34.607 -14.472 1.00 26.51 364 VAL B O 1
ATOM 5680 N N . GLU B 1 365 ? 0.863 36.810 -14.798 1.00 32.50 365 GLU B N 1
ATOM 5681 C CA . GLU B 1 365 ? 1.703 37.044 -13.639 1.00 34.04 365 GLU B CA 1
ATOM 5682 C C . GLU B 1 365 ? 0.902 36.821 -12.355 1.00 29.55 365 GLU B C 1
ATOM 5683 O O . GLU B 1 365 ? -0.334 36.812 -12.357 1.00 29.29 365 GLU B O 1
ATOM 5689 N N . GLN B 1 366 ? 1.629 36.624 -11.261 1.00 31.97 366 GLN B N 1
ATOM 5690 C CA . GLN B 1 366 ? 1.017 36.441 -9.948 1.00 33.85 366 GLN B CA 1
ATOM 5691 C C . GLN B 1 366 ? 0.016 37.544 -9.632 1.00 32.08 366 GLN B C 1
ATOM 5692 O O . GLN B 1 366 ? 0.266 38.728 -9.874 1.00 36.04 366 GLN B O 1
ATOM 5698 N N . ARG B 1 367 ? -1.114 37.144 -9.080 1.00 31.44 367 ARG B N 1
ATOM 5699 C CA . ARG B 1 367 ? -2.167 38.131 -8.780 1.00 32.86 367 ARG B CA 1
ATOM 5700 C C . ARG B 1 367 ? -2.806 37.824 -7.431 1.00 30.51 367 ARG B C 1
ATOM 5701 O O . ARG B 1 367 ? -2.876 36.669 -7.053 1.00 31.56 367 ARG B O 1
ATOM 5709 N N . ALA B 1 368 ? -3.253 38.868 -6.746 1.00 28.91 368 ALA B N 1
ATOM 5710 C CA . ALA B 1 368 ? -3.834 38.679 -5.410 1.00 32.65 368 ALA B CA 1
ATOM 5711 C C . ALA B 1 368 ? -5.178 37.975 -5.532 1.00 33.91 368 ALA B C 1
ATOM 5712 O O . ALA B 1 368 ? -5.898 38.240 -6.452 1.00 33.50 368 ALA B O 1
ATOM 5714 N N . PHE B 1 369 ? -5.496 37.148 -4.552 1.00 36.60 369 PHE B N 1
ATOM 5715 C CA . PHE B 1 369 ? -6.785 36.431 -4.508 1.00 36.47 369 PHE B CA 1
ATOM 5716 C C . PHE B 1 369 ? -7.934 37.403 -4.239 1.00 36.98 369 PHE B C 1
ATOM 5717 O O . PHE B 1 369 ? -7.757 38.321 -3.442 1.00 40.11 369 PHE B O 1
ATOM 5725 N N . VAL B 1 370 ? -9.048 37.186 -4.916 1.00 37.72 370 VAL B N 1
ATOM 5726 C CA . VAL B 1 370 ? -10.247 38.044 -4.796 1.00 48.41 370 VAL B CA 1
ATOM 5727 C C . VAL B 1 370 ? -11.343 37.222 -4.140 1.00 52.19 370 VAL B C 1
ATOM 5728 O O . VAL B 1 370 ? -11.667 36.179 -4.647 1.00 43.30 370 VAL B O 1
ATOM 5732 N N . PRO B 1 371 ? -11.987 37.695 -3.065 1.00 57.82 371 PRO B N 1
ATOM 5733 C CA . PRO B 1 371 ? -13.027 36.908 -2.423 1.00 58.33 371 PRO B CA 1
ATOM 5734 C C . PRO B 1 371 ? -14.258 36.705 -3.315 1.00 57.99 371 PRO B C 1
ATOM 5735 O O . PRO B 1 371 ? -14.523 37.522 -4.152 1.00 61.16 371 PRO B O 1
ATOM 5739 N N . LEU B 1 372 ? -15.018 35.647 -3.047 1.00 56.55 372 LEU B N 1
ATOM 5740 C CA . LEU B 1 372 ? -16.211 35.328 -3.867 1.00 55.75 372 LEU B CA 1
ATOM 5741 C C . LEU B 1 372 ? -17.170 36.518 -4.063 1.00 63.43 372 LEU B C 1
ATOM 5742 O O . LEU B 1 372 ? -17.676 36.656 -5.173 1.00 63.28 372 LEU B O 1
ATOM 5747 N N . GLU B 1 373 ? -17.419 37.350 -3.053 1.00 71.13 373 GLU B N 1
ATOM 5748 C CA . GLU B 1 373 ? -18.458 38.400 -3.275 1.00 79.94 373 GLU B CA 1
ATOM 5749 C C . GLU B 1 373 ? -17.853 39.667 -3.893 1.00 80.27 373 GLU B C 1
ATOM 5750 O O . GLU B 1 373 ? -18.597 40.499 -4.373 1.00 81.54 373 GLU B O 1
ATOM 5756 N N . GLN B 1 374 ? -16.539 39.704 -4.000 1.00 77.91 374 GLN B N 1
ATOM 5757 C CA . GLN B 1 374 ? -15.826 40.858 -4.580 1.00 76.73 374 GLN B CA 1
ATOM 5758 C C . GLN B 1 374 ? -15.540 40.576 -6.057 1.00 75.15 374 GLN B C 1
ATOM 5759 O O . GLN B 1 374 ? -14.824 41.366 -6.684 1.00 76.44 374 GLN B O 1
ATOM 5765 N N . ARG B 1 375 ? -16.113 39.492 -6.589 1.00 71.68 375 ARG B N 1
ATOM 5766 C CA . ARG B 1 375 ? -15.970 39.098 -8.004 1.00 71.45 375 ARG B CA 1
ATOM 5767 C C . ARG B 1 375 ? -17.225 39.514 -8.787 1.00 74.30 375 ARG B C 1
ATOM 5768 O O . ARG B 1 375 ? -18.214 39.900 -8.130 1.00 75.94 375 ARG B O 1
#

Foldseek 3Di:
DPDDDQAWAAQDPDQRIDGNRHRLLVCLVPHFLLQSLCCLLVPHRDDPVRSVVLLVLLLVLQFDDPVLLVVLLPQAQPDQLLVLLLVSLVVVCVVPNPPDCVCLSVNLSNSLSHLLVSSLQSNCCNPVVDRDGRHDPDSGSQQSSLCSNPVDRDDPLSSSLSRSLLSLLQADPDDQLLVQLLLCLQVVDGNSVSLSRSSVRLPDPVHHQLLLVLLVLLVPDPALVRLLVVLVVCVVVVHDRRQKDDPRHDQAASLVVNLLVSLVVLCVVLVPDHRNSNLVSSQVNCCVPPSIHGHNSNSVNSSCVSSVHDSSCPRSSSSSRHSSHSSSSSVVCNVPHHNDDDDDDDDDDDDDDDDDPVRD/DDPCPPVVPPDFDDDQQWDAQDPDQRIDGNRHRLLVCLVPHFLLQVLCCLAVPHRDDPVRSVVLLVLLLVLQFDDPVLLVVLLPDAQPDQLLVLLLVSLVVVCVVPPPPDCVCLSVVLSNCLSHLLVSRLQSNCCNPVVDRDDRHDPDSGSQQSSLCSNPVDGDDPLSSSLSRSLLSLLAADPDDPLLVQLLVCLLVVDGNSVSLSRSSVRLPDPVHHQLLLQLLVLLVVDQALVVLLVVVVVCVVVVHDRGQWADPRHDQAAVLCVVLLVSLVVLCVVLVPDHRNSNLVSSQVSCCVPPVIHGYNSNSVNSSCVSSVHDSSCVRSSSSSRHSSHSSSSSVVCNVPVGGDDDDDDDPDDDDDDDDDPVRD

Sequence (730 aa):
VAGQTALSTVGQEGAGLTYRGYDVRDLAAAAIFEEVAYLLLYGELPNKQQLDAYLKKLQGQRDLPQALKEVLERIPKDAHPMDVMRTGASVLGTLEPELSFDQQRDVADRLLAAFPAIMTYWYRRFTHEGQRIDCNSDEPTIGGHFLALLHGKKPSELHVKVMNVSLILYAEHEFNASTFTARVCASTLSDLYSCVTGAIGSLRGPLHGGANEAAMELIERFSSPQEATAELLKMLERKDKIMGFGHAIYKDSDPRNEVIKGWSKQLADEVGDKVLFAVSEAIDKTMWEQKKLFPNADFYHASAYHFMGIPTKLFTPIFVCSRTSGWTAHVFEQRANNRIIRPSAEYTGVEQRAFVPLEQRVLSGAGLRGQVAGQTALSTTVGQEGAGLTYRGYDVRDLAAAAIFEEVAYLLLYGELPNKKQQQLDAYLKKLQGQRDLPQALKEVLERIPKDAHPMDVMRTGASVLGTLEPELSFDQQRDVADRLLAAFPAIMTYWYRFTHEGQRIDCNSDEPTIGGHFLALLHGKKPSELHVKVMNVSLILYAEHEFNASTFTARVCASTLSDLYSCVTTGAIGSLRGPLHGGANEAAMELIERFSSPQEATAELLKMLERKDKIMGFGHAIYKDSDPRNEVIKGWSKQLADEVGDKVLFAVSEAIDKTMWEQKKLFPNADFYHASAYHFMGIPTKLFTPIFVCSRTSGWTAHVFEQRANNRIIRPSAEYTGVEQRAFVPLEQR

InterPro domains:
  IPR002020 Citrate synthase [PF00285] (11-358)
  IPR002020 Citrate synthase [PR00143] (126-139)
  IPR002020 Citrate synthase [PR00143] (176-191)
  IPR002020 Citrate synthase [PR00143] (198-226)
  IPR002020 Citrate synthase [PR00143] (251-271)
  IPR002020 Citrate synthase [PR00143] (308-324)
  IPR002020 Citrate synthase [PR00143] (328-342)
  IPR002020 Citrate synthase [PTHR11739] (10-374)
  IPR011278 2-methylcitrate synthase/citrate synthase type I [TIGR01800] (11-375)
  IPR016142 Citrate synthase-like, large alpha subdomain [G3DSA:1.10.580.10] (22-347)
  IPR016143 Citrate synthase-like, small alpha subdomain [G3DSA:1.10.230.10] (224-325)
  IPR019810 Citrate synthase active site [PS00480] (258-270)
  IPR024176 Citrate synthase, bacterial-type [PIRSF001369] (10-375)
  IPR036969 Citrate synthase superfamily [SSF48256] (10-375)

Radius of gyration: 26.86 Å; Cα contacts (8 Å, |Δi|>4): 1382; chains: 2; bounding box: 50×68×85 Å

B-factor: mean 26.3, std 11.29, range [10.89, 96.56]

Organism: Pseudomonas aeruginosa (strain ATCC 15692 / DSM 22644 / CIP 104116 / JCM 14847 / LMG 12228 / 1C / PRS 101 / PAO1) (NCBI:txid208964)